Protein AF-0000000072570189 (afdb_homodimer)

Radius of gyration: 26.84 Å; Cα contacts (8 Å, |Δi|>4): 1260; chains: 2; bounding box: 53×76×60 Å

Nearest PDB structures (foldseek):
  3sc6-assembly5_E  TM=9.126E-01  e=1.983E-25  Bacillus anthracis str. Ames
  3sc6-assembly6_F  TM=9.065E-01  e=5.595E-25  Bacillus anthracis str. Ames
  3sc6-assembly2_B  TM=9.067E-01  e=5.595E-25  Bacillus anthracis str. Ames
  1vl0-assembly1_B  TM=9.050E-01  e=8.326E-23  Clostridium acetobutylicum ATCC 824
  5u9c-assembly1_F  TM=8.644E-01  e=7.155E-21  Yersinia enterocolitica

Foldseek 3Di:
DAEEEEEQCFADLNLVLCVLCVPPYNYHYDYCVRAVLLDLVRLLVVCVVRLGQEYEYDWADQDLVVCQVPVPVRLSGLASSLLSNLQSCVVSVHQYEAEAALQQQQPPQDADQAEPPDDGDHDTSRSVSRVNNVVSSVVRDVRYAYEHDYFEDADDDPRHDHDDGLLVVLVVLVVVQHADEFEQQEAEFYAHSVLCSVQVVLVNVDHHDYFYDGAQAPGGSLVLSCLLCVLLVNNVCSVSHYDYDCPVCVVHRRHSGHDRVVVVVSVRDGDHSSVSSNVRCVVVVSND/DAEEEEEQCFADLNLVLCVLCVPPYNYHYAYCVRAVLLDLVRLLVVCVVRLGQEYEYDWADQDLVCCQVPVPVRLSGLASSLLSNLQSCVVSVHQYEAEAALQQQQPPQDADQAEPPDDGDHDTSRSVSRVNNVVSSVVRDVRYEYEHEYFEDADDDPRHDHDDGLLVVLVVLVVVQHADEFEQQEAEFYAHSVLCSVQVVLVNVDHHDYFYDGAQAPGGSLVLSCLLCVLLVNNVCSVSHYDYDCPVCVVHRRHSGHDRVVVVVSVRDGDHSSVSSNCRCVVVVSND

Organism: NCBI:txid632245

InterPro domains:
  IPR005913 dTDP-4-dehydrorhamnose reductase [PTHR10491] (2-284)
  IPR029903 RmlD-like, substrate binding domain [PF04321] (3-284)
  IPR036291 NAD(P)-binding domain superfamily [SSF51735] (3-283)

Structure (mmCIF, N/CA/C/O backbone):
data_AF-0000000072570189-model_v1
#
loop_
_entity.id
_entity.type
_entity.pdbx_description
1 polymer 'dTDP-4-dehydrorhamnose reductase'
#
loop_
_atom_site.group_PDB
_atom_site.id
_atom_site.type_symbol
_atom_site.label_atom_id
_atom_site.label_alt_id
_atom_site.label_comp_id
_atom_site.label_asym_id
_atom_site.label_entity_id
_atom_site.label_seq_id
_atom_site.pdbx_PDB_ins_code
_atom_site.Cartn_x
_atom_site.Cartn_y
_atom_site.Cartn_z
_atom_site.occupancy
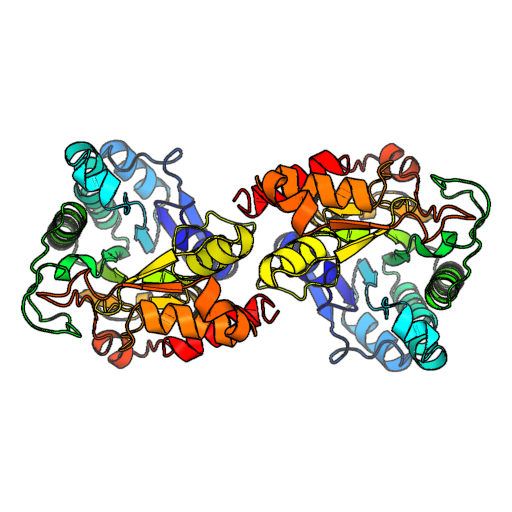_atom_site.B_iso_or_equiv
_atom_site.auth_seq_id
_atom_site.auth_comp_id
_atom_site.auth_asym_id
_atom_site.auth_atom_id
_atom_site.pdbx_PDB_model_num
ATOM 1 N N . MET A 1 1 ? 25.531 -4.148 -7.602 1 89.75 1 MET A N 1
ATOM 2 C CA . MET A 1 1 ? 24.328 -4.957 -7.371 1 89.75 1 MET A CA 1
ATOM 3 C C . MET A 1 1 ? 24.109 -5.938 -8.516 1 89.75 1 MET A C 1
ATOM 5 O O . MET A 1 1 ? 24.312 -5.598 -9.68 1 89.75 1 MET A O 1
ATOM 9 N N . ASP A 1 2 ? 23.734 -7.254 -8.172 1 95.88 2 ASP A N 1
ATOM 10 C CA . ASP A 1 2 ? 23.422 -8.211 -9.227 1 95.88 2 ASP A CA 1
ATOM 11 C C . ASP A 1 2 ? 22.281 -7.707 -10.117 1 95.88 2 ASP A C 1
ATOM 13 O O . ASP A 1 2 ? 21.312 -7.133 -9.617 1 95.88 2 ASP A O 1
ATOM 17 N N . LYS A 1 3 ? 22.5 -7.895 -11.367 1 98.06 3 LYS A N 1
ATOM 18 C CA . LYS A 1 3 ? 21.484 -7.457 -12.328 1 98.06 3 LYS A CA 1
ATOM 19 C C . LYS A 1 3 ? 20.422 -8.531 -12.539 1 98.06 3 LYS A C 1
ATOM 21 O O . LYS A 1 3 ? 20.75 -9.688 -12.805 1 98.06 3 LYS A O 1
ATOM 26 N N . ILE A 1 4 ? 19.078 -8.203 -12.453 1 98.69 4 ILE A N 1
ATOM 27 C CA . ILE A 1 4 ? 17.953 -9.102 -12.656 1 98.69 4 ILE A CA 1
ATOM 28 C C . ILE A 1 4 ? 17.047 -8.562 -13.766 1 98.69 4 ILE A C 1
ATOM 30 O O . ILE A 1 4 ? 16.672 -7.395 -13.75 1 98.69 4 ILE A O 1
ATOM 34 N N . LEU A 1 5 ? 16.844 -9.359 -14.773 1 98.81 5 LEU A N 1
ATOM 35 C CA . LEU A 1 5 ? 15.844 -9.031 -15.781 1 98.81 5 LEU A CA 1
ATOM 36 C C . LEU A 1 5 ? 14.523 -9.75 -15.5 1 98.81 5 LEU A C 1
ATOM 38 O O . LEU A 1 5 ? 14.516 -10.961 -15.281 1 98.81 5 LEU A O 1
ATOM 42 N N . ILE A 1 6 ? 13.445 -9.023 -15.445 1 98.62 6 ILE A N 1
ATOM 43 C CA . ILE A 1 6 ? 12.133 -9.609 -15.18 1 98.62 6 ILE A CA 1
ATOM 44 C C . ILE A 1 6 ? 11.203 -9.344 -16.359 1 98.62 6 ILE A C 1
ATOM 46 O O . ILE A 1 6 ? 11.117 -8.219 -16.859 1 98.62 6 ILE A O 1
ATOM 50 N N . THR A 1 7 ? 10.609 -10.383 -16.891 1 98.44 7 THR A N 1
ATOM 51 C CA . THR A 1 7 ? 9.578 -10.219 -17.906 1 98.44 7 THR A CA 1
ATOM 52 C C . THR A 1 7 ? 8.188 -10.203 -17.266 1 98.44 7 THR A C 1
ATOM 54 O O . THR A 1 7 ? 8.008 -10.688 -16.156 1 98.44 7 THR A O 1
ATOM 57 N N . GLY A 1 8 ? 7.242 -9.602 -18.031 1 96.56 8 GLY A N 1
ATOM 58 C CA . GLY A 1 8 ? 5.953 -9.406 -17.391 1 96.56 8 GLY A CA 1
ATOM 59 C C . GLY A 1 8 ? 6 -8.414 -16.234 1 96.56 8 GLY A C 1
ATOM 60 O O . GLY A 1 8 ? 5.328 -8.594 -15.227 1 96.56 8 GLY A O 1
ATOM 61 N N . GLY A 1 9 ? 6.727 -7.402 -16.391 1 95.88 9 GLY A N 1
ATOM 62 C CA . GLY A 1 9 ? 7.148 -6.5 -15.336 1 95.88 9 GLY A CA 1
ATOM 63 C C . GLY A 1 9 ? 5.996 -5.75 -14.695 1 95.88 9 GLY A C 1
ATOM 64 O O . GLY A 1 9 ? 6.117 -5.262 -13.57 1 95.88 9 GLY A O 1
ATOM 65 N N . LYS A 1 10 ? 4.836 -5.727 -15.289 1 93 10 LYS A N 1
ATOM 66 C CA . LYS A 1 10 ? 3.709 -4.957 -14.781 1 93 10 LYS A CA 1
ATOM 67 C C . LYS A 1 10 ? 2.686 -5.863 -14.102 1 93 10 LYS A C 1
ATOM 69 O O . LYS A 1 10 ? 1.658 -5.391 -13.609 1 93 10 LYS A O 1
ATOM 74 N N . GLY A 1 11 ? 2.973 -7.117 -14.031 1 94.69 11 GLY A N 1
ATOM 75 C CA . GLY A 1 11 ? 2.055 -8.062 -13.422 1 94.69 11 GLY A CA 1
ATOM 76 C C . GLY A 1 11 ? 2.035 -7.98 -11.906 1 94.69 11 GLY A C 1
ATOM 77 O O . GLY A 1 11 ? 2.84 -7.262 -11.305 1 94.69 11 GLY A O 1
ATOM 78 N N . PHE A 1 12 ? 1.174 -8.68 -11.273 1 95 12 PHE A N 1
ATOM 79 C CA . PHE A 1 12 ? 0.926 -8.656 -9.836 1 95 12 PHE A CA 1
ATOM 80 C C . PHE A 1 12 ? 2.203 -8.961 -9.062 1 95 12 PHE A C 1
ATOM 82 O O . PHE A 1 12 ? 2.623 -8.172 -8.219 1 95 12 PHE A O 1
ATOM 89 N N . PHE A 1 13 ? 2.787 -10.117 -9.328 1 96.44 13 PHE A N 1
ATOM 90 C CA . PHE A 1 13 ? 3.994 -10.523 -8.617 1 96.44 13 PHE A CA 1
ATOM 91 C C . PHE A 1 13 ? 5.168 -9.633 -8.992 1 96.44 13 PHE A C 1
ATOM 93 O O . PHE A 1 13 ? 5.871 -9.125 -8.117 1 96.44 13 PHE A O 1
ATOM 100 N N . ALA A 1 14 ? 5.348 -9.375 -10.273 1 96.94 14 ALA A N 1
ATOM 101 C CA . ALA A 1 14 ? 6.523 -8.68 -10.781 1 96.94 14 ALA A CA 1
ATOM 102 C C . ALA A 1 14 ? 6.578 -7.242 -10.273 1 96.94 14 ALA A C 1
ATOM 104 O O . ALA A 1 14 ? 7.648 -6.742 -9.922 1 96.94 14 ALA A O 1
ATOM 105 N N . SER A 1 15 ? 5.43 -6.582 -10.281 1 95 15 SER A N 1
ATOM 106 C CA . SER A 1 15 ? 5.414 -5.195 -9.82 1 95 15 SER A CA 1
ATOM 107 C C . SER A 1 15 ? 5.809 -5.098 -8.352 1 95 15 SER A C 1
ATOM 109 O O . SER A 1 15 ? 6.547 -4.191 -7.961 1 95 15 SER A O 1
ATOM 111 N N . ARG A 1 16 ? 5.375 -5.984 -7.516 1 95.38 16 ARG A N 1
ATOM 112 C CA . ARG A 1 16 ? 5.707 -6.004 -6.094 1 95.38 16 ARG A CA 1
ATOM 113 C C . ARG A 1 16 ? 7.148 -6.453 -5.875 1 95.38 16 ARG A C 1
ATOM 115 O O . ARG A 1 16 ? 7.836 -5.941 -4.992 1 95.38 16 ARG A O 1
ATOM 122 N N . PHE A 1 17 ? 7.574 -7.414 -6.742 1 96.81 17 PHE A N 1
ATOM 123 C CA . PHE A 1 17 ? 8.969 -7.84 -6.723 1 96.81 17 PHE A CA 1
ATOM 124 C C . PHE A 1 17 ? 9.898 -6.656 -6.977 1 96.81 17 PHE A C 1
ATOM 126 O O . PHE A 1 17 ? 10.875 -6.461 -6.25 1 96.81 17 PHE A O 1
ATOM 133 N N . ASN A 1 18 ? 9.586 -5.883 -8.031 1 95.75 18 ASN A N 1
ATOM 134 C CA . ASN A 1 18 ? 10.383 -4.719 -8.398 1 95.75 18 ASN A CA 1
ATOM 135 C C . ASN A 1 18 ? 10.508 -3.732 -7.242 1 95.75 18 ASN A C 1
ATOM 137 O O . ASN A 1 18 ? 11.617 -3.289 -6.922 1 95.75 18 ASN A O 1
ATOM 141 N N . GLU A 1 19 ? 9.43 -3.477 -6.629 1 92.06 19 GLU A N 1
ATOM 142 C CA . GLU A 1 19 ? 9.422 -2.508 -5.539 1 92.06 19 GLU A CA 1
ATOM 143 C C . GLU A 1 19 ? 10.141 -3.059 -4.309 1 92.06 19 GLU A C 1
ATOM 145 O O . GLU A 1 19 ? 10.914 -2.344 -3.66 1 92.06 19 GLU A O 1
ATOM 150 N N . TYR A 1 20 ? 9.914 -4.281 -3.975 1 94 20 TYR A N 1
ATOM 151 C CA . TYR A 1 20 ? 10.445 -4.902 -2.766 1 94 20 TYR A CA 1
ATOM 152 C C . TYR A 1 20 ? 11.961 -5.023 -2.838 1 94 20 TYR A C 1
ATOM 154 O O . TYR A 1 20 ? 12.648 -4.871 -1.828 1 94 20 TYR A O 1
ATOM 162 N N . TYR A 1 21 ? 12.508 -5.242 -4.043 1 96 21 TYR A N 1
ATOM 163 C CA . TYR A 1 21 ? 13.922 -5.582 -4.168 1 96 21 TYR A CA 1
ATOM 164 C C . TYR A 1 21 ? 14.688 -4.473 -4.879 1 96 21 TYR A C 1
ATOM 166 O O . TYR A 1 21 ? 15.844 -4.656 -5.266 1 96 21 TYR A O 1
ATOM 174 N N . LYS A 1 22 ? 14.109 -3.371 -5.094 1 92.25 22 LYS A N 1
ATOM 175 C CA . LYS A 1 22 ? 14.695 -2.287 -5.879 1 92.25 22 LYS A CA 1
ATOM 176 C C . LYS A 1 22 ? 16.031 -1.833 -5.277 1 92.25 22 LYS A C 1
ATOM 178 O O . LYS A 1 22 ? 16.906 -1.361 -5.996 1 92.25 22 LYS A O 1
ATOM 183 N N . ASP A 1 23 ? 16.219 -1.955 -3.928 1 90.19 23 ASP A N 1
ATOM 184 C CA . ASP A 1 23 ? 17.438 -1.485 -3.27 1 90.19 23 ASP A CA 1
ATOM 185 C C . ASP A 1 23 ? 18.453 -2.613 -3.131 1 90.19 23 ASP A C 1
ATOM 187 O O . ASP A 1 23 ? 19.594 -2.379 -2.719 1 90.19 23 ASP A O 1
ATOM 191 N N . LYS A 1 24 ? 18.094 -3.717 -3.475 1 93.94 24 LYS A N 1
ATOM 192 C CA . LYS A 1 24 ? 18.969 -4.871 -3.289 1 93.94 24 LYS A CA 1
ATOM 193 C C . LYS A 1 24 ? 19.562 -5.324 -4.617 1 93.94 24 LYS A C 1
ATOM 195 O O . LYS A 1 24 ? 20.703 -5.812 -4.66 1 93.94 24 LYS A O 1
ATOM 200 N N . TYR A 1 25 ? 18.766 -5.191 -5.688 1 97.12 25 TYR A N 1
ATOM 201 C CA . TYR A 1 25 ? 19.188 -5.652 -7.008 1 97.12 25 TYR A CA 1
ATOM 202 C C . TYR A 1 25 ? 19.047 -4.539 -8.039 1 97.12 25 TYR A C 1
ATOM 204 O O . TYR A 1 25 ? 18.328 -3.566 -7.82 1 97.12 25 TYR A O 1
ATOM 212 N N . ASP A 1 26 ? 19.844 -4.656 -9.078 1 97.56 26 ASP A N 1
ATOM 213 C CA . ASP A 1 26 ? 19.641 -3.838 -10.273 1 97.56 26 ASP A CA 1
ATOM 214 C C . ASP A 1 26 ? 18.609 -4.473 -11.203 1 97.56 26 ASP A C 1
ATOM 216 O O . ASP A 1 26 ? 18.953 -5.309 -12.039 1 97.56 26 ASP A O 1
ATOM 220 N N . ILE A 1 27 ? 17.406 -3.98 -11.172 1 98.12 27 ILE A N 1
ATOM 221 C CA . ILE A 1 27 ? 16.297 -4.691 -11.797 1 98.12 27 ILE A CA 1
ATOM 222 C C . ILE A 1 27 ? 15.922 -4.008 -13.109 1 98.12 27 ILE A C 1
ATOM 224 O O . ILE A 1 27 ? 15.641 -2.809 -13.133 1 98.12 27 ILE A O 1
ATOM 228 N N . ILE A 1 28 ? 15.938 -4.727 -14.195 1 98.25 28 ILE A N 1
ATOM 229 C CA . ILE A 1 28 ? 15.383 -4.324 -15.477 1 98.25 28 ILE A CA 1
ATOM 230 C C . ILE A 1 28 ? 14.055 -5.035 -15.711 1 98.25 28 ILE A C 1
ATOM 232 O O . ILE A 1 28 ? 14.023 -6.215 -16.062 1 98.25 28 ILE A O 1
ATOM 236 N N . SER A 1 29 ? 12.984 -4.332 -15.508 1 97.88 29 SER A N 1
ATOM 237 C CA . SER A 1 29 ? 11.633 -4.883 -15.594 1 97.88 29 SER A CA 1
ATOM 238 C C . SER A 1 29 ? 10.992 -4.543 -16.938 1 97.88 29 SER A C 1
ATOM 240 O O . SER A 1 29 ? 10.766 -3.371 -17.25 1 97.88 29 SER A O 1
ATOM 242 N N . LEU A 1 30 ? 10.695 -5.527 -17.688 1 98.06 30 LEU A N 1
ATOM 243 C CA . LEU A 1 30 ? 10.195 -5.305 -19.031 1 98.06 30 LEU A CA 1
ATOM 244 C C . LEU A 1 30 ? 8.719 -5.691 -19.141 1 98.06 30 LEU A C 1
ATOM 246 O O . LEU A 1 30 ? 8.344 -6.812 -18.797 1 98.06 30 LEU A O 1
ATOM 250 N N . SER A 1 31 ? 7.953 -4.758 -19.625 1 95.5 31 SER A N 1
ATOM 251 C CA . SER A 1 31 ? 6.555 -5.031 -19.922 1 95.5 31 SER A CA 1
ATOM 252 C C . SER A 1 31 ? 6.41 -5.699 -21.297 1 95.5 31 SER A C 1
ATOM 254 O O . SER A 1 31 ? 7.387 -5.816 -22.031 1 95.5 31 SER A O 1
ATOM 256 N N . LYS A 1 32 ? 5.16 -6.086 -21.531 1 94.31 32 LYS A N 1
ATOM 257 C CA . LYS A 1 32 ? 4.863 -6.699 -22.828 1 94.31 32 LYS A CA 1
ATOM 258 C C . LYS A 1 32 ? 5.164 -5.734 -23.969 1 94.31 32 LYS A C 1
ATOM 260 O O . LYS A 1 32 ? 5.578 -6.16 -25.047 1 94.31 32 LYS A O 1
ATOM 265 N N . GLU A 1 33 ? 4.992 -4.441 -23.703 1 94.19 33 GLU A N 1
ATOM 266 C CA . GLU A 1 33 ? 5.242 -3.414 -24.719 1 94.19 33 GLU A CA 1
ATOM 267 C C . GLU A 1 33 ? 6.738 -3.227 -24.953 1 94.19 33 GLU A C 1
ATOM 269 O O . GLU A 1 33 ? 7.156 -2.873 -26.062 1 94.19 33 GLU A O 1
ATOM 274 N N . GLU A 1 34 ? 7.496 -3.504 -23.984 1 96.5 34 GLU A N 1
ATOM 275 C CA . GLU A 1 34 ? 8.938 -3.273 -24.062 1 96.5 34 GLU A CA 1
ATOM 276 C C . GLU A 1 34 ? 9.656 -4.496 -24.625 1 96.5 34 GLU A C 1
ATOM 278 O O . GLU A 1 34 ? 10.75 -4.371 -25.188 1 96.5 34 GLU A O 1
ATOM 283 N N . LEU A 1 35 ? 9.07 -5.625 -24.469 1 97.62 35 LEU A N 1
ATOM 284 C CA . LEU A 1 35 ? 9.641 -6.863 -25 1 97.62 35 LEU A CA 1
ATOM 285 C C . LEU A 1 35 ? 8.539 -7.852 -25.375 1 97.62 35 LEU A C 1
ATOM 287 O O . LEU A 1 35 ? 7.82 -8.344 -24.5 1 97.62 35 LEU A O 1
ATOM 291 N N . ASN A 1 36 ? 8.414 -8.086 -26.625 1 97.81 36 ASN A N 1
ATOM 292 C CA . ASN A 1 36 ? 7.551 -9.172 -27.078 1 97.81 36 ASN A CA 1
ATOM 293 C C . ASN A 1 36 ? 8.266 -10.523 -27.016 1 97.81 36 ASN A C 1
ATOM 295 O O . ASN A 1 36 ? 9.07 -10.844 -27.891 1 97.81 36 ASN A O 1
ATOM 299 N N . ILE A 1 37 ? 7.91 -11.305 -26.062 1 98.38 37 ILE A N 1
ATOM 300 C CA . ILE A 1 37 ? 8.672 -12.508 -25.75 1 98.38 37 ILE A CA 1
ATOM 301 C C . ILE A 1 37 ? 8.422 -13.562 -26.828 1 98.38 37 ILE A C 1
ATOM 303 O O . ILE A 1 37 ? 9.117 -14.586 -26.875 1 98.38 37 ILE A O 1
ATOM 307 N N . THR A 1 38 ? 7.43 -13.398 -27.688 1 98.12 38 THR A N 1
ATOM 308 C CA . THR A 1 38 ? 7.137 -14.359 -28.75 1 98.12 38 THR A CA 1
ATOM 309 C C . THR A 1 38 ? 8.086 -14.172 -29.922 1 98.12 38 THR A C 1
ATOM 311 O O . THR A 1 38 ? 8.148 -15.023 -30.812 1 98.12 38 THR A O 1
ATOM 314 N N . HIS A 1 39 ? 8.812 -13.125 -29.922 1 98.31 39 HIS A N 1
ATOM 315 C CA . HIS A 1 39 ? 9.789 -12.852 -30.969 1 98.31 39 HIS A CA 1
ATOM 316 C C . HIS A 1 39 ? 11.188 -13.258 -30.531 1 98.31 39 HIS A C 1
ATOM 318 O O . HIS A 1 39 ? 11.891 -12.469 -29.891 1 98.31 39 HIS A O 1
ATOM 324 N N . GLU A 1 40 ? 11.602 -14.367 -31.031 1 98.44 40 GLU A N 1
ATOM 325 C CA . GLU A 1 40 ? 12.836 -15 -30.578 1 98.44 40 GLU A CA 1
ATOM 326 C C . GLU A 1 40 ? 14.031 -14.055 -30.75 1 98.44 40 GLU A C 1
ATOM 328 O O . GLU A 1 40 ? 14.812 -13.867 -29.812 1 98.44 40 GLU A O 1
ATOM 333 N N . LYS A 1 41 ? 14.156 -13.445 -31.859 1 98.31 41 LYS A N 1
ATOM 334 C CA . LYS A 1 41 ? 15.297 -12.586 -32.156 1 98.31 41 LYS A CA 1
ATOM 335 C C . LYS A 1 41 ? 15.328 -11.375 -31.219 1 98.31 41 LYS A C 1
ATOM 337 O O . LYS A 1 41 ? 16.391 -10.969 -30.75 1 98.31 41 LYS A O 1
ATOM 342 N N . GLU A 1 42 ? 14.18 -10.836 -31.047 1 98.19 42 GLU A N 1
ATOM 343 C CA . GLU A 1 42 ? 14.07 -9.688 -30.141 1 98.19 42 GLU A CA 1
ATOM 344 C C . GLU A 1 42 ? 14.469 -10.07 -28.719 1 98.19 42 GLU A C 1
ATOM 346 O O . GLU A 1 42 ? 15.164 -9.312 -28.031 1 98.19 42 GLU A O 1
ATOM 351 N N . VAL A 1 43 ? 14.016 -11.18 -28.297 1 98.75 43 VAL A N 1
ATOM 352 C CA . VAL A 1 43 ? 14.297 -11.672 -26.953 1 98.75 43 VAL A CA 1
ATOM 353 C C . VAL A 1 43 ? 15.797 -11.883 -26.766 1 98.75 43 VAL A C 1
ATOM 355 O O . VAL A 1 43 ? 16.391 -11.398 -25.812 1 98.75 43 VAL A O 1
ATOM 358 N N . ILE A 1 44 ? 16.391 -12.547 -27.703 1 98.56 44 ILE A N 1
ATOM 359 C CA . ILE A 1 44 ? 17.812 -12.859 -27.641 1 98.56 44 ILE A CA 1
ATOM 360 C C . ILE A 1 44 ? 18.625 -11.57 -27.625 1 98.56 44 ILE A C 1
ATOM 362 O O . ILE A 1 44 ? 19.516 -11.398 -26.812 1 98.56 44 ILE A O 1
ATOM 366 N N . SER A 1 45 ? 18.266 -10.641 -28.484 1 98.5 45 SER A N 1
ATOM 367 C CA . SER A 1 45 ? 18.984 -9.375 -28.578 1 98.5 45 SER A CA 1
ATOM 368 C C . SER A 1 45 ? 18.891 -8.586 -27.281 1 98.5 45 SER A C 1
ATOM 370 O O . SER A 1 45 ? 19.906 -8.094 -26.781 1 98.5 45 SER A O 1
ATOM 372 N N . LYS A 1 46 ? 17.703 -8.469 -26.75 1 98.5 46 LYS A N 1
ATOM 373 C CA . LYS A 1 46 ? 17.484 -7.691 -25.531 1 98.5 46 LYS A CA 1
ATOM 374 C C . LYS A 1 46 ? 18.25 -8.289 -24.359 1 98.5 46 LYS A C 1
ATOM 376 O O . LYS A 1 46 ? 18.875 -7.566 -23.578 1 98.5 46 LYS A O 1
ATOM 381 N N . ILE A 1 47 ? 18.203 -9.594 -24.172 1 98.62 47 ILE A N 1
ATOM 382 C CA . ILE A 1 47 ? 18.828 -10.258 -23.031 1 98.62 47 ILE A CA 1
ATOM 383 C C . ILE A 1 47 ? 20.344 -10.195 -23.172 1 98.62 47 ILE A C 1
ATOM 385 O O . ILE A 1 47 ? 21.062 -10.023 -22.172 1 98.62 47 ILE A O 1
ATOM 389 N N . LYS A 1 48 ? 20.812 -10.297 -24.359 1 98.38 48 LYS A N 1
ATOM 390 C CA . LYS A 1 48 ? 22.25 -10.133 -24.594 1 98.38 48 LYS A CA 1
ATOM 391 C C . LYS A 1 48 ? 22.703 -8.727 -24.219 1 98.38 48 LYS A C 1
ATOM 393 O O . LYS A 1 48 ? 23.766 -8.555 -23.625 1 98.38 48 LYS A O 1
ATOM 398 N N . GLU A 1 49 ? 21.938 -7.809 -24.625 1 98.19 49 GLU A N 1
ATOM 399 C CA . GLU A 1 49 ? 22.25 -6.414 -24.328 1 98.19 49 GLU A CA 1
ATOM 400 C C . GLU A 1 49 ? 22.297 -6.168 -22.828 1 98.19 49 GLU A C 1
ATOM 402 O O . GLU A 1 49 ? 23.234 -5.527 -22.328 1 98.19 49 GLU A O 1
ATOM 407 N N . VAL A 1 50 ? 21.344 -6.691 -22.094 1 98 50 VAL A N 1
ATOM 408 C CA . VAL A 1 50 ? 21.234 -6.469 -20.656 1 98 50 VAL A CA 1
ATOM 409 C C . VAL A 1 50 ? 22.297 -7.293 -19.922 1 98 50 VAL A C 1
ATOM 411 O O . VAL A 1 50 ? 22.859 -6.844 -18.906 1 98 50 VAL A O 1
ATOM 414 N N . ASN A 1 51 ? 22.547 -8.492 -20.406 1 98.31 51 ASN A N 1
ATOM 415 C CA . ASN A 1 51 ? 23.484 -9.445 -19.812 1 98.31 51 ASN A CA 1
ATOM 416 C C . ASN A 1 51 ? 23.25 -9.633 -18.328 1 98.31 51 ASN A C 1
ATOM 418 O O . ASN A 1 51 ? 24.156 -9.438 -17.516 1 98.31 51 ASN A O 1
ATOM 422 N N . PRO A 1 52 ? 22.031 -10.086 -17.953 1 98.69 52 PRO A N 1
ATOM 423 C CA . PRO A 1 52 ? 21.672 -10.227 -16.547 1 98.69 52 PRO A CA 1
ATOM 424 C C . PRO A 1 52 ? 22.297 -11.469 -15.898 1 98.69 52 PRO A C 1
ATOM 426 O O . PRO A 1 52 ? 22.609 -12.438 -16.594 1 98.69 52 PRO A O 1
ATOM 429 N N . LYS A 1 53 ? 22.484 -11.367 -14.586 1 98.62 53 LYS A N 1
ATOM 430 C CA . LYS A 1 53 ? 22.859 -12.555 -13.82 1 98.62 53 LYS A CA 1
ATOM 431 C C . LYS A 1 53 ? 21.688 -13.5 -13.641 1 98.62 53 LYS A C 1
ATOM 433 O O . LYS A 1 53 ? 21.844 -14.719 -13.695 1 98.62 53 LYS A O 1
ATOM 438 N N . PHE A 1 54 ? 20.531 -12.914 -13.352 1 98.69 54 PHE A N 1
ATOM 439 C CA . PHE A 1 54 ? 19.297 -13.656 -13.148 1 98.69 54 PHE A CA 1
ATOM 440 C C . PHE A 1 54 ? 18.219 -13.18 -14.102 1 98.69 54 PHE A C 1
ATOM 442 O O . PHE A 1 54 ? 18.141 -11.992 -14.422 1 98.69 54 PHE A O 1
ATOM 449 N N . ILE A 1 55 ? 17.391 -14.078 -14.562 1 98.81 55 ILE A N 1
ATOM 450 C CA . ILE A 1 55 ? 16.156 -13.766 -15.266 1 98.81 55 ILE A CA 1
ATOM 451 C C . ILE A 1 55 ? 14.969 -14.344 -14.508 1 98.81 55 ILE A C 1
ATOM 453 O O . ILE A 1 55 ? 14.961 -15.531 -14.164 1 98.81 55 ILE A O 1
ATOM 457 N N . VAL A 1 56 ? 14.023 -13.516 -14.164 1 98.81 56 VAL A N 1
ATOM 458 C CA . VAL A 1 56 ? 12.758 -13.953 -13.586 1 98.81 56 VAL A CA 1
ATOM 459 C C . VAL A 1 56 ? 11.648 -13.828 -14.625 1 98.81 56 VAL A C 1
ATOM 461 O O . VAL A 1 56 ? 11.156 -12.727 -14.891 1 98.81 56 VAL A O 1
ATOM 464 N N . HIS A 1 57 ? 11.25 -14.93 -15.148 1 98.81 57 HIS A N 1
ATOM 465 C CA . HIS A 1 57 ? 10.266 -14.938 -16.219 1 98.81 57 HIS A CA 1
ATOM 466 C C . HIS A 1 57 ? 8.852 -15.094 -15.664 1 98.81 57 HIS A C 1
ATOM 468 O O . HIS A 1 57 ? 8.414 -16.219 -15.375 1 98.81 57 HIS A O 1
ATOM 474 N N . THR A 1 58 ? 8.117 -13.977 -15.648 1 98.06 58 THR A N 1
ATOM 475 C CA . THR A 1 58 ? 6.789 -14 -15.055 1 98.06 58 THR A CA 1
ATOM 476 C C . THR A 1 58 ? 5.719 -13.773 -16.125 1 98.06 58 THR A C 1
ATOM 478 O O . THR A 1 58 ? 4.531 -13.977 -15.867 1 98.06 58 THR A O 1
ATOM 481 N N . ALA A 1 59 ? 6.117 -13.438 -17.312 1 97 59 ALA A N 1
ATOM 482 C CA . ALA A 1 59 ? 5.152 -13.133 -18.375 1 97 59 ALA A CA 1
ATOM 483 C C . ALA A 1 59 ? 4.324 -14.367 -18.734 1 97 59 ALA A C 1
ATOM 485 O O . ALA A 1 59 ? 4.875 -15.43 -19.031 1 97 59 ALA A O 1
ATOM 486 N N . ALA A 1 60 ? 3.064 -14.234 -18.672 1 96.31 60 ALA A N 1
ATOM 487 C CA . ALA A 1 60 ? 2.158 -15.336 -19.016 1 96.31 60 ALA A CA 1
ATOM 488 C C . ALA A 1 60 ? 0.719 -14.844 -19.125 1 96.31 60 ALA A C 1
ATOM 490 O O . ALA A 1 60 ? 0.375 -13.781 -18.609 1 96.31 60 ALA A O 1
ATOM 491 N N . ILE A 1 61 ? -0.03 -15.516 -19.875 1 94.31 61 ILE A N 1
ATOM 492 C CA . ILE A 1 61 ? -1.483 -15.438 -19.781 1 94.31 61 ILE A CA 1
ATOM 493 C C . ILE A 1 61 ? -1.99 -16.469 -18.781 1 94.31 61 ILE A C 1
ATOM 495 O O . ILE A 1 61 ? -2.027 -17.672 -19.062 1 94.31 61 ILE A O 1
ATOM 499 N N . ALA A 1 62 ? -2.467 -15.961 -17.672 1 89.81 62 ALA A N 1
ATOM 500 C CA . ALA A 1 62 ? -2.764 -16.875 -16.562 1 89.81 62 ALA A CA 1
ATOM 501 C C . ALA A 1 62 ? -4.262 -17.141 -16.453 1 89.81 62 ALA A C 1
ATOM 503 O O . ALA A 1 62 ? -4.688 -18.078 -15.789 1 89.81 62 ALA A O 1
ATOM 504 N N . TYR A 1 63 ? -5.035 -16.297 -17.094 1 90.19 63 TYR A N 1
ATOM 505 C CA . TYR A 1 63 ? -6.48 -16.453 -16.969 1 90.19 63 TYR A CA 1
ATOM 506 C C . TYR A 1 63 ? -6.957 -17.672 -17.766 1 90.19 63 TYR A C 1
ATOM 508 O O . TYR A 1 63 ? -6.906 -17.672 -19 1 90.19 63 TYR A O 1
ATOM 516 N N . THR A 1 64 ? -7.461 -18.609 -17.016 1 90.94 64 THR A N 1
ATOM 517 C CA . THR A 1 64 ? -7.809 -19.906 -17.594 1 90.94 64 THR A CA 1
ATOM 518 C C . THR A 1 64 ? -8.852 -19.75 -18.703 1 90.94 64 THR A C 1
ATOM 520 O O . THR A 1 64 ? -8.773 -20.391 -19.734 1 90.94 64 THR A O 1
ATOM 523 N N . GLN A 1 65 ? -9.758 -18.859 -18.484 1 91.25 65 GLN A N 1
ATOM 524 C CA . GLN A 1 65 ? -10.812 -18.641 -19.469 1 91.25 65 GLN A CA 1
ATOM 525 C C . GLN A 1 65 ? -10.242 -18.125 -20.781 1 91.25 65 GLN A C 1
ATOM 527 O O . GLN A 1 65 ? -10.695 -18.516 -21.859 1 91.25 65 GLN A O 1
ATOM 532 N N . VAL A 1 66 ? -9.273 -17.281 -20.672 1 92.69 66 VAL A N 1
ATOM 533 C CA . VAL A 1 66 ? -8.641 -16.719 -21.859 1 92.69 66 VAL A CA 1
ATOM 534 C C . VAL A 1 66 ? -7.887 -17.828 -22.609 1 92.69 66 VAL A C 1
ATOM 536 O O . VAL A 1 66 ? -7.922 -17.891 -23.828 1 92.69 66 VAL A O 1
ATOM 539 N N . CYS A 1 67 ? -7.254 -18.672 -21.891 1 95.19 67 CYS A N 1
ATOM 540 C CA . CYS A 1 67 ? -6.496 -19.766 -22.484 1 95.19 67 CYS A CA 1
ATOM 541 C C . CYS A 1 67 ? -7.422 -20.75 -23.203 1 95.19 67 CYS A C 1
ATOM 543 O O . CYS A 1 67 ? -7.105 -21.219 -24.297 1 95.19 67 CYS A O 1
ATOM 545 N N . GLU A 1 68 ? -8.531 -21.031 -22.578 1 95.56 68 GLU A N 1
ATOM 546 C CA . GLU A 1 68 ? -9.492 -21.953 -23.188 1 95.56 68 GLU A CA 1
ATOM 547 C C . GLU A 1 68 ? -10.102 -21.359 -24.453 1 95.56 68 GLU A C 1
ATOM 549 O O . GLU A 1 68 ? -10.281 -22.062 -25.453 1 95.56 68 GLU A O 1
ATOM 554 N N . LYS A 1 69 ? -10.414 -20.109 -24.438 1 96.81 69 LYS A N 1
ATOM 555 C CA . LYS A 1 69 ? -11.078 -19.438 -25.562 1 96.81 69 LYS A CA 1
ATOM 556 C C . LYS A 1 69 ? -10.109 -19.203 -26.719 1 96.81 69 LYS A C 1
ATOM 558 O O . LYS A 1 69 ? -10.508 -19.234 -27.875 1 96.81 69 LYS A O 1
ATOM 563 N N . ASN A 1 70 ? -8.883 -18.953 -26.391 1 97.19 70 ASN A N 1
ATOM 564 C CA . ASN A 1 70 ? -7.871 -18.672 -27.391 1 97.19 70 ASN A CA 1
ATOM 565 C C . ASN A 1 70 ? -6.574 -19.422 -27.125 1 97.19 70 ASN A C 1
ATOM 567 O O . ASN A 1 70 ? -5.539 -18.812 -26.859 1 97.19 70 ASN A O 1
ATOM 571 N N . PRO A 1 71 ? -6.605 -20.719 -27.344 1 97.38 71 PRO A N 1
ATOM 572 C CA . PRO A 1 71 ? -5.457 -21.547 -26.953 1 97.38 71 PRO A CA 1
ATOM 573 C C . PRO A 1 71 ? -4.207 -21.234 -27.766 1 97.38 71 PRO A C 1
ATOM 575 O O . PRO A 1 71 ? -3.088 -21.344 -27.266 1 97.38 71 PRO A O 1
ATOM 578 N N . GLU A 1 72 ? -4.34 -20.875 -29.047 1 97.69 72 GLU A N 1
ATOM 579 C CA . GLU A 1 72 ? -3.176 -20.562 -29.859 1 97.69 72 GLU A CA 1
ATOM 580 C C . GLU A 1 72 ? -2.467 -19.312 -29.359 1 97.69 72 GLU A C 1
ATOM 582 O O . GLU A 1 72 ? -1.236 -19.266 -29.297 1 97.69 72 GLU A O 1
ATOM 587 N N . TYR A 1 73 ? -3.322 -18.359 -29.094 1 97.12 73 TYR A N 1
ATOM 588 C CA . TYR A 1 73 ? -2.779 -17.109 -28.578 1 97.12 73 TYR A CA 1
ATOM 589 C C . TYR A 1 73 ? -2.016 -17.344 -27.281 1 97.12 73 TYR A C 1
ATOM 591 O O . TYR A 1 73 ? -0.877 -16.891 -27.141 1 97.12 73 TYR A O 1
ATOM 599 N N . SER A 1 74 ? -2.641 -18.047 -26.344 1 98 74 SER A N 1
ATOM 600 C CA . SER A 1 74 ? -1.984 -18.297 -25.062 1 98 74 SER A CA 1
ATOM 601 C C . SER A 1 74 ? -0.756 -19.188 -25.25 1 98 74 SER A C 1
ATOM 603 O O . SER A 1 74 ? 0.231 -19.031 -24.516 1 98 74 SER A O 1
ATOM 605 N N . PHE A 1 75 ? -0.753 -20.078 -26.219 1 98.44 75 PHE A N 1
ATOM 606 C CA . PHE A 1 75 ? 0.377 -20.969 -26.484 1 98.44 75 PHE A CA 1
ATOM 607 C C . PHE A 1 75 ? 1.605 -20.156 -26.891 1 98.44 75 PHE A C 1
ATOM 609 O O . PHE A 1 75 ? 2.715 -20.438 -26.438 1 98.44 75 PHE A O 1
ATOM 616 N N . GLU A 1 76 ? 1.404 -19.203 -27.734 1 98.31 76 GLU A N 1
ATOM 617 C CA . GLU A 1 76 ? 2.5 -18.359 -28.203 1 98.31 76 GLU A CA 1
ATOM 618 C C . GLU A 1 76 ? 3.189 -17.656 -27.031 1 98.31 76 GLU A C 1
ATOM 620 O O . GLU A 1 76 ? 4.414 -17.516 -27.031 1 98.31 76 GLU A O 1
ATOM 625 N N . ILE A 1 77 ? 2.459 -17.25 -26.109 1 98.25 77 ILE A N 1
ATOM 626 C CA . ILE A 1 77 ? 3.002 -16.5 -24.984 1 98.25 77 ILE A CA 1
ATOM 627 C C . ILE A 1 77 ? 3.529 -17.453 -23.922 1 98.25 77 ILE A C 1
ATOM 629 O O . ILE A 1 77 ? 4.688 -17.359 -23.516 1 98.25 77 ILE A O 1
ATOM 633 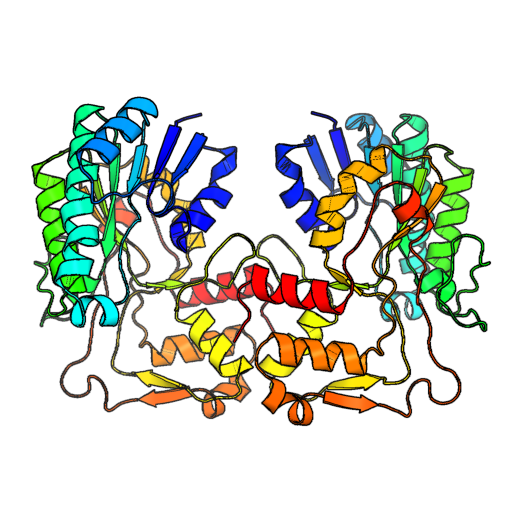N N . ASN A 1 78 ? 2.736 -18.422 -23.5 1 98.69 78 ASN A N 1
ATOM 634 C CA . ASN A 1 78 ? 3.045 -19.281 -22.359 1 98.69 78 ASN A CA 1
ATOM 635 C C . ASN A 1 78 ? 4.133 -20.297 -22.703 1 98.69 78 ASN A C 1
ATOM 637 O O . ASN A 1 78 ? 4.957 -20.625 -21.844 1 98.69 78 ASN A O 1
ATOM 641 N N . VAL A 1 79 ? 4.168 -20.797 -23.906 1 98.75 79 VAL A N 1
ATOM 642 C CA . VAL A 1 79 ? 5.102 -21.859 -24.266 1 98.75 79 VAL A CA 1
ATOM 643 C C . VAL A 1 79 ? 6.219 -21.297 -25.141 1 98.75 79 VAL A C 1
ATOM 645 O O . VAL A 1 79 ? 7.383 -21.281 -24.734 1 98.75 79 VAL A O 1
ATOM 648 N N . THR A 1 80 ? 5.812 -20.766 -26.312 1 98.75 80 THR A N 1
ATOM 649 C CA . THR A 1 80 ? 6.82 -20.266 -27.25 1 98.75 80 THR A CA 1
ATOM 650 C C . THR A 1 80 ? 7.648 -19.156 -26.594 1 98.75 80 THR A C 1
ATOM 652 O O . THR A 1 80 ? 8.875 -19.141 -26.719 1 98.75 80 THR A O 1
ATOM 655 N N . GLY A 1 81 ? 6.961 -18.234 -25.984 1 98.81 81 GLY A N 1
ATOM 656 C CA . GLY A 1 81 ? 7.668 -17.172 -25.281 1 98.81 81 GLY A CA 1
ATOM 657 C C . GLY A 1 81 ? 8.633 -17.688 -24.234 1 98.81 81 GLY A C 1
ATOM 658 O O . GLY A 1 81 ? 9.758 -17.203 -24.125 1 98.81 81 GLY A O 1
ATOM 659 N N . SER A 1 82 ? 8.211 -18.672 -23.469 1 98.88 82 SER A N 1
ATOM 660 C CA . SER A 1 82 ? 9.055 -19.266 -22.438 1 98.88 82 SER A CA 1
ATOM 661 C C . SER A 1 82 ? 10.289 -19.922 -23.062 1 98.88 82 SER A C 1
ATOM 663 O O . SER A 1 82 ? 11.383 -19.828 -22.5 1 98.88 82 SER A O 1
ATOM 665 N N . LYS A 1 83 ? 10.094 -20.609 -24.156 1 98.81 83 LY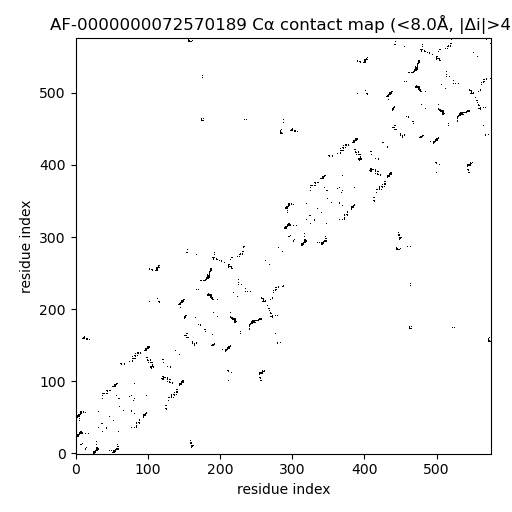S A N 1
ATOM 666 C CA . LYS A 1 83 ? 11.211 -21.219 -24.859 1 98.81 83 LYS A CA 1
ATOM 667 C C . LYS A 1 83 ? 12.234 -20.172 -25.297 1 98.81 83 LYS A C 1
ATOM 669 O O . LYS A 1 83 ? 13.438 -20.375 -25.141 1 98.81 83 LYS A O 1
ATOM 674 N N . ASN A 1 84 ? 11.719 -19.109 -25.844 1 98.88 84 ASN A N 1
ATOM 675 C CA . ASN A 1 84 ? 12.594 -18.031 -26.297 1 98.88 84 ASN A CA 1
ATOM 676 C C . ASN A 1 84 ? 13.406 -17.453 -25.141 1 98.88 84 ASN A C 1
ATOM 678 O O . ASN A 1 84 ? 14.602 -17.172 -25.297 1 98.88 84 ASN A O 1
ATOM 682 N N . ILE A 1 85 ? 12.773 -17.281 -24.031 1 98.88 85 ILE A N 1
ATOM 683 C CA . ILE A 1 85 ? 13.461 -16.766 -22.859 1 98.88 85 ILE A CA 1
ATOM 684 C C . ILE A 1 85 ? 14.531 -17.75 -22.406 1 98.88 85 ILE A C 1
ATOM 686 O O . ILE A 1 85 ? 15.648 -17.344 -22.062 1 98.88 85 ILE A O 1
ATOM 690 N N . ALA A 1 86 ? 14.195 -19.031 -22.375 1 98.88 86 ALA A N 1
ATOM 691 C CA . ALA A 1 86 ? 15.148 -20.062 -21.984 1 98.88 86 ALA A CA 1
ATOM 692 C C . ALA A 1 86 ? 16.359 -20.078 -22.906 1 98.88 86 ALA A C 1
ATOM 694 O O . ALA A 1 86 ? 17.5 -20.188 -22.438 1 98.88 86 ALA A O 1
ATOM 695 N N . LYS A 1 87 ? 16.109 -20.016 -24.172 1 98.81 87 LYS A N 1
ATOM 696 C CA . LYS A 1 87 ? 17.203 -20 -25.141 1 98.81 87 LYS A CA 1
ATOM 697 C C . LYS A 1 87 ? 18.141 -18.812 -24.891 1 98.81 87 LYS A C 1
ATOM 699 O O . LYS A 1 87 ? 19.359 -18.984 -24.875 1 98.81 87 LYS A O 1
ATOM 704 N N . ALA A 1 88 ? 17.516 -17.672 -24.75 1 98.81 88 ALA A N 1
ATOM 705 C CA . ALA A 1 88 ? 18.297 -16.453 -24.531 1 98.81 88 ALA A CA 1
ATOM 706 C C . ALA A 1 88 ? 19.094 -16.562 -23.219 1 98.81 88 ALA A C 1
ATOM 708 O O . ALA A 1 88 ? 20.25 -16.141 -23.156 1 98.81 88 ALA A O 1
ATOM 709 N N . SER A 1 89 ? 18.422 -17.047 -22.188 1 98.75 89 SER A N 1
ATOM 710 C CA . SER A 1 89 ? 19.094 -17.219 -20.891 1 98.75 89 SER A CA 1
ATOM 711 C C . SER A 1 89 ? 20.312 -18.125 -21.016 1 98.75 89 SER A C 1
ATOM 713 O O . SER A 1 89 ? 21.359 -17.844 -20.438 1 98.75 89 SER A O 1
ATOM 715 N N . ASP A 1 90 ? 20.125 -19.203 -21.703 1 98.56 90 ASP A N 1
ATOM 716 C CA . ASP A 1 90 ? 21.203 -20.188 -21.875 1 98.56 90 ASP A CA 1
ATOM 717 C C . ASP A 1 90 ? 22.375 -19.562 -22.625 1 98.56 90 ASP A C 1
ATOM 719 O O . ASP A 1 90 ? 23.531 -19.797 -22.266 1 98.56 90 ASP A O 1
ATOM 723 N N . LEU A 1 91 ? 22.078 -18.812 -23.609 1 98.12 91 LEU A N 1
ATOM 724 C CA . LEU A 1 91 ? 23.094 -18.188 -24.453 1 98.12 91 LEU A CA 1
ATOM 725 C C . LEU A 1 91 ? 24 -17.281 -23.641 1 98.12 91 LEU A C 1
ATOM 727 O O . LEU A 1 91 ? 25.203 -17.203 -23.891 1 98.12 91 LEU A O 1
ATOM 731 N N . VAL A 1 92 ? 23.453 -16.562 -22.703 1 98.25 92 VAL A N 1
ATOM 732 C CA . VAL A 1 92 ? 24.25 -15.594 -21.953 1 98.25 92 VAL A CA 1
ATOM 733 C C . VAL A 1 92 ? 24.641 -16.188 -20.609 1 98.25 92 VAL A C 1
ATOM 735 O O . VAL A 1 92 ? 25.234 -15.516 -19.766 1 98.25 92 VAL A O 1
ATOM 738 N N . LYS A 1 93 ? 24.234 -17.438 -20.312 1 98.25 93 LYS A N 1
ATOM 739 C CA . LYS A 1 93 ? 24.547 -18.203 -19.109 1 98.25 93 LYS A CA 1
ATOM 740 C C . LYS A 1 93 ? 23.922 -17.562 -17.875 1 98.25 93 LYS A C 1
ATOM 742 O O . LYS A 1 93 ? 24.516 -17.562 -16.797 1 98.25 93 LYS A O 1
ATOM 747 N N . ALA A 1 94 ? 22.828 -16.891 -18.078 1 98.69 94 ALA A N 1
ATOM 748 C CA . ALA A 1 94 ? 22.047 -16.375 -16.953 1 98.69 94 ALA A CA 1
ATOM 749 C C . ALA A 1 94 ? 21.328 -17.516 -16.219 1 98.69 94 ALA A C 1
ATOM 751 O O . ALA A 1 94 ? 21 -18.547 -16.828 1 98.69 94 ALA A O 1
ATOM 752 N N . LYS A 1 95 ? 21.125 -17.375 -14.906 1 98.81 95 LYS A N 1
ATOM 753 C CA . LYS A 1 95 ? 20.266 -18.281 -14.148 1 98.81 95 LYS A CA 1
ATOM 754 C C . LYS A 1 95 ? 18.797 -17.875 -14.289 1 98.81 95 LYS A C 1
ATOM 756 O O . LYS A 1 95 ? 18.453 -16.703 -14.141 1 98.81 95 LYS A O 1
ATOM 761 N N . LEU A 1 96 ? 17.969 -18.859 -14.617 1 98.81 96 LEU A N 1
ATOM 762 C CA . LEU A 1 96 ? 16.578 -18.562 -14.977 1 98.81 96 LEU A CA 1
ATOM 763 C C . LEU A 1 96 ? 15.625 -19.047 -13.883 1 98.81 96 LEU A C 1
ATOM 765 O O . LEU A 1 96 ? 15.742 -20.172 -13.398 1 98.81 96 LEU A O 1
ATOM 769 N N . ILE A 1 97 ? 14.766 -18.172 -13.453 1 98.88 97 ILE A N 1
ATOM 770 C CA . ILE A 1 97 ? 13.57 -18.547 -12.711 1 98.88 97 ILE A CA 1
ATOM 771 C C . ILE A 1 97 ? 12.367 -18.578 -13.656 1 98.88 97 ILE A C 1
ATOM 773 O O . ILE A 1 97 ? 11.992 -17.547 -14.219 1 98.88 97 ILE A O 1
ATOM 777 N N . HIS A 1 98 ? 11.82 -19.672 -13.852 1 98.88 98 HIS A N 1
ATOM 778 C CA . HIS A 1 98 ? 10.594 -19.859 -14.625 1 98.88 98 HIS A CA 1
ATOM 779 C C . HIS A 1 98 ? 9.391 -20.031 -13.711 1 98.88 98 HIS A C 1
ATOM 781 O O . HIS A 1 98 ? 9.32 -21 -12.953 1 98.88 98 HIS A O 1
ATOM 787 N N . ILE A 1 99 ? 8.43 -19.125 -13.773 1 98.69 99 ILE A N 1
ATOM 788 C CA . ILE A 1 99 ? 7.242 -19.219 -12.93 1 98.69 99 ILE A CA 1
ATOM 789 C C . ILE A 1 99 ? 6.219 -20.141 -13.586 1 98.69 99 ILE A C 1
ATOM 791 O O . ILE A 1 99 ? 5.707 -19.844 -14.664 1 98.69 99 ILE A O 1
ATOM 795 N N . SER A 1 100 ? 6 -21.188 -12.992 1 98.62 100 SER A N 1
ATOM 796 C CA . SER A 1 100 ? 4.945 -22.125 -13.367 1 98.62 100 SER A CA 1
ATOM 797 C C . SER A 1 100 ? 3.771 -22.047 -12.398 1 98.62 100 SER A C 1
ATOM 799 O O . SER A 1 100 ? 3.51 -21 -11.812 1 98.62 100 SER A O 1
ATOM 801 N N . SER A 1 101 ? 2.922 -23.078 -12.359 1 98.06 101 SER A N 1
ATOM 802 C CA . SER A 1 101 ? 1.659 -23 -11.633 1 98.06 101 SER A CA 1
ATOM 803 C C . SER A 1 101 ? 1.271 -24.344 -11.031 1 98.06 101 SER A C 1
ATOM 805 O O . SER A 1 101 ? 1.581 -25.391 -11.602 1 98.06 101 SER A O 1
ATOM 807 N N . GLU A 1 102 ? 0.542 -24.281 -9.93 1 98 102 GLU A N 1
ATOM 808 C CA . GLU A 1 102 ? -0.039 -25.484 -9.352 1 98 102 GLU A CA 1
ATOM 809 C C . GLU A 1 102 ? -1.106 -26.078 -10.273 1 98 102 GLU A C 1
ATOM 811 O O . GLU A 1 102 ? -1.494 -27.234 -10.117 1 98 102 GLU A O 1
ATOM 816 N N . GLN A 1 103 ? -1.465 -25.375 -11.297 1 97.44 103 GLN A N 1
ATOM 817 C CA . GLN A 1 103 ? -2.496 -25.812 -12.227 1 97.44 103 GLN A CA 1
ATOM 818 C C . GLN A 1 103 ? -2.01 -26.984 -13.078 1 97.44 103 GLN A C 1
ATOM 820 O O . GLN A 1 103 ? -2.805 -27.641 -13.742 1 97.44 103 GLN A O 1
ATOM 825 N N . VAL A 1 104 ? -0.765 -27.266 -13.008 1 98.5 104 VAL A N 1
ATOM 826 C CA . VAL A 1 104 ? -0.24 -28.438 -13.703 1 98.5 104 VAL A CA 1
ATOM 827 C C . VAL A 1 104 ? -0.805 -29.703 -13.078 1 98.5 104 VAL A C 1
ATOM 829 O O . VAL A 1 104 ? -0.799 -30.766 -13.703 1 98.5 104 VAL A O 1
ATOM 832 N N . TYR A 1 105 ? -1.359 -29.625 -11.812 1 98.12 105 TYR A N 1
ATOM 833 C CA . TYR A 1 105 ? -1.879 -30.781 -11.102 1 98.12 105 TYR A CA 1
ATOM 834 C C . TYR A 1 105 ? -3.396 -30.859 -11.227 1 98.12 105 TYR A C 1
ATOM 836 O O . TYR A 1 105 ? -4.02 -31.797 -10.703 1 98.12 105 TYR A O 1
ATOM 844 N N . ASN A 1 106 ? -4.125 -29.891 -11.781 1 95.88 106 ASN A N 1
ATOM 845 C CA . ASN A 1 106 ? -5.566 -29.688 -11.727 1 95.88 106 ASN A CA 1
ATOM 846 C C . ASN A 1 106 ? -6.324 -30.906 -12.281 1 95.88 106 ASN A C 1
ATOM 848 O O . ASN A 1 106 ? -7.484 -31.125 -11.93 1 95.88 106 ASN A O 1
ATOM 852 N N . GLY A 1 107 ? -5.73 -31.875 -12.961 1 95.25 107 GLY A N 1
ATOM 853 C CA . GLY A 1 107 ? -6.383 -33.062 -13.516 1 95.25 107 GLY A CA 1
ATOM 854 C C . GLY A 1 107 ? -6.016 -34.344 -12.797 1 95.25 107 GLY A C 1
ATOM 855 O O . GLY A 1 107 ? -6.523 -35.406 -13.133 1 95.25 107 GLY A O 1
ATOM 856 N N . ASN A 1 108 ? -5.207 -34.188 -11.812 1 96.44 108 ASN A N 1
ATOM 857 C CA . ASN A 1 108 ? -4.812 -35.375 -11.055 1 96.44 108 ASN A CA 1
ATOM 858 C C . ASN A 1 108 ? -5.988 -35.969 -10.281 1 96.44 108 ASN A C 1
ATOM 860 O O . ASN A 1 108 ? -6.809 -35.25 -9.734 1 96.44 108 ASN A O 1
ATOM 864 N N . LEU A 1 109 ? -6.102 -37.25 -10.172 1 93.19 109 LEU A N 1
ATOM 865 C CA . LEU A 1 109 ? -7.238 -37.906 -9.547 1 93.19 109 LEU A CA 1
ATOM 866 C C . LEU A 1 109 ? -6.969 -38.188 -8.07 1 93.19 109 LEU A C 1
ATOM 868 O O . LEU A 1 109 ? -7.902 -38.25 -7.266 1 93.19 109 LEU A O 1
ATOM 872 N N . GLU A 1 110 ? -5.699 -38.438 -7.738 1 93.56 110 GLU A N 1
ATOM 873 C CA . GLU A 1 110 ? -5.359 -38.625 -6.332 1 93.56 110 GLU A CA 1
ATOM 874 C C . GLU A 1 110 ? -5.484 -37.312 -5.562 1 93.56 110 GLU A C 1
ATOM 876 O O . GLU A 1 110 ? -5.426 -36.219 -6.156 1 93.56 110 GLU A O 1
ATOM 881 N N . GLU A 1 111 ? -5.664 -37.406 -4.328 1 93.69 111 GLU A N 1
ATOM 882 C CA . GLU A 1 111 ? -5.789 -36.219 -3.496 1 93.69 111 GLU A CA 1
ATOM 883 C C . GLU A 1 111 ? -4.418 -35.625 -3.178 1 93.69 111 GLU A C 1
ATOM 885 O O . GLU A 1 111 ? -3.434 -36.344 -3.049 1 93.69 111 GLU A O 1
ATOM 890 N N . GLY A 1 112 ? -4.387 -34.344 -3.045 1 94.44 112 GLY A N 1
ATOM 891 C CA . GLY A 1 112 ? -3.182 -33.656 -2.598 1 94.44 112 GLY A CA 1
ATOM 892 C C . GLY A 1 112 ? -2.959 -33.75 -1.1 1 94.44 112 GLY A C 1
ATOM 893 O O . GLY A 1 112 ? -3.691 -34.469 -0.406 1 94.44 112 GLY A O 1
ATOM 894 N N . PRO A 1 113 ? -2.006 -33.031 -0.655 1 97.94 113 PRO A N 1
ATOM 895 C CA . PRO A 1 113 ? -1.097 -32.125 -1.363 1 97.94 113 PRO A CA 1
ATOM 896 C C . PRO A 1 113 ? -0.087 -32.875 -2.234 1 97.94 113 PRO A C 1
ATOM 898 O O . PRO A 1 113 ? 0.519 -33.844 -1.788 1 97.94 113 PRO A O 1
ATOM 901 N N . TYR A 1 114 ? 0.103 -32.406 -3.428 1 98.31 114 TYR A N 1
ATOM 902 C CA . TYR A 1 114 ? 1.028 -33 -4.379 1 98.31 114 TYR A CA 1
ATOM 903 C C . TYR A 1 114 ? 2.463 -32.562 -4.094 1 98.31 114 TYR A C 1
ATOM 905 O O . TYR A 1 114 ? 2.715 -31.406 -3.771 1 98.31 114 TYR A O 1
ATOM 913 N N . ASN A 1 115 ? 3.365 -33.469 -4.066 1 98.06 115 ASN A N 1
ATOM 914 C CA . ASN A 1 115 ? 4.777 -33.125 -4.047 1 98.06 115 ASN A CA 1
ATOM 915 C C . ASN A 1 115 ? 5.371 -33.094 -5.453 1 98.06 115 ASN A C 1
ATOM 917 O O . ASN A 1 115 ? 4.672 -33.375 -6.43 1 98.06 115 ASN A O 1
ATOM 921 N N . GLU A 1 116 ? 6.656 -32.781 -5.605 1 98.19 116 GLU A N 1
ATOM 922 C CA . GLU A 1 116 ? 7.27 -32.562 -6.914 1 98.19 116 GLU A CA 1
ATOM 923 C C . GLU A 1 116 ? 7.477 -33.875 -7.652 1 98.19 116 GLU A C 1
ATOM 925 O O . GLU A 1 116 ? 7.742 -33.906 -8.859 1 98.19 116 GLU A O 1
ATOM 930 N N . ASP A 1 117 ? 7.312 -34.969 -6.953 1 97.44 117 ASP A N 1
ATOM 931 C CA . ASP A 1 117 ? 7.457 -36.281 -7.582 1 97.44 117 ASP A CA 1
ATOM 932 C C . ASP A 1 117 ? 6.141 -36.75 -8.203 1 97.44 117 ASP A C 1
ATOM 934 O O . ASP A 1 117 ? 6.117 -37.688 -8.992 1 97.44 117 ASP A O 1
ATOM 938 N N . THR A 1 118 ? 5.051 -36.125 -7.762 1 98.06 118 THR A N 1
ATOM 939 C CA . THR A 1 118 ? 3.762 -36.469 -8.367 1 98.06 118 THR A CA 1
ATOM 940 C C . THR A 1 118 ? 3.76 -36.094 -9.852 1 98.06 118 THR A C 1
ATOM 942 O O . THR A 1 118 ? 4.145 -35 -10.234 1 98.06 118 THR A O 1
ATOM 945 N N . ILE A 1 119 ? 3.338 -37.062 -10.664 1 97.94 119 ILE A N 1
ATOM 946 C CA . ILE A 1 119 ? 3.244 -36.812 -12.094 1 97.94 119 ILE A CA 1
ATOM 947 C C . ILE A 1 119 ? 2.049 -35.906 -12.383 1 97.94 119 ILE A C 1
ATOM 949 O O . ILE A 1 119 ? 0.903 -36.25 -12.109 1 97.94 119 ILE A O 1
ATOM 953 N N . PRO A 1 120 ? 2.305 -34.75 -12.883 1 98.38 120 PRO A N 1
ATOM 954 C CA . PRO A 1 120 ? 1.207 -33.812 -13.156 1 98.38 120 PRO A CA 1
ATOM 955 C C . PRO A 1 120 ? 0.294 -34.281 -14.289 1 98.38 120 PRO A C 1
ATOM 957 O O . PRO A 1 120 ? 0.777 -34.781 -15.312 1 98.38 120 PRO A O 1
ATOM 960 N N . ILE A 1 121 ? -0.928 -34.125 -14.117 1 97.81 121 ILE A N 1
ATOM 961 C CA . ILE A 1 121 ? -1.932 -34.438 -15.133 1 97.81 121 ILE A CA 1
ATOM 962 C C . ILE A 1 121 ? -2.918 -33.281 -15.258 1 97.81 121 ILE A C 1
ATOM 964 O O . ILE A 1 121 ? -4.055 -33.375 -14.797 1 97.81 121 ILE A O 1
ATOM 968 N N . PRO A 1 122 ? -2.547 -32.281 -16.031 1 97.5 122 PRO A N 1
ATOM 969 C CA . PRO A 1 122 ? -3.432 -31.109 -16.156 1 97.5 122 PRO A CA 1
ATOM 970 C C . PRO A 1 122 ? -4.648 -31.391 -17.031 1 97.5 122 PRO A C 1
ATOM 972 O O . PRO A 1 122 ? -4.547 -32.125 -18.031 1 97.5 122 PRO A O 1
ATOM 975 N N . ASP A 1 123 ? -5.797 -30.734 -16.75 1 95.75 123 ASP A N 1
ATOM 976 C CA . ASP A 1 123 ? -7.004 -30.938 -17.562 1 95.75 123 ASP A CA 1
ATOM 977 C C . ASP A 1 123 ? -7.504 -29.625 -18.141 1 95.75 123 ASP A C 1
ATOM 979 O O . ASP A 1 123 ? -8.594 -29.562 -18.703 1 95.75 123 ASP A O 1
ATOM 983 N N . THR A 1 124 ? -6.777 -28.516 -17.922 1 96.69 124 THR A N 1
ATOM 984 C CA . THR A 1 124 ? -7.066 -27.234 -18.547 1 96.69 124 THR A CA 1
ATOM 985 C C . THR A 1 124 ? -5.992 -26.859 -19.562 1 96.69 124 THR A C 1
ATOM 987 O O . THR A 1 124 ? -4.875 -27.391 -19.516 1 96.69 124 THR A O 1
ATOM 990 N N . VAL A 1 125 ? -6.355 -25.938 -20.484 1 98.06 125 VAL A N 1
ATOM 991 C CA . VAL A 1 125 ? -5.398 -25.484 -21.484 1 98.06 125 VAL A CA 1
ATOM 992 C C . VAL A 1 125 ? -4.23 -24.781 -20.797 1 98.06 125 VAL A C 1
ATOM 994 O O . VAL A 1 125 ? -3.068 -25.031 -21.125 1 98.06 125 VAL A O 1
ATOM 997 N N . TYR A 1 126 ? -4.512 -23.969 -19.859 1 97.75 126 TYR A N 1
ATOM 998 C CA . TYR A 1 126 ? -3.482 -23.25 -19.125 1 97.75 126 TYR A CA 1
ATOM 999 C C . TYR A 1 126 ? -2.518 -24.219 -18.453 1 97.75 126 TYR A C 1
ATOM 1001 O O . TYR A 1 126 ? -1.299 -24.094 -18.578 1 97.75 126 TYR A O 1
ATOM 1009 N N . GLY A 1 127 ? -3.068 -25.172 -17.672 1 98.19 127 GLY A N 1
ATOM 1010 C CA . GLY A 1 127 ? -2.234 -26.156 -17.016 1 98.19 127 GLY A CA 1
ATOM 1011 C C . GLY A 1 127 ? -1.347 -26.938 -17.969 1 98.19 127 GLY A C 1
ATOM 1012 O O . GLY A 1 127 ? -0.171 -27.172 -17.688 1 98.19 127 GLY A O 1
ATOM 1013 N N . LYS A 1 128 ? -1.906 -27.359 -19.062 1 98.5 128 LYS A N 1
ATOM 1014 C CA . LYS A 1 128 ? -1.161 -28.109 -20.062 1 98.5 128 LYS A CA 1
ATOM 1015 C C . LYS A 1 128 ? -0.02 -27.266 -20.641 1 98.5 128 LYS A C 1
ATOM 1017 O O . LYS A 1 128 ? 1.089 -27.766 -20.828 1 98.5 128 LYS A O 1
ATOM 1022 N N . GLN A 1 129 ? -0.359 -26.031 -20.922 1 98.69 129 GLN A N 1
ATOM 1023 C CA . GLN A 1 129 ? 0.65 -25.141 -21.484 1 98.69 129 GLN A CA 1
ATOM 1024 C C . GLN A 1 129 ? 1.776 -24.891 -20.484 1 98.69 129 GLN A C 1
ATOM 1026 O O . GLN A 1 129 ? 2.949 -24.844 -20.859 1 98.69 129 GLN A O 1
ATOM 1031 N N . LYS A 1 130 ? 1.43 -24.672 -19.219 1 98.75 130 LYS A N 1
ATOM 1032 C CA . LYS A 1 130 ? 2.457 -24.469 -18.203 1 98.75 130 LYS A CA 1
ATOM 1033 C C . LYS A 1 130 ? 3.344 -25.703 -18.062 1 98.75 130 LYS A C 1
ATOM 1035 O O . LYS A 1 130 ? 4.562 -25.578 -17.906 1 98.75 130 LYS A O 1
ATOM 1040 N N . LEU A 1 131 ? 2.719 -26.828 -18.047 1 98.81 131 LEU A N 1
ATOM 1041 C CA . LEU A 1 131 ? 3.496 -28.062 -17.953 1 98.81 131 LEU A CA 1
ATOM 1042 C C . LEU A 1 131 ? 4.422 -28.219 -19.156 1 98.81 131 LEU A C 1
ATOM 1044 O O . LEU A 1 131 ? 5.59 -28.594 -19 1 98.81 131 LEU A O 1
ATOM 1048 N N . LEU A 1 132 ? 3.889 -28 -20.328 1 98.75 132 LEU A N 1
ATOM 1049 C CA . LEU A 1 132 ? 4.707 -28.078 -21.531 1 98.75 132 LEU A CA 1
ATOM 1050 C C . LEU A 1 132 ? 5.859 -27.094 -21.469 1 98.75 132 LEU A C 1
ATOM 1052 O O . LEU A 1 132 ? 6.98 -27.406 -21.875 1 98.75 132 LEU A O 1
ATOM 1056 N N . ALA A 1 133 ? 5.605 -25.922 -21.016 1 98.88 133 ALA A N 1
ATOM 1057 C CA . ALA A 1 133 ? 6.645 -24.906 -20.891 1 98.88 133 ALA A CA 1
ATOM 1058 C C . ALA A 1 133 ? 7.746 -25.359 -19.938 1 98.88 133 ALA A C 1
ATOM 1060 O O . ALA A 1 133 ? 8.93 -25.141 -20.188 1 98.88 133 ALA A O 1
ATOM 1061 N N . GLU A 1 134 ? 7.379 -25.969 -18.812 1 98.81 134 GLU A N 1
ATOM 1062 C CA . GLU A 1 134 ? 8.375 -26.547 -17.906 1 98.81 134 GLU A CA 1
ATOM 1063 C C . GLU A 1 134 ? 9.328 -27.469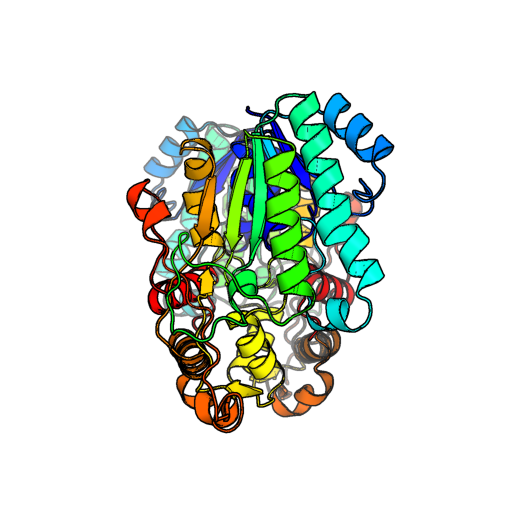 -18.656 1 98.81 134 GLU A C 1
ATOM 1065 O O . GLU A 1 134 ? 10.547 -27.375 -18.5 1 98.81 134 GLU A O 1
ATOM 1070 N N . GLN A 1 135 ? 8.727 -28.359 -19.391 1 98.69 135 GLN A N 1
ATOM 1071 C CA . GLN A 1 135 ? 9.492 -29.375 -20.109 1 98.69 135 GLN A CA 1
ATOM 1072 C C . GLN A 1 135 ? 10.43 -28.734 -21.141 1 98.69 135 GLN A C 1
ATOM 1074 O O . GLN A 1 135 ? 11.609 -29.094 -21.203 1 98.69 135 GLN A O 1
ATOM 1079 N N . GLU A 1 136 ? 9.875 -27.844 -21.875 1 98.75 136 GLU A N 1
ATOM 1080 C CA . GLU A 1 136 ? 10.656 -27.203 -22.938 1 98.75 136 GLU A CA 1
ATOM 1081 C C . GLU A 1 136 ? 11.805 -26.391 -22.344 1 98.75 136 GLU A C 1
ATOM 1083 O O . GLU A 1 136 ? 12.93 -26.438 -22.844 1 98.75 136 GLU A O 1
ATOM 1088 N N . VAL A 1 137 ? 11.539 -25.625 -21.344 1 98.81 137 VAL A N 1
ATOM 1089 C CA . VAL A 1 137 ? 12.547 -24.797 -20.688 1 98.81 137 VAL A CA 1
ATOM 1090 C C . VAL A 1 137 ? 13.656 -25.688 -20.125 1 98.81 137 VAL A C 1
ATOM 1092 O O . VAL A 1 137 ? 14.844 -25.375 -20.297 1 98.81 137 VAL A O 1
ATOM 1095 N N . SER A 1 138 ? 13.289 -26.781 -19.5 1 98.5 138 SER A N 1
ATOM 1096 C CA . SER A 1 138 ? 14.25 -27.688 -18.875 1 98.5 138 SER A CA 1
ATOM 1097 C C . SER A 1 138 ? 15.141 -28.344 -19.922 1 98.5 138 SER A C 1
ATOM 1099 O O . SER A 1 138 ? 16.297 -28.656 -19.656 1 98.5 138 SER A O 1
ATOM 1101 N N . LYS A 1 139 ? 14.633 -28.562 -21.078 1 98.44 139 LYS A N 1
ATOM 1102 C CA . LYS A 1 139 ? 15.406 -29.141 -22.172 1 98.44 139 LYS A CA 1
ATOM 1103 C C . LYS A 1 139 ? 16.469 -28.172 -22.672 1 98.44 139 LYS A C 1
ATOM 1105 O O . LYS A 1 139 ? 17.516 -28.578 -23.156 1 98.44 139 LYS A O 1
ATOM 1110 N N . ILE A 1 140 ? 16.172 -26.953 -22.562 1 98.69 140 ILE A N 1
ATOM 1111 C CA . ILE A 1 140 ? 17 -25.922 -23.203 1 98.69 140 ILE A CA 1
ATOM 1112 C C . ILE A 1 140 ? 18.109 -25.5 -22.25 1 98.69 140 ILE A C 1
ATOM 1114 O O . ILE A 1 140 ? 19.25 -25.281 -22.672 1 98.69 140 ILE A O 1
ATOM 1118 N N . THR A 1 141 ? 17.781 -25.375 -21 1 98.38 141 THR A N 1
ATOM 1119 C CA . THR A 1 141 ? 18.797 -24.922 -20.047 1 98.38 141 THR A CA 1
ATOM 1120 C C . THR A 1 141 ? 18.719 -25.719 -18.75 1 98.38 141 THR A C 1
ATOM 1122 O O . THR A 1 141 ? 17.625 -26.047 -18.281 1 98.38 141 THR A O 1
ATOM 1125 N N . GLU A 1 142 ? 19.891 -25.969 -18.141 1 97.31 142 GLU A N 1
ATOM 1126 C CA . GLU A 1 142 ? 19.969 -26.672 -16.859 1 97.31 142 GLU A CA 1
ATOM 1127 C C . GLU A 1 142 ? 20.047 -25.688 -15.695 1 97.31 142 GLU A C 1
ATOM 1129 O O . GLU A 1 142 ? 19.891 -26.094 -14.539 1 97.31 142 GLU A O 1
ATOM 1134 N N . ASN A 1 143 ? 20.281 -24.469 -15.977 1 98.31 143 ASN A N 1
ATOM 1135 C CA . ASN A 1 143 ? 20.391 -23.422 -14.961 1 98.31 143 ASN A CA 1
ATOM 1136 C C . ASN A 1 143 ? 19.047 -22.75 -14.688 1 98.31 143 ASN A C 1
ATOM 1138 O O . ASN A 1 143 ? 18.906 -21.547 -14.867 1 98.31 143 ASN A O 1
ATOM 1142 N N . VAL A 1 144 ? 18.141 -23.594 -14.211 1 98.75 144 VAL A N 1
ATOM 1143 C CA . VAL A 1 144 ? 16.781 -23.047 -14.117 1 98.75 144 VAL A CA 1
ATOM 1144 C C . VAL A 1 144 ? 16.109 -23.562 -12.844 1 98.75 144 VAL A C 1
ATOM 1146 O O . VAL A 1 144 ? 16.297 -24.719 -12.469 1 98.75 144 VAL A O 1
ATOM 1149 N N . TRP A 1 145 ? 15.531 -22.641 -12.086 1 98.88 145 TRP A N 1
ATOM 1150 C CA . TRP A 1 145 ? 14.516 -22.969 -11.086 1 98.88 145 TRP A CA 1
ATOM 1151 C C . TRP A 1 145 ? 13.117 -22.844 -11.672 1 98.88 145 TRP A C 1
ATOM 1153 O O . TRP A 1 145 ? 12.75 -21.797 -12.211 1 98.88 145 TRP A O 1
ATOM 1163 N N . ILE A 1 146 ? 12.383 -23.891 -11.656 1 98.88 146 ILE A N 1
ATOM 1164 C CA . ILE A 1 146 ? 10.969 -23.859 -12.016 1 98.88 146 ILE A CA 1
ATOM 1165 C C . ILE A 1 146 ? 10.117 -23.797 -10.758 1 98.88 146 ILE A C 1
ATOM 1167 O O . ILE A 1 146 ? 10.117 -24.734 -9.953 1 98.88 146 ILE A O 1
ATOM 1171 N N . LEU A 1 147 ? 9.43 -22.703 -10.594 1 98.88 147 LEU A N 1
ATOM 1172 C CA . LEU A 1 147 ? 8.617 -22.5 -9.398 1 98.88 147 LEU A CA 1
ATOM 1173 C C . LEU A 1 147 ? 7.137 -22.672 -9.711 1 98.88 147 LEU A C 1
ATOM 1175 O O . LEU A 1 147 ? 6.562 -21.859 -10.445 1 98.88 147 LEU A O 1
ATOM 1179 N N . ARG A 1 148 ? 6.531 -23.672 -9.227 1 98.75 148 ARG A N 1
ATOM 1180 C CA . ARG A 1 148 ? 5.094 -23.875 -9.367 1 98.75 148 ARG A CA 1
ATOM 1181 C C . ARG A 1 148 ? 4.328 -23.094 -8.297 1 98.75 148 ARG A C 1
ATOM 1183 O O . ARG A 1 148 ? 4.09 -23.609 -7.203 1 98.75 148 ARG A O 1
ATOM 1190 N N . PHE A 1 149 ? 3.951 -21.891 -8.688 1 98.31 149 PHE A N 1
ATOM 1191 C CA . PHE A 1 149 ? 3.236 -21 -7.789 1 98.31 149 PHE A CA 1
ATOM 1192 C C . PHE A 1 149 ? 1.823 -21.5 -7.527 1 98.31 149 PHE A C 1
ATOM 1194 O O . PHE A 1 149 ? 1.153 -21.984 -8.445 1 98.31 149 PHE A O 1
ATOM 1201 N N . ASN A 1 150 ? 1.414 -21.453 -6.27 1 97.44 150 ASN A N 1
ATOM 1202 C CA . ASN A 1 150 ? -0.024 -21.547 -6.039 1 97.44 150 ASN A CA 1
ATOM 1203 C C . ASN A 1 150 ? -0.69 -20.172 -6.09 1 97.44 150 ASN A C 1
ATOM 1205 O O . ASN A 1 150 ? -0.131 -19.234 -6.648 1 97.44 150 ASN A O 1
ATOM 1209 N N . TRP A 1 151 ? -1.93 -20.031 -5.637 1 97.25 151 TRP A N 1
ATOM 1210 C CA . TRP A 1 151 ? -2.721 -18.812 -5.77 1 97.25 151 TRP A CA 1
ATOM 1211 C C . TRP A 1 151 ? -2.193 -17.719 -4.844 1 97.25 151 TRP A C 1
ATOM 1213 O O . TRP A 1 151 ? -2.346 -17.812 -3.623 1 97.25 151 TRP A O 1
ATOM 1223 N N . LEU A 1 152 ? -1.548 -16.688 -5.422 1 97.75 152 LEU A N 1
ATOM 1224 C CA . LEU A 1 152 ? -1.037 -15.57 -4.629 1 97.75 152 LEU A CA 1
ATOM 1225 C C . LEU A 1 152 ? -2.15 -14.578 -4.305 1 97.75 152 LEU A C 1
ATOM 1227 O O . LEU A 1 152 ? -3.059 -14.375 -5.113 1 97.75 152 LEU A O 1
ATOM 1231 N N . PHE A 1 153 ? -2.031 -13.992 -3.115 1 97.88 153 PHE A N 1
ATOM 1232 C CA . PHE A 1 153 ? -3.037 -12.984 -2.793 1 97.88 153 PHE A CA 1
ATOM 1233 C C . PHE A 1 153 ? -2.398 -11.766 -2.141 1 97.88 153 PHE A C 1
ATOM 1235 O O . PHE A 1 153 ? -1.274 -11.844 -1.639 1 97.88 153 PHE A O 1
ATOM 1242 N N . GLY A 1 154 ? -3.031 -10.688 -2.205 1 96.25 154 GLY A N 1
ATOM 1243 C CA . GLY A 1 154 ? -2.725 -9.391 -1.618 1 96.25 154 GLY A CA 1
ATOM 1244 C C . GLY A 1 154 ? -3.742 -8.32 -1.967 1 96.25 154 GLY A C 1
ATOM 1245 O O . GLY A 1 154 ? -4.602 -8.531 -2.824 1 96.25 154 GLY A O 1
ATOM 1246 N N . PHE A 1 155 ? -3.629 -7.203 -1.281 1 95.38 155 PHE A N 1
ATOM 1247 C CA . PHE A 1 155 ? -4.492 -6.066 -1.566 1 95.38 155 PHE A CA 1
ATOM 1248 C C . PHE A 1 155 ? -3.92 -5.223 -2.697 1 95.38 155 PHE A C 1
ATOM 1250 O O . PHE A 1 155 ? -2.752 -5.371 -3.061 1 95.38 155 PHE A O 1
ATOM 1257 N N . PRO A 1 156 ? -4.789 -4.391 -3.291 1 92.94 156 PRO A N 1
ATOM 1258 C CA . PRO A 1 156 ? -4.273 -3.465 -4.301 1 92.94 156 PRO A CA 1
ATOM 1259 C C . PRO A 1 156 ? -3.252 -2.48 -3.738 1 92.94 156 PRO A C 1
ATOM 1261 O O . PRO A 1 156 ? -3.365 -2.062 -2.582 1 92.94 156 PRO A O 1
ATOM 1264 N N . GLU A 1 157 ? -2.32 -2.141 -4.539 1 92.56 157 GLU A N 1
ATOM 1265 C CA . GLU A 1 157 ? -1.281 -1.169 -4.211 1 92.56 157 GLU A CA 1
ATOM 1266 C C . GLU A 1 157 ? -1.037 -0.209 -5.371 1 92.56 157 GLU A C 1
ATOM 1268 O O . GLU A 1 157 ? -1.343 -0.529 -6.523 1 92.56 157 GLU A O 1
ATOM 1273 N N . LYS A 1 158 ? -0.485 0.988 -5.07 1 88.81 158 LYS A N 1
ATOM 1274 C CA . LYS A 1 158 ? -0.254 1.997 -6.102 1 88.81 158 LYS A CA 1
ATOM 1275 C C . LYS A 1 158 ? 0.65 1.458 -7.207 1 88.81 158 LYS A C 1
ATOM 1277 O O . LYS A 1 158 ? 0.502 1.828 -8.375 1 88.81 158 LYS A O 1
ATOM 1282 N N . CYS A 1 159 ? 1.578 0.664 -6.898 1 73.5 159 CYS A N 1
ATOM 1283 C CA . CYS A 1 159 ? 2.648 0.206 -7.777 1 73.5 159 CYS A CA 1
ATOM 1284 C C . CYS A 1 159 ? 2.133 -0.829 -8.773 1 73.5 159 CYS A C 1
ATOM 1286 O O . CYS A 1 159 ? 2.844 -1.209 -9.703 1 73.5 159 CYS A O 1
ATOM 1288 N N . GLY A 1 160 ? 0.899 -1.105 -8.641 1 75.19 160 GLY A N 1
ATOM 1289 C CA . GLY A 1 160 ? 0.753 -2.283 -9.484 1 75.19 160 GLY A CA 1
ATOM 1290 C C . GLY A 1 160 ? -0.693 -2.688 -9.703 1 75.19 160 GLY A C 1
ATOM 1291 O O . GLY A 1 160 ? -1.585 -2.227 -8.984 1 75.19 160 GLY A O 1
ATOM 1292 N N . LYS A 1 161 ? -0.764 -3.572 -10.648 1 82.25 161 LYS A N 1
ATOM 1293 C CA . LYS A 1 161 ? -2.033 -4.223 -10.961 1 82.25 161 LYS A CA 1
ATOM 1294 C C . LYS A 1 161 ? -2.398 -5.254 -9.898 1 82.25 161 LYS A C 1
ATOM 1296 O O . LYS A 1 161 ? -1.518 -5.848 -9.273 1 82.25 161 LYS A O 1
ATOM 1301 N N . VAL A 1 162 ? -3.635 -5.32 -9.625 1 84.94 162 VAL A N 1
ATOM 1302 C CA . VAL A 1 162 ? -4.098 -6.391 -8.75 1 84.94 162 VAL A CA 1
ATOM 1303 C C . VAL A 1 162 ? -4.965 -7.363 -9.539 1 84.94 162 VAL A C 1
ATOM 1305 O O . VAL A 1 162 ? -5.945 -6.961 -10.172 1 84.94 162 VAL A O 1
ATOM 1308 N N . ASN A 1 163 ? -4.5 -8.555 -9.609 1 87.12 163 ASN A N 1
ATOM 1309 C CA . ASN A 1 163 ? -5.293 -9.617 -10.227 1 87.12 163 ASN A CA 1
ATOM 1310 C C . ASN A 1 163 ? -6.332 -10.18 -9.266 1 87.12 163 ASN A C 1
ATOM 1312 O O . ASN A 1 163 ? -6.246 -9.953 -8.055 1 87.12 163 ASN A O 1
ATOM 1316 N N . ALA A 1 164 ? -7.273 -10.867 -9.875 1 89.88 164 ALA A N 1
ATOM 1317 C CA . ALA A 1 164 ? -8.234 -11.578 -9.039 1 89.88 164 ALA A CA 1
ATOM 1318 C C . ALA A 1 164 ? -7.527 -12.523 -8.07 1 89.88 164 ALA A C 1
ATOM 1320 O O . ALA A 1 164 ? -6.656 -13.297 -8.477 1 89.88 164 ALA A O 1
ATOM 1321 N N . ASN A 1 165 ? -7.777 -12.352 -6.828 1 96.12 165 ASN A N 1
ATOM 1322 C CA . ASN A 1 165 ? -7.312 -13.25 -5.77 1 96.12 165 ASN A CA 1
ATOM 1323 C C . ASN A 1 165 ? -8.32 -13.328 -4.625 1 96.12 165 ASN A C 1
ATOM 1325 O O . ASN A 1 165 ? -9.289 -12.57 -4.594 1 96.12 165 ASN A O 1
ATOM 1329 N N . ILE A 1 166 ? -8.094 -14.211 -3.727 1 97.19 166 ILE A N 1
ATOM 1330 C CA . ILE A 1 166 ? -9.133 -14.586 -2.775 1 97.19 166 ILE A CA 1
ATOM 1331 C C . ILE A 1 166 ? -9.461 -13.398 -1.874 1 97.19 166 ILE A C 1
ATOM 1333 O O . ILE A 1 166 ? -10.633 -13.109 -1.627 1 97.19 166 ILE A O 1
ATOM 1337 N N . ILE A 1 167 ? -8.5 -12.633 -1.376 1 97.75 167 ILE A N 1
ATOM 1338 C CA . ILE A 1 167 ? -8.758 -11.562 -0.423 1 97.75 167 ILE A CA 1
ATOM 1339 C C . ILE A 1 167 ? -9.383 -10.375 -1.144 1 97.75 167 ILE A C 1
ATOM 1341 O O . ILE A 1 167 ? -10.305 -9.734 -0.621 1 97.75 167 ILE A O 1
ATOM 1345 N N . TRP A 1 168 ? -8.883 -10.078 -2.295 1 97 168 TRP A N 1
ATOM 1346 C CA . TRP A 1 168 ? -9.422 -8.961 -3.055 1 97 168 TRP A CA 1
ATOM 1347 C C . TRP A 1 168 ? -10.82 -9.273 -3.57 1 97 168 TRP A C 1
ATOM 1349 O O . TRP A 1 168 ? -11.688 -8.398 -3.625 1 97 168 TRP A O 1
ATOM 1359 N N . ASN A 1 169 ? -11.055 -10.555 -4.031 1 97.19 169 ASN A N 1
ATOM 1360 C CA . ASN A 1 169 ? -12.383 -10.961 -4.477 1 97.19 169 ASN A CA 1
ATOM 1361 C C . ASN A 1 169 ? -13.422 -10.781 -3.373 1 97.19 169 ASN A C 1
ATOM 1363 O O . ASN A 1 169 ? -14.523 -10.281 -3.625 1 97.19 169 ASN A O 1
ATOM 1367 N N . VAL A 1 170 ? -13.07 -11.203 -2.15 1 97.81 170 VAL A N 1
ATOM 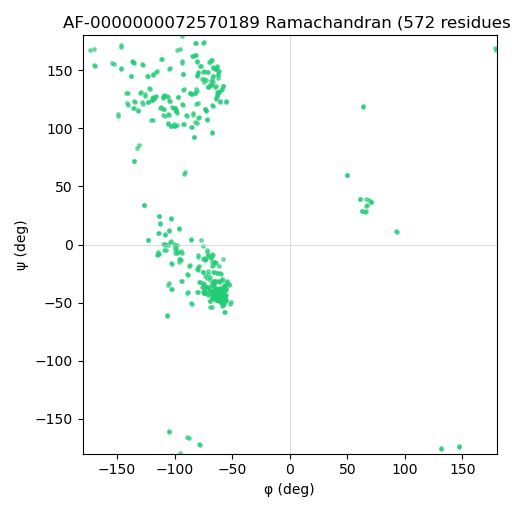1368 C CA . VAL A 1 170 ? -13.961 -11.047 -1.011 1 97.81 170 VAL A CA 1
ATOM 1369 C C . VAL A 1 170 ? -14.203 -9.562 -0.736 1 97.81 170 VAL A C 1
ATOM 1371 O O . VAL A 1 170 ? -15.336 -9.141 -0.539 1 97.81 170 VAL A O 1
ATOM 1374 N N . THR A 1 171 ? -13.172 -8.758 -0.742 1 97.19 171 THR A N 1
ATOM 1375 C CA . THR A 1 171 ? -13.25 -7.328 -0.486 1 97.19 171 THR A CA 1
ATOM 1376 C C . THR A 1 171 ? -14.117 -6.637 -1.531 1 97.19 171 THR A C 1
ATOM 1378 O O . THR A 1 171 ? -14.938 -5.781 -1.195 1 97.19 171 THR A O 1
ATOM 1381 N N . ARG A 1 172 ? -13.914 -7.008 -2.783 1 96.38 172 ARG A N 1
ATOM 1382 C CA . ARG A 1 172 ? -14.703 -6.438 -3.869 1 96.38 172 ARG A CA 1
ATOM 1383 C C . ARG A 1 172 ? -16.188 -6.746 -3.68 1 96.38 172 ARG A C 1
ATOM 1385 O O . ARG A 1 172 ? -17.031 -5.891 -3.928 1 96.38 172 ARG A O 1
ATOM 1392 N N . ALA A 1 173 ? -16.484 -7.98 -3.303 1 96.69 173 ALA A N 1
ATOM 1393 C CA . ALA A 1 173 ? -17.875 -8.352 -3.035 1 96.69 173 ALA A CA 1
ATOM 1394 C C . ALA A 1 173 ? -18.469 -7.48 -1.932 1 96.69 173 ALA A C 1
ATOM 1396 O O . ALA A 1 173 ? -19.609 -7.035 -2.035 1 96.69 173 ALA A O 1
ATOM 1397 N N . LEU A 1 174 ? -17.734 -7.254 -0.883 1 96.38 174 LEU A N 1
ATOM 1398 C CA . LEU A 1 174 ? -18.141 -6.383 0.208 1 96.38 174 LEU A CA 1
ATOM 1399 C C . LEU A 1 174 ? -18.438 -4.977 -0.304 1 96.38 174 LEU A C 1
ATOM 1401 O O . LEU A 1 174 ? -19.484 -4.398 0.02 1 96.38 174 LEU A O 1
ATOM 1405 N N . LEU A 1 175 ? -17.531 -4.441 -1.088 1 96.31 175 LEU A N 1
ATOM 1406 C CA . LEU A 1 175 ? -17.656 -3.082 -1.606 1 96.31 175 LEU A CA 1
ATOM 1407 C C . LEU A 1 175 ? -18.906 -2.941 -2.473 1 96.31 175 LEU A C 1
ATOM 1409 O O . LEU A 1 175 ? -19.609 -1.933 -2.391 1 96.31 175 LEU A O 1
ATOM 1413 N N . LYS A 1 176 ? -19.141 -3.961 -3.232 1 95.06 176 LYS A N 1
ATOM 1414 C CA . LYS A 1 176 ? -20.281 -3.943 -4.148 1 95.06 176 LYS A CA 1
ATOM 1415 C C . LYS A 1 176 ? -21.594 -4.246 -3.41 1 95.06 176 LYS A C 1
ATOM 1417 O O . LYS A 1 176 ? -22.672 -3.926 -3.9 1 95.06 176 LYS A O 1
ATOM 1422 N N . GLY A 1 177 ? -21.484 -4.805 -2.266 1 92.38 177 GLY A N 1
ATOM 1423 C CA . GLY A 1 177 ? -22.672 -5.281 -1.576 1 92.38 177 GLY A CA 1
ATOM 1424 C C . GLY A 1 177 ? -23.344 -6.438 -2.287 1 92.38 177 GLY A C 1
ATOM 1425 O O . GLY A 1 177 ? -24.578 -6.504 -2.34 1 92.38 177 GLY A O 1
ATOM 1426 N N . GLU A 1 178 ? -22.547 -7.238 -2.904 1 93.88 178 GLU A N 1
ATOM 1427 C CA . GLU A 1 178 ? -23.047 -8.406 -3.625 1 93.88 178 GLU A CA 1
ATOM 1428 C C . GLU A 1 178 ? -22.547 -9.703 -2.992 1 93.88 178 GLU A C 1
ATOM 1430 O O . GLU A 1 178 ? -21.484 -9.727 -2.371 1 93.88 178 GLU A O 1
ATOM 1435 N N . ASN A 1 179 ? -23.344 -10.695 -3.115 1 95.69 179 ASN A N 1
ATOM 1436 C CA . ASN A 1 179 ? -22.906 -11.992 -2.623 1 95.69 179 ASN A CA 1
ATOM 1437 C C . ASN A 1 179 ? -21.984 -12.688 -3.619 1 95.69 179 ASN A C 1
ATOM 1439 O O . ASN A 1 179 ? -21.938 -12.32 -4.793 1 95.69 179 ASN A O 1
ATOM 1443 N N . MET A 1 180 ? -21.219 -13.562 -3.121 1 96.25 180 MET A N 1
ATOM 1444 C CA . MET A 1 180 ? -20.375 -14.391 -3.986 1 96.25 180 MET A CA 1
ATOM 1445 C C . MET A 1 180 ? -20.547 -15.867 -3.646 1 96.25 180 MET A C 1
ATOM 1447 O O . MET A 1 180 ? -20.547 -16.234 -2.473 1 96.25 180 MET A O 1
ATOM 1451 N N . ARG A 1 181 ? -20.75 -16.656 -4.637 1 97.44 181 ARG A N 1
ATOM 1452 C CA . ARG A 1 181 ? -20.812 -18.109 -4.496 1 97.44 181 ARG A CA 1
ATOM 1453 C C . ARG A 1 181 ? -19.406 -18.703 -4.461 1 97.44 181 ARG A C 1
ATOM 1455 O O . ARG A 1 181 ? -18.656 -18.562 -5.418 1 97.44 181 ARG A O 1
ATOM 1462 N N . VAL A 1 182 ? -19.094 -19.406 -3.357 1 98.19 182 VAL A N 1
ATOM 1463 C CA . VAL A 1 182 ? -17.734 -19.906 -3.145 1 98.19 182 VAL A CA 1
ATOM 1464 C C . VAL A 1 182 ? -17.766 -21.406 -2.891 1 98.19 182 VAL A C 1
ATOM 1466 O O . VAL A 1 182 ? -18.516 -21.891 -2.035 1 98.19 182 VAL A O 1
ATOM 1469 N N . PRO A 1 183 ? -17 -22.141 -3.611 1 98 183 PRO A N 1
ATOM 1470 C CA . PRO A 1 183 ? -17.047 -23.594 -3.488 1 98 183 PRO A CA 1
ATOM 1471 C C . PRO A 1 183 ? -16.547 -24.094 -2.135 1 98 183 PRO A C 1
ATOM 1473 O O . PRO A 1 183 ? -15.562 -23.578 -1.608 1 98 183 PRO A O 1
ATOM 1476 N N . SER A 1 184 ? -17.219 -25.094 -1.586 1 97.88 184 SER A N 1
ATOM 1477 C CA . SER A 1 184 ? -16.812 -25.734 -0.341 1 97.88 184 SER A CA 1
ATOM 1478 C C . SER A 1 184 ? -16.016 -27.016 -0.612 1 97.88 184 SER A C 1
ATOM 1480 O O . SER A 1 184 ? -15.414 -27.578 0.303 1 97.88 184 SER A O 1
ATOM 1482 N N . ASN A 1 185 ? -15.953 -27.391 -1.889 1 97.69 185 ASN A N 1
ATOM 1483 C CA . ASN A 1 185 ? -15.242 -28.609 -2.26 1 97.69 185 ASN A CA 1
ATOM 1484 C C . ASN A 1 185 ? -14.008 -28.312 -3.096 1 97.69 185 ASN A C 1
ATOM 1486 O O . ASN A 1 185 ? -13.609 -29.125 -3.938 1 97.69 185 ASN A O 1
ATOM 1490 N N . GLU A 1 186 ? -13.469 -27.188 -2.992 1 97.25 186 GLU A N 1
ATOM 1491 C CA . GLU A 1 186 ? -12.234 -26.781 -3.65 1 97.25 186 GLU A CA 1
ATOM 1492 C C . GLU A 1 186 ? -11.141 -26.484 -2.629 1 97.25 186 GLU A C 1
ATOM 1494 O O . GLU A 1 186 ? -11.352 -25.719 -1.68 1 97.25 186 GLU A O 1
ATOM 1499 N N . TYR A 1 187 ? -10 -27.125 -2.842 1 97.5 187 TYR A N 1
ATOM 1500 C CA . TYR A 1 187 ? -8.852 -26.969 -1.958 1 97.5 187 TYR A CA 1
ATOM 1501 C C . TYR A 1 187 ? -7.598 -26.609 -2.748 1 97.5 187 TYR A C 1
ATOM 1503 O O . TYR A 1 187 ? -7.23 -27.312 -3.691 1 97.5 187 TYR A O 1
ATOM 1511 N N . ARG A 1 188 ? -6.996 -25.516 -2.43 1 96.88 188 ARG A N 1
ATOM 1512 C CA . ARG A 1 188 ? -5.754 -25.125 -3.082 1 96.88 188 ARG A CA 1
ATOM 1513 C C . ARG A 1 188 ? -4.926 -24.219 -2.178 1 96.88 188 ARG A C 1
ATOM 1515 O O . ARG A 1 188 ? -5.453 -23.625 -1.234 1 96.88 188 ARG A O 1
ATOM 1522 N N . GLY A 1 189 ? -3.68 -24.203 -2.414 1 97.19 189 GLY A N 1
ATOM 1523 C CA . GLY A 1 189 ? -2.814 -23.297 -1.679 1 97.19 189 GLY A CA 1
ATOM 1524 C C . GLY A 1 189 ? -3.08 -21.844 -1.993 1 97.19 189 GLY A C 1
ATOM 1525 O O . GLY A 1 189 ? -3.441 -21.5 -3.121 1 97.19 189 GLY A O 1
ATOM 1526 N N . MET A 1 190 ? -2.945 -21 -1.054 1 97.56 190 MET A N 1
ATOM 1527 C CA . MET A 1 190 ? -3.078 -19.547 -1.162 1 97.56 190 MET A CA 1
ATOM 1528 C C . MET A 1 190 ? -1.962 -18.844 -0.403 1 97.56 190 MET A C 1
ATOM 1530 O O . MET A 1 190 ? -1.872 -18.953 0.821 1 97.56 190 MET A O 1
ATOM 1534 N N . THR A 1 191 ? -1.166 -18.125 -1.09 1 98.31 191 THR A N 1
ATOM 1535 C CA . THR A 1 191 ? 0.054 -17.578 -0.505 1 98.31 191 THR A CA 1
ATOM 1536 C C . THR A 1 191 ? 0.035 -16.047 -0.539 1 98.31 191 THR A C 1
ATOM 1538 O O . THR A 1 191 ? -0.224 -15.445 -1.583 1 98.31 191 THR A O 1
ATOM 1541 N N . TYR A 1 192 ? 0.227 -15.469 0.645 1 98.25 192 TYR A N 1
ATOM 1542 C CA . TYR A 1 192 ? 0.431 -14.031 0.705 1 98.25 192 TYR A CA 1
ATOM 1543 C C . TYR A 1 192 ? 1.674 -13.625 -0.078 1 98.25 192 TYR A C 1
ATOM 1545 O O . TYR A 1 192 ? 2.771 -14.117 0.184 1 98.25 192 TYR A O 1
ATOM 1553 N N . VAL A 1 193 ? 1.538 -12.734 -1.048 1 97.44 193 VAL A N 1
ATOM 1554 C CA . VAL A 1 193 ? 2.592 -12.391 -1.998 1 97.44 193 VAL A CA 1
ATOM 1555 C C . VAL A 1 193 ? 3.836 -11.922 -1.246 1 97.44 193 VAL A C 1
ATOM 1557 O O . VAL A 1 193 ? 4.961 -12.211 -1.655 1 97.44 193 VAL A O 1
ATOM 1560 N N . TYR A 1 194 ? 3.701 -11.242 -0.124 1 96.94 194 TYR A N 1
ATOM 1561 C CA . TYR A 1 194 ? 4.859 -10.703 0.582 1 96.94 194 TYR A CA 1
ATOM 1562 C C . TYR A 1 194 ? 5.539 -11.789 1.413 1 96.94 194 TYR A C 1
ATOM 1564 O O . TYR A 1 194 ? 6.703 -11.648 1.797 1 96.94 194 TYR A O 1
ATOM 1572 N N . ASP A 1 195 ? 4.809 -12.852 1.734 1 97.44 195 ASP A N 1
ATOM 1573 C CA . ASP A 1 195 ? 5.484 -14.008 2.299 1 97.44 195 ASP A CA 1
ATOM 1574 C C . ASP A 1 195 ? 6.461 -14.617 1.295 1 97.44 195 ASP A C 1
ATOM 1576 O O . ASP A 1 195 ? 7.551 -15.062 1.668 1 97.44 195 ASP A O 1
ATOM 1580 N N . LEU A 1 196 ? 6.016 -14.68 0.111 1 97.75 196 LEU A N 1
ATOM 1581 C CA . LEU A 1 196 ? 6.859 -15.18 -0.97 1 97.75 196 LEU A CA 1
ATOM 1582 C C . LEU A 1 196 ? 8.039 -14.242 -1.213 1 97.75 196 LEU A C 1
ATOM 1584 O O . LEU A 1 196 ? 9.18 -14.695 -1.325 1 97.75 196 LEU A O 1
ATOM 1588 N N . LEU A 1 197 ? 7.797 -12.945 -1.3 1 97.5 197 LEU A N 1
ATOM 1589 C CA . LEU A 1 197 ? 8.836 -11.961 -1.579 1 97.5 197 LEU A CA 1
ATOM 1590 C C . LEU A 1 197 ? 9.891 -11.953 -0.481 1 97.5 197 LEU A C 1
ATOM 1592 O O . LEU A 1 197 ? 11.086 -11.844 -0.765 1 97.5 197 LEU A O 1
ATOM 1596 N N . GLU A 1 198 ? 9.453 -12.086 0.754 1 96.44 198 GLU A N 1
ATOM 1597 C CA . GLU A 1 198 ? 10.367 -12.094 1.889 1 96.44 198 GLU A CA 1
ATOM 1598 C C . GLU A 1 198 ? 11.367 -13.242 1.785 1 96.44 198 GLU A C 1
ATOM 1600 O O . GLU A 1 198 ? 12.477 -13.156 2.303 1 96.44 198 GLU A O 1
ATOM 1605 N N . ASN A 1 199 ? 10.984 -14.258 1.081 1 95.56 199 ASN A N 1
ATOM 1606 C CA . ASN A 1 199 ? 11.805 -15.461 1.005 1 95.56 199 ASN A CA 1
ATOM 1607 C C . ASN A 1 199 ? 12.43 -15.617 -0.377 1 95.56 199 ASN A C 1
ATOM 1609 O O . ASN A 1 199 ? 13.281 -16.484 -0.58 1 95.56 199 ASN A O 1
ATOM 1613 N N . PHE A 1 200 ? 12.148 -14.805 -1.322 1 96.94 200 PHE A N 1
ATOM 1614 C CA . PHE A 1 200 ? 12.438 -15.047 -2.73 1 96.94 200 PHE A CA 1
ATOM 1615 C C . PHE A 1 200 ? 13.945 -15.047 -2.979 1 96.94 200 PHE A C 1
ATOM 1617 O O . PHE A 1 200 ? 14.445 -15.82 -3.797 1 96.94 200 PHE A O 1
ATOM 1624 N N . TYR A 1 201 ? 14.75 -14.227 -2.291 1 95.5 201 TYR A N 1
ATOM 1625 C CA . TYR A 1 201 ? 16.188 -14.125 -2.494 1 95.5 201 TYR A CA 1
ATOM 1626 C C . TYR A 1 201 ? 16.875 -15.445 -2.17 1 95.5 201 TYR A C 1
ATOM 1628 O O . TYR A 1 201 ? 17.938 -15.742 -2.717 1 95.5 201 TYR A O 1
ATOM 1636 N N . LYS A 1 202 ? 16.266 -16.266 -1.325 1 97.38 202 LYS A N 1
ATOM 1637 C CA . LYS A 1 202 ? 16.844 -17.547 -0.947 1 97.38 202 LYS A CA 1
ATOM 1638 C C . LYS A 1 202 ? 16.797 -18.531 -2.109 1 97.38 202 LYS A C 1
ATOM 1640 O O . LYS A 1 202 ? 17.594 -19.484 -2.16 1 97.38 202 LYS A O 1
ATOM 1645 N N . ILE A 1 203 ? 15.867 -18.328 -3.016 1 97.5 203 ILE A N 1
ATOM 1646 C CA . ILE A 1 203 ? 15.711 -19.219 -4.156 1 97.5 203 ILE A CA 1
ATOM 1647 C C . ILE A 1 203 ? 16.984 -19.219 -4.996 1 97.5 203 ILE A C 1
ATOM 1649 O O . ILE A 1 203 ? 17.375 -20.25 -5.539 1 97.5 203 ILE A O 1
ATOM 1653 N N . PHE A 1 204 ? 17.719 -18.109 -5.043 1 96.75 204 PHE A N 1
ATOM 1654 C CA . PHE A 1 204 ? 18.906 -17.969 -5.867 1 96.75 204 PHE A CA 1
ATOM 1655 C C . PHE A 1 204 ? 20.062 -18.797 -5.297 1 96.75 204 PHE A C 1
ATOM 1657 O O . PHE A 1 204 ? 21.094 -18.953 -5.949 1 96.75 204 PHE A O 1
ATOM 1664 N N . GLU A 1 205 ? 19.812 -19.375 -4.152 1 96.69 205 GLU A N 1
ATOM 1665 C CA . GLU A 1 205 ? 20.922 -20.016 -3.461 1 96.69 205 GLU A CA 1
ATOM 1666 C C . GLU A 1 205 ? 20.703 -21.531 -3.365 1 96.69 205 GLU A C 1
ATOM 1668 O O . GLU A 1 205 ? 21.594 -22.266 -2.943 1 96.69 205 GLU A O 1
ATOM 1673 N N . ILE A 1 206 ? 19.594 -22.016 -3.707 1 98.25 206 ILE A N 1
ATOM 1674 C CA . ILE A 1 206 ? 19.297 -23.453 -3.588 1 98.25 206 ILE A CA 1
ATOM 1675 C C . ILE A 1 206 ? 19.562 -24.141 -4.918 1 98.25 206 ILE A C 1
ATOM 1677 O O . ILE A 1 206 ? 19.766 -23.484 -5.945 1 98.25 206 ILE A O 1
ATOM 1681 N N . PRO A 1 207 ? 19.594 -25.531 -4.996 1 98.31 207 PRO A N 1
ATOM 1682 C CA . PRO A 1 207 ? 19.844 -26.234 -6.25 1 98.31 207 PRO A CA 1
ATOM 1683 C C . PRO A 1 207 ? 18.781 -25.969 -7.312 1 98.31 207 PRO A C 1
ATOM 1685 O O . PRO A 1 207 ? 17.625 -25.719 -6.98 1 98.31 207 PRO A O 1
ATOM 1688 N N . PHE A 1 208 ? 19.25 -26.016 -8.516 1 98.56 208 PHE A N 1
ATOM 1689 C CA . PHE A 1 208 ? 18.297 -25.891 -9.617 1 98.56 208 PHE A CA 1
ATOM 1690 C C . PHE A 1 208 ? 17.312 -27.062 -9.602 1 98.56 208 PHE A C 1
ATOM 1692 O O . PHE A 1 208 ? 17.609 -28.125 -9.062 1 98.56 208 PHE A O 1
ATOM 1699 N N . GLY A 1 209 ? 16.125 -26.844 -10.133 1 98.12 209 GLY A N 1
ATOM 1700 C CA . GLY A 1 209 ? 15.102 -27.875 -10.18 1 98.12 209 GLY A CA 1
ATOM 1701 C C . GLY A 1 209 ? 13.695 -27.328 -10.055 1 98.12 209 GLY A C 1
ATOM 1702 O O . GLY A 1 209 ? 13.477 -26.109 -10.172 1 98.12 209 GLY A O 1
ATOM 1703 N N . ILE A 1 210 ? 12.766 -28.234 -9.969 1 98.62 210 ILE A N 1
ATOM 1704 C CA . ILE A 1 210 ? 11.359 -27.891 -9.852 1 98.62 210 ILE A CA 1
ATOM 1705 C C . ILE A 1 210 ? 10.961 -27.812 -8.375 1 98.62 210 ILE A C 1
ATOM 1707 O O . ILE A 1 210 ? 11.312 -28.688 -7.59 1 98.62 210 ILE A O 1
ATOM 1711 N N . TYR A 1 211 ? 10.25 -26.766 -8.023 1 98.75 211 TYR A N 1
ATOM 1712 C CA . TYR A 1 211 ? 9.812 -26.594 -6.641 1 98.75 211 TYR A CA 1
ATOM 1713 C C . TYR A 1 211 ? 8.352 -26.172 -6.582 1 98.75 211 TYR A C 1
ATOM 1715 O O . TYR A 1 211 ? 7.965 -25.172 -7.188 1 98.75 211 TYR A O 1
ATOM 1723 N N . ASN A 1 212 ? 7.508 -26.969 -5.859 1 98.62 212 ASN A N 1
ATOM 1724 C CA . ASN A 1 212 ? 6.223 -26.438 -5.422 1 98.62 212 ASN A CA 1
ATOM 1725 C C . ASN A 1 212 ? 6.395 -25.25 -4.48 1 98.62 212 ASN A C 1
ATOM 1727 O O . ASN A 1 212 ? 7.16 -25.312 -3.521 1 98.62 212 ASN A O 1
ATOM 1731 N N . THR A 1 213 ? 5.648 -24.141 -4.793 1 98.31 213 THR A N 1
ATOM 1732 C CA . THR A 1 213 ? 5.984 -22.891 -4.133 1 98.31 213 THR A CA 1
ATOM 1733 C C . THR A 1 213 ? 4.734 -22.219 -3.562 1 98.31 213 THR A C 1
ATOM 1735 O O . THR A 1 213 ? 3.881 -21.75 -4.316 1 98.31 213 THR A O 1
ATOM 1738 N N . GLY A 1 214 ? 4.672 -22.109 -2.271 1 97.44 214 GLY A N 1
ATOM 1739 C CA . GLY A 1 214 ? 3.562 -21.453 -1.591 1 97.44 214 GLY A CA 1
ATOM 1740 C C . GLY A 1 214 ? 3.002 -22.281 -0.447 1 97.44 214 GLY A C 1
ATOM 1741 O O . GLY A 1 214 ? 3.52 -23.359 -0.138 1 97.44 214 GLY A O 1
ATOM 1742 N N . SER A 1 215 ? 1.966 -21.812 0.13 1 96.19 215 SER A N 1
ATOM 1743 C CA . SER A 1 215 ? 1.345 -22.469 1.272 1 96.19 215 SER A CA 1
ATOM 1744 C C . SER A 1 215 ? 0.539 -23.688 0.834 1 96.19 215 SER A C 1
ATOM 1746 O O . SER A 1 215 ? -0.044 -23.703 -0.252 1 96.19 215 SER A O 1
ATOM 1748 N N . GLU A 1 216 ? 0.558 -24.703 1.575 1 95.12 216 GLU A N 1
ATOM 1749 C CA . GLU A 1 216 ? -0.2 -25.922 1.266 1 95.12 216 GLU A CA 1
ATOM 1750 C C . GLU A 1 216 ? -1.701 -25.672 1.411 1 95.12 216 GLU A C 1
ATOM 1752 O O . GLU A 1 216 ? -2.461 -25.875 0.459 1 95.12 216 GLU A O 1
ATOM 1757 N N . ASN A 1 217 ? -2.223 -25.156 2.574 1 95.19 217 ASN A N 1
ATOM 1758 C CA . ASN A 1 217 ? -3.594 -24.797 2.912 1 95.19 217 ASN A CA 1
ATOM 1759 C C . ASN A 1 217 ? -4.52 -26 2.895 1 95.19 217 ASN A C 1
ATOM 1761 O O . ASN A 1 217 ? -4.766 -26.594 1.838 1 95.19 217 ASN A O 1
ATOM 1765 N N . ASN A 1 218 ? -5.141 -26.344 3.979 1 95.75 218 ASN A N 1
ATOM 1766 C CA . ASN A 1 218 ? -6.062 -27.469 4.047 1 95.75 218 ASN A CA 1
ATOM 1767 C C . ASN A 1 218 ? -7.512 -27 4.188 1 95.75 218 ASN A C 1
ATOM 1769 O O . ASN A 1 218 ? -8.414 -27.812 4.402 1 95.75 218 ASN A O 1
ATOM 1773 N N . LEU A 1 219 ? -7.734 -25.766 4.066 1 97.75 219 LEU A N 1
ATOM 1774 C CA . LEU A 1 219 ? -9.07 -25.188 4.145 1 97.75 219 LEU A CA 1
ATOM 1775 C C . LEU A 1 219 ? -9.703 -25.078 2.762 1 97.75 219 LEU A C 1
ATOM 1777 O O . LEU A 1 219 ? -9.008 -24.828 1.774 1 97.75 219 LEU A O 1
ATOM 1781 N N . SER A 1 220 ? -11.047 -25.25 2.717 1 98.12 220 SER A N 1
ATOM 1782 C CA . SER A 1 220 ? -11.75 -25 1.461 1 98.12 220 SER A CA 1
ATOM 1783 C C . SER A 1 220 ? -11.727 -23.531 1.088 1 98.12 220 SER A C 1
ATOM 1785 O O . SER A 1 220 ? -11.484 -22.672 1.941 1 98.12 220 SER A O 1
ATOM 1787 N N . THR A 1 221 ? -11.945 -23.281 -0.202 1 98.38 221 THR A N 1
ATOM 1788 C CA . THR A 1 221 ? -12.016 -21.891 -0.634 1 98.38 221 THR A CA 1
ATOM 1789 C C . THR A 1 221 ? -13.078 -21.125 0.166 1 98.38 221 THR A C 1
ATOM 1791 O O . THR A 1 221 ? -12.867 -19.984 0.547 1 98.38 221 THR A O 1
ATOM 1794 N N . TYR A 1 222 ? -14.203 -21.781 0.457 1 98.62 222 TYR A N 1
ATOM 1795 C CA . TYR A 1 222 ? -15.266 -21.188 1.254 1 98.62 222 TYR A CA 1
ATOM 1796 C C . TYR A 1 222 ? -14.773 -20.828 2.65 1 98.62 222 TYR A C 1
ATOM 1798 O O . TYR A 1 222 ? -15.016 -19.719 3.141 1 98.62 222 TYR A O 1
ATOM 1806 N N . ASN A 1 223 ? -14.094 -21.734 3.27 1 98.62 223 ASN A N 1
ATOM 1807 C CA . ASN A 1 223 ? -13.625 -21.5 4.629 1 98.62 223 ASN A CA 1
ATOM 1808 C C . ASN A 1 223 ? -12.586 -20.375 4.68 1 98.62 223 ASN A C 1
ATOM 1810 O O . ASN A 1 223 ? -12.547 -19.609 5.637 1 98.62 223 ASN A O 1
ATOM 1814 N N . VAL A 1 224 ? -11.758 -20.328 3.645 1 98.69 224 VAL A N 1
ATOM 1815 C CA . VAL A 1 224 ? -10.766 -19.25 3.58 1 98.69 224 VAL A CA 1
ATOM 1816 C C . VAL A 1 224 ? -11.477 -17.906 3.449 1 98.69 224 VAL A C 1
ATOM 1818 O O . VAL A 1 224 ? -11.109 -16.938 4.117 1 98.69 224 VAL A O 1
ATOM 1821 N N . ALA A 1 225 ? -12.469 -17.828 2.605 1 98.62 225 ALA A N 1
ATOM 1822 C CA . ALA A 1 225 ? -13.234 -16.594 2.441 1 98.62 225 ALA A CA 1
ATOM 1823 C C . ALA A 1 225 ? -13.852 -16.156 3.764 1 98.62 225 ALA A C 1
ATOM 1825 O O . ALA A 1 225 ? -13.867 -14.969 4.086 1 98.62 225 ALA A O 1
ATOM 1826 N N . LYS A 1 226 ? -14.367 -17.125 4.5 1 98.56 226 LYS A N 1
ATOM 1827 C CA . LYS A 1 226 ? -14.938 -16.844 5.812 1 98.56 226 LYS A CA 1
ATOM 1828 C C . LYS A 1 226 ? -13.898 -16.234 6.75 1 98.56 226 LYS A C 1
ATOM 1830 O O . LYS A 1 226 ? -14.172 -15.25 7.441 1 98.56 226 LYS A O 1
ATOM 1835 N N . ILE A 1 227 ? -12.711 -16.797 6.797 1 98.56 227 ILE A N 1
ATOM 1836 C CA . ILE A 1 227 ? -11.633 -16.344 7.664 1 98.56 227 ILE A CA 1
ATOM 1837 C C . ILE A 1 227 ? -11.242 -14.914 7.289 1 98.56 227 ILE A C 1
ATOM 1839 O O . ILE A 1 227 ? -10.922 -14.102 8.164 1 98.56 227 ILE A O 1
ATOM 1843 N N . ILE A 1 228 ? -11.242 -14.609 5.984 1 98.62 228 ILE A N 1
ATOM 1844 C CA . ILE A 1 228 ? -10.922 -13.266 5.531 1 98.62 228 ILE A CA 1
ATOM 1845 C C . ILE A 1 228 ? -11.883 -12.266 6.164 1 98.62 228 ILE A C 1
ATOM 1847 O O . ILE A 1 228 ? -11.453 -11.25 6.719 1 98.62 228 ILE A O 1
ATOM 1851 N N . LEU A 1 229 ? -13.164 -12.555 6.129 1 98.56 229 LEU A N 1
ATOM 1852 C CA . LEU A 1 229 ? -14.164 -11.672 6.727 1 98.56 229 LEU A CA 1
ATOM 1853 C C . LEU A 1 229 ? -13.953 -11.547 8.234 1 98.56 229 LEU A C 1
ATOM 1855 O O . LEU A 1 229 ? -14.062 -10.453 8.789 1 98.56 229 LEU A O 1
ATOM 1859 N N . GLU A 1 230 ? -13.641 -12.664 8.852 1 98.5 230 GLU A N 1
ATOM 1860 C CA . GLU A 1 230 ? -13.391 -12.664 10.289 1 98.5 230 GLU A CA 1
ATOM 1861 C C . GLU A 1 230 ? -12.188 -11.789 10.633 1 98.5 230 GLU A C 1
ATOM 1863 O O . GLU A 1 230 ? -12.258 -10.969 11.555 1 98.5 230 GLU A O 1
ATOM 1868 N N . GLU A 1 231 ? -11.07 -11.977 9.891 1 98.06 231 GLU A N 1
ATOM 1869 C CA . GLU A 1 231 ? -9.852 -11.234 10.172 1 98.06 231 GLU A CA 1
ATOM 1870 C C . GLU A 1 231 ? -10.031 -9.742 9.898 1 98.06 231 GLU A C 1
ATOM 1872 O O . GLU A 1 231 ? -9.352 -8.906 10.492 1 98.06 231 GLU A O 1
ATOM 1877 N N . MET A 1 232 ? -10.992 -9.375 9.031 1 97.75 232 MET A N 1
ATOM 1878 C CA . MET A 1 232 ? -11.297 -7.98 8.742 1 97.75 232 MET A CA 1
ATOM 1879 C C . MET A 1 232 ? -12.281 -7.414 9.758 1 97.75 232 MET A C 1
ATOM 1881 O O . MET A 1 232 ? -12.727 -6.273 9.633 1 97.75 232 MET A O 1
ATOM 1885 N N . ASN A 1 233 ? -12.648 -8.188 10.773 1 97.56 233 ASN A N 1
ATOM 1886 C CA . ASN A 1 233 ? -13.641 -7.848 11.789 1 97.56 233 ASN A CA 1
ATOM 1887 C C . ASN A 1 233 ? -15.016 -7.617 11.172 1 97.56 233 ASN A C 1
ATOM 1889 O O . ASN A 1 233 ? -15.719 -6.68 11.547 1 97.56 233 ASN A O 1
ATOM 1893 N N . LEU A 1 234 ? -15.359 -8.414 10.203 1 98 234 LEU A N 1
ATOM 1894 C CA . LEU A 1 234 ? -16.641 -8.305 9.508 1 98 234 LEU A CA 1
ATOM 1895 C C . LEU A 1 234 ? -17.375 -9.641 9.516 1 98 234 LEU A C 1
ATOM 1897 O O . LEU A 1 234 ? -18.016 -10.008 8.531 1 98 234 LEU A O 1
ATOM 1901 N N . SER A 1 235 ? -17.203 -10.383 10.594 1 97.25 235 SER A N 1
ATOM 1902 C CA . SER A 1 235 ? -17.859 -11.68 10.75 1 97.25 235 SER A CA 1
ATOM 1903 C C . SER A 1 235 ? -19.375 -11.57 10.57 1 97.25 235 SER A C 1
ATOM 1905 O O . SER A 1 235 ? -20.016 -12.5 10.086 1 97.25 235 SER A O 1
ATOM 1907 N N . HIS A 1 236 ? -19.922 -10.461 10.938 1 95.38 236 HIS A N 1
ATOM 1908 C CA . HIS A 1 236 ? -21.359 -10.25 10.867 1 95.38 236 HIS A CA 1
ATOM 1909 C C . HIS A 1 236 ? -21.844 -10.188 9.414 1 95.38 236 HIS A C 1
ATOM 1911 O O . HIS A 1 236 ? -23.031 -10.266 9.141 1 95.38 236 HIS A O 1
ATOM 1917 N N . LYS A 1 237 ? -20.938 -10.094 8.414 1 96.19 237 LYS A N 1
ATOM 1918 C CA . LYS A 1 237 ? -21.281 -9.969 7 1 96.19 237 LYS A CA 1
ATOM 1919 C C . LYS A 1 237 ? -21.188 -11.32 6.289 1 96.19 237 LYS A C 1
ATOM 1921 O O . LYS A 1 237 ? -21.547 -11.43 5.113 1 96.19 237 LYS A O 1
ATOM 1926 N N . ILE A 1 238 ? -20.766 -12.367 6.93 1 97.44 238 ILE A N 1
ATOM 1927 C CA . ILE A 1 238 ? -20.453 -13.656 6.312 1 97.44 238 ILE A CA 1
ATOM 1928 C C . ILE A 1 238 ? -21.672 -14.18 5.562 1 97.44 238 ILE A C 1
ATOM 1930 O O . ILE A 1 238 ? -21.594 -14.5 4.375 1 97.44 238 ILE A O 1
ATOM 1934 N N . ASN A 1 239 ? -22.828 -14.148 6.176 1 96.38 239 ASN A N 1
ATOM 1935 C CA . ASN A 1 239 ? -24.016 -14.727 5.574 1 96.38 239 ASN A CA 1
ATOM 1936 C C . ASN A 1 239 ? -24.562 -13.844 4.461 1 96.38 239 ASN A C 1
ATOM 1938 O O . ASN A 1 239 ? -25.297 -14.312 3.59 1 96.38 239 ASN A O 1
ATOM 1942 N N . GLU A 1 240 ? -24.25 -12.594 4.52 1 95.12 240 GLU A N 1
ATOM 1943 C CA . GLU A 1 240 ? -24.703 -11.648 3.5 1 95.12 240 GLU A CA 1
ATOM 1944 C C . GLU A 1 240 ? -23.844 -11.758 2.24 1 95.12 240 GLU A C 1
ATOM 1946 O O . GLU A 1 240 ? -24.344 -11.633 1.124 1 95.12 240 GLU A O 1
ATOM 1951 N N . ILE A 1 241 ? -22.625 -12.062 2.41 1 96.56 241 ILE A N 1
ATOM 1952 C CA . ILE A 1 241 ? -21.656 -11.938 1.326 1 96.56 241 ILE A CA 1
ATOM 1953 C C . ILE A 1 241 ? -21.359 -13.312 0.741 1 96.56 241 ILE A C 1
ATOM 1955 O O . ILE A 1 241 ? -21.188 -13.461 -0.471 1 96.56 241 ILE A O 1
ATOM 1959 N N . LEU A 1 242 ? -21.281 -14.344 1.56 1 98.25 242 LEU A N 1
ATOM 1960 C CA . LEU A 1 242 ? -20.812 -15.648 1.104 1 98.25 242 LEU A CA 1
ATOM 1961 C C . LEU A 1 242 ? -21.984 -16.625 0.977 1 98.25 242 LEU A C 1
ATOM 1963 O O . LEU A 1 242 ? -22.766 -16.781 1.91 1 98.25 242 LEU A O 1
ATOM 1967 N N . ILE A 1 243 ? -22.078 -17.219 -0.181 1 98.31 243 ILE A N 1
ATOM 1968 C CA . ILE A 1 243 ? -22.969 -18.344 -0.411 1 98.31 243 ILE A CA 1
ATOM 1969 C C . ILE A 1 243 ? -22.156 -19.625 -0.592 1 98.31 243 ILE A C 1
ATOM 1971 O O . ILE A 1 243 ? -21.328 -19.719 -1.505 1 98.31 243 ILE A O 1
ATOM 1975 N N . ARG A 1 244 ? -22.375 -20.5 0.302 1 97.81 244 ARG A N 1
ATOM 1976 C CA . ARG A 1 244 ? -21.656 -21.781 0.243 1 97.81 244 ARG A CA 1
ATOM 1977 C C . ARG A 1 244 ? -22.109 -22.594 -0.967 1 97.81 244 ARG A C 1
ATOM 1979 O O . ARG A 1 244 ? -23.281 -22.922 -1.098 1 97.81 244 ARG A O 1
ATOM 1986 N N . ASP A 1 245 ? -21.219 -22.906 -1.842 1 97.94 245 ASP A N 1
ATOM 1987 C CA . ASP A 1 245 ? -21.5 -23.719 -3.029 1 97.94 245 ASP A CA 1
ATOM 1988 C C . ASP A 1 245 ? -21.062 -25.156 -2.824 1 97.94 245 ASP A C 1
ATOM 1990 O O . ASP A 1 245 ? -19.891 -25.5 -3.025 1 97.94 245 ASP A O 1
ATOM 1994 N N . GLU A 1 246 ? -21.938 -25.984 -2.6 1 96.94 246 GLU A N 1
ATOM 1995 C CA . GLU A 1 246 ? -21.656 -27.391 -2.354 1 96.94 246 GLU A CA 1
ATOM 1996 C C . GLU A 1 246 ? -21.812 -28.219 -3.629 1 96.94 246 GLU A C 1
ATOM 1998 O O . GLU A 1 246 ? -21.391 -29.375 -3.682 1 96.94 246 GLU A O 1
ATOM 2003 N N . GLU A 1 247 ? -22.438 -27.609 -4.582 1 96.94 247 GLU A N 1
ATOM 2004 C CA . GLU A 1 247 ? -22.703 -28.312 -5.832 1 96.94 247 GLU A CA 1
ATOM 2005 C C . GLU A 1 247 ? -21.469 -28.344 -6.723 1 96.94 247 GLU A C 1
ATOM 2007 O O . GLU A 1 247 ? -21.188 -29.375 -7.359 1 96.94 247 GLU A O 1
ATOM 2012 N N . ARG A 1 248 ? -20.797 -27.219 -6.734 1 95.31 248 ARG A N 1
ATOM 2013 C CA . ARG A 1 248 ? -19.578 -27.188 -7.527 1 95.31 248 ARG A CA 1
ATOM 2014 C C . ARG A 1 248 ? -18.547 -28.172 -6.977 1 95.31 248 ARG A C 1
ATOM 2016 O O . ARG A 1 248 ? -18.281 -28.188 -5.773 1 95.31 248 ARG A O 1
ATOM 2023 N N . PHE A 1 249 ? -18.016 -29.016 -7.828 1 95.5 249 PHE A N 1
ATOM 2024 C CA . PHE A 1 249 ? -17 -30.031 -7.492 1 95.5 249 PHE A CA 1
ATOM 2025 C C . PHE A 1 249 ? -17.562 -31.031 -6.488 1 95.5 249 PHE A C 1
ATOM 2027 O O . PHE A 1 249 ? -16.828 -31.516 -5.617 1 95.5 249 PHE A O 1
ATOM 2034 N N . LYS A 1 250 ? -18.859 -31.234 -6.523 1 94.75 250 LYS A N 1
ATOM 2035 C CA . LYS A 1 250 ? -19.547 -32.156 -5.594 1 94.75 250 LYS A CA 1
ATOM 2036 C C . LYS A 1 250 ? -19.141 -33.594 -5.836 1 94.75 250 LYS A C 1
ATOM 2038 O O . LYS A 1 250 ? -18.922 -34.344 -4.887 1 94.75 250 LYS A O 1
ATOM 2043 N N . GLU A 1 251 ? -19.016 -34 -7.094 1 93.88 251 GLU A N 1
ATOM 2044 C CA . GLU A 1 251 ? -18.719 -35.406 -7.43 1 93.88 251 GLU A CA 1
ATOM 2045 C C . GLU A 1 251 ? -17.25 -35.719 -7.141 1 93.88 251 GLU A C 1
ATOM 2047 O O . GLU A 1 251 ? -16.953 -36.812 -6.664 1 93.88 251 GLU A O 1
ATOM 2052 N N . ARG A 1 252 ? -16.469 -34.719 -7.488 1 93.12 252 ARG A N 1
ATOM 2053 C CA . ARG A 1 252 ? -15.047 -34.844 -7.215 1 93.12 252 ARG A CA 1
ATOM 2054 C C . ARG A 1 252 ? -14.469 -33.5 -6.75 1 93.12 252 ARG A C 1
ATOM 2056 O O . ARG A 1 252 ? -14.438 -32.531 -7.512 1 93.12 252 ARG A O 1
ATOM 2063 N N . LYS A 1 253 ? -13.93 -33.625 -5.559 1 94.44 253 LYS A N 1
ATOM 2064 C CA . LYS A 1 253 ? -13.32 -32.438 -5.016 1 94.44 253 LYS A CA 1
ATOM 2065 C C . LYS A 1 253 ? -12.195 -31.922 -5.914 1 94.44 253 LYS A C 1
ATOM 2067 O O . LYS A 1 253 ? -11.43 -32.719 -6.457 1 94.44 253 LYS A O 1
ATOM 2072 N N . ARG A 1 254 ? -12.227 -30.625 -6.152 1 95.56 254 ARG A N 1
ATOM 2073 C CA . ARG A 1 254 ? -11.07 -30.016 -6.812 1 95.56 254 ARG A CA 1
ATOM 2074 C C . ARG A 1 254 ? -9.938 -29.781 -5.824 1 95.56 254 ARG A C 1
ATOM 2076 O O . ARG A 1 254 ? -10.055 -28.969 -4.91 1 95.56 254 ARG A O 1
ATOM 2083 N N . ASP A 1 255 ? -8.898 -30.562 -5.961 1 96.75 255 ASP A N 1
ATOM 2084 C CA . ASP A 1 255 ? -7.77 -30.5 -5.039 1 96.75 255 ASP A CA 1
ATOM 2085 C C . ASP A 1 255 ? -6.48 -30.125 -5.77 1 96.75 255 ASP A C 1
ATOM 2087 O O . ASP A 1 255 ? -5.953 -30.938 -6.547 1 96.75 255 ASP A O 1
ATOM 2091 N N . LEU A 1 256 ? -6.031 -28.875 -5.539 1 96.81 256 LEU A N 1
ATOM 2092 C CA . LEU A 1 256 ? -4.809 -28.375 -6.156 1 96.81 256 LEU A CA 1
ATOM 2093 C C . LEU A 1 256 ? -3.725 -28.141 -5.109 1 96.81 256 LEU A C 1
ATOM 2095 O O . LEU A 1 256 ? -2.725 -27.469 -5.383 1 96.81 256 LEU A O 1
ATOM 2099 N N . ARG A 1 257 ? -3.889 -28.734 -3.928 1 97.62 257 ARG A N 1
ATOM 2100 C CA . ARG A 1 257 ? -2.938 -28.516 -2.842 1 97.62 257 ARG A CA 1
ATOM 2101 C C . ARG A 1 257 ? -1.562 -29.062 -3.203 1 97.62 257 ARG A C 1
ATOM 2103 O O . ARG A 1 257 ? -1.452 -30.172 -3.732 1 97.62 257 ARG A O 1
ATOM 2110 N N . ILE A 1 258 ? -0.631 -28.203 -2.855 1 98.19 258 ILE A N 1
ATOM 2111 C CA . ILE A 1 258 ? 0.742 -28.625 -3.105 1 98.19 258 ILE A CA 1
ATOM 2112 C C . ILE A 1 258 ? 1.511 -28.688 -1.787 1 98.19 258 ILE A C 1
ATOM 2114 O O . ILE A 1 258 ? 1.248 -27.906 -0.872 1 98.19 258 ILE A O 1
ATOM 2118 N N . SER A 1 259 ? 2.492 -29.703 -1.735 1 97.81 259 SER A N 1
ATOM 2119 C CA . SER A 1 259 ? 3.445 -29.766 -0.631 1 97.81 259 SER A CA 1
ATOM 2120 C C . SER A 1 259 ? 4.648 -28.875 -0.893 1 97.81 259 SER A C 1
ATOM 2122 O O . SER A 1 259 ? 5.223 -28.891 -1.983 1 97.81 259 SER A O 1
ATOM 2124 N N . ASN A 1 260 ? 4.949 -28.078 0.075 1 96 260 ASN A N 1
ATOM 2125 C CA . ASN A 1 260 ? 6.117 -27.219 -0.088 1 96 260 ASN A CA 1
ATOM 2126 C C . ASN A 1 260 ? 7.316 -27.75 0.693 1 96 260 ASN A C 1
ATOM 2128 O O . ASN A 1 260 ? 8.234 -26.984 1.021 1 96 260 ASN A O 1
ATOM 2132 N N . LEU A 1 261 ? 7.312 -28.984 0.991 1 97.38 261 LEU A N 1
ATOM 2133 C CA . LEU A 1 261 ? 8.336 -29.609 1.816 1 97.38 261 LEU A CA 1
ATOM 2134 C C . LEU A 1 261 ? 9.711 -29.469 1.177 1 97.38 261 LEU A C 1
ATOM 2136 O O . LEU A 1 261 ? 10.711 -29.281 1.876 1 97.38 261 LEU A O 1
ATOM 2140 N N . LYS A 1 262 ? 9.789 -29.609 -0.103 1 98.06 262 LYS A N 1
ATOM 2141 C CA . LYS A 1 262 ? 11.07 -29.484 -0.788 1 98.06 262 LYS A CA 1
ATOM 2142 C C . LYS A 1 262 ? 11.695 -28.125 -0.552 1 98.06 262 LYS A C 1
ATOM 2144 O O . LYS A 1 262 ? 12.898 -28.016 -0.302 1 98.06 262 LYS A O 1
ATOM 2149 N N . LEU A 1 263 ? 10.969 -27.047 -0.625 1 97.56 263 LEU A N 1
ATOM 2150 C CA . LEU A 1 263 ? 11.461 -25.703 -0.335 1 97.56 263 LEU A CA 1
ATOM 2151 C C . LEU A 1 263 ? 11.805 -25.562 1.145 1 97.56 263 LEU A C 1
ATOM 2153 O O . LEU A 1 263 ? 12.812 -24.938 1.494 1 97.56 263 LEU A O 1
ATOM 2157 N N . GLU A 1 264 ? 10.898 -26.094 1.957 1 97.25 264 GLU A N 1
ATOM 2158 C CA . GLU A 1 264 ? 11.125 -26.031 3.398 1 97.25 264 GLU A CA 1
ATOM 2159 C C . GLU A 1 264 ? 12.461 -26.672 3.771 1 97.25 264 GLU A C 1
ATOM 2161 O O . GLU A 1 264 ? 13.18 -26.156 4.633 1 97.25 264 GLU A O 1
ATOM 2166 N N . ASN A 1 265 ? 12.742 -27.766 3.115 1 97.38 265 ASN A N 1
ATOM 2167 C CA . ASN A 1 265 ? 13.992 -28.469 3.361 1 97.38 265 ASN A CA 1
ATOM 2168 C C . ASN A 1 265 ? 15.195 -27.641 2.92 1 97.38 265 ASN A C 1
ATOM 2170 O O . ASN A 1 265 ? 16.328 -27.922 3.309 1 97.38 265 ASN A O 1
ATOM 2174 N N . ASN A 1 266 ? 14.961 -26.625 2.148 1 96.88 266 ASN A N 1
ATOM 2175 C CA . ASN A 1 266 ? 16.016 -25.719 1.717 1 96.88 266 ASN A CA 1
ATOM 2176 C C . ASN A 1 266 ? 15.953 -24.391 2.457 1 96.88 266 ASN A C 1
ATOM 2178 O O . ASN A 1 266 ? 16.531 -23.391 2.004 1 96.88 266 ASN A O 1
ATOM 2182 N N . GLY A 1 267 ? 15.188 -24.297 3.477 1 96.38 267 GLY A N 1
ATOM 2183 C CA . GLY A 1 267 ? 15.188 -23.141 4.355 1 96.38 267 GLY A CA 1
ATOM 2184 C C . GLY A 1 267 ? 14.156 -22.094 3.975 1 96.38 267 GLY A C 1
ATOM 2185 O O . GLY A 1 267 ? 14.188 -20.969 4.473 1 96.38 267 GLY A O 1
ATOM 2186 N N . ILE A 1 268 ? 13.258 -22.391 3.092 1 97.5 268 ILE A N 1
ATOM 2187 C CA . ILE A 1 268 ? 12.203 -21.469 2.684 1 97.5 268 ILE A CA 1
ATOM 2188 C C . ILE A 1 268 ? 10.859 -21.938 3.232 1 97.5 268 ILE A C 1
ATOM 2190 O O . ILE A 1 268 ? 10.336 -22.969 2.799 1 97.5 268 ILE A O 1
ATOM 2194 N N . VAL A 1 269 ? 10.336 -21.219 4.156 1 96.19 269 VAL A N 1
ATOM 2195 C CA . VAL A 1 269 ? 9.125 -21.625 4.855 1 96.19 269 VAL A CA 1
ATOM 2196 C C . VAL A 1 269 ? 8.047 -20.562 4.68 1 96.19 269 VAL A C 1
ATOM 2198 O O . VAL A 1 269 ? 8.328 -19.359 4.801 1 96.19 269 VAL A O 1
ATOM 2201 N N . PHE A 1 270 ? 6.852 -20.984 4.363 1 97 270 PHE A N 1
ATOM 2202 C CA . PHE A 1 270 ? 5.719 -20.078 4.184 1 97 270 PHE A CA 1
ATOM 2203 C C . PHE A 1 270 ? 4.785 -20.141 5.387 1 97 270 PHE A C 1
ATOM 2205 O O . PHE A 1 270 ? 4.703 -21.172 6.066 1 97 270 PHE A O 1
ATOM 2212 N N . LEU A 1 271 ? 4.117 -19.078 5.637 1 97.25 271 LEU A N 1
ATOM 2213 C CA . LEU A 1 271 ? 3.096 -19.031 6.676 1 97.25 271 LEU A CA 1
ATOM 2214 C C . LEU A 1 271 ? 1.908 -19.922 6.312 1 97.25 271 LEU A C 1
ATOM 2216 O O . LEU A 1 271 ? 1.608 -20.109 5.129 1 97.25 271 LEU A O 1
ATOM 2220 N N . GLU A 1 272 ? 1.288 -20.359 7.391 1 97.06 272 GLU A N 1
ATOM 2221 C CA . GLU A 1 272 ? -0.023 -20.969 7.168 1 97.06 272 GLU A CA 1
ATOM 2222 C C . GLU A 1 272 ? -1.017 -19.938 6.629 1 97.06 272 GLU A C 1
ATOM 2224 O O . GLU A 1 272 ? -0.91 -18.75 6.926 1 97.06 272 GLU A O 1
ATOM 2229 N N . THR A 1 273 ? -1.96 -20.453 5.871 1 97.38 273 THR A N 1
ATOM 2230 C CA . THR A 1 273 ? -2.873 -19.594 5.137 1 97.38 273 THR A CA 1
ATOM 2231 C C . THR A 1 273 ? -3.586 -18.625 6.082 1 97.38 273 THR A C 1
ATOM 2233 O O . THR A 1 273 ? -3.656 -17.422 5.812 1 97.38 273 THR A O 1
ATOM 2236 N N . GLU A 1 274 ? -4.117 -19.125 7.195 1 97.62 274 GLU A N 1
ATOM 2237 C CA . GLU A 1 274 ? -4.836 -18.266 8.141 1 97.62 274 GLU A CA 1
ATOM 2238 C C . GLU A 1 274 ? -3.928 -17.172 8.703 1 97.62 274 GLU A C 1
ATOM 2240 O O . GLU A 1 274 ? -4.332 -16.016 8.797 1 97.62 274 GLU A O 1
ATOM 2245 N N . GLU A 1 275 ? -2.73 -17.562 9.086 1 98.12 275 GLU A N 1
ATOM 2246 C CA . GLU A 1 275 ? -1.762 -16.594 9.586 1 98.12 275 GLU A CA 1
ATOM 2247 C C . GLU A 1 275 ? -1.392 -15.57 8.523 1 98.12 275 GLU A C 1
ATOM 2249 O O . GLU A 1 275 ? -1.201 -14.391 8.82 1 98.12 275 GLU A O 1
ATOM 2254 N N . ALA A 1 276 ? -1.245 -16.062 7.289 1 98.38 276 ALA A N 1
ATOM 2255 C CA . ALA A 1 276 ? -0.904 -15.18 6.176 1 98.38 276 ALA A CA 1
ATOM 2256 C C . ALA A 1 276 ? -2.008 -14.156 5.93 1 98.38 276 ALA A C 1
ATOM 2258 O O . ALA A 1 276 ? -1.729 -12.992 5.648 1 98.38 276 ALA A O 1
ATOM 2259 N N . ILE A 1 277 ? -3.238 -14.594 6.035 1 98.38 277 ILE A N 1
ATOM 2260 C CA . ILE A 1 277 ? -4.379 -13.695 5.871 1 98.38 277 ILE A CA 1
ATOM 2261 C C . ILE A 1 277 ? -4.375 -12.648 6.984 1 98.38 277 ILE A C 1
ATOM 2263 O O . ILE A 1 277 ? -4.547 -11.461 6.723 1 98.38 277 ILE A O 1
ATOM 2267 N N . ARG A 1 278 ? -4.207 -13.07 8.219 1 97.81 278 ARG A N 1
ATOM 2268 C CA . ARG A 1 278 ? -4.133 -12.156 9.352 1 97.81 278 ARG A CA 1
ATOM 2269 C C . ARG A 1 278 ? -3.039 -11.117 9.148 1 97.81 278 ARG A C 1
ATOM 2271 O O . ARG A 1 278 ? -3.26 -9.93 9.375 1 97.81 278 ARG A O 1
ATOM 2278 N N . LYS A 1 279 ? -1.877 -11.602 8.766 1 97.38 279 LYS A N 1
ATOM 2279 C CA . LYS A 1 279 ? -0.75 -10.711 8.516 1 97.38 279 LYS A CA 1
ATOM 2280 C C . LYS A 1 279 ? -1.081 -9.703 7.418 1 97.38 279 LYS A C 1
ATOM 2282 O O . LYS A 1 279 ? -0.757 -8.516 7.535 1 97.38 279 LYS A O 1
ATOM 2287 N N . CYS A 1 280 ? -1.686 -10.164 6.305 1 97.38 280 CYS A N 1
ATOM 2288 C CA . CYS A 1 280 ? -2.045 -9.297 5.191 1 97.38 280 CYS A CA 1
ATOM 2289 C C . CYS A 1 280 ? -3.016 -8.211 5.637 1 97.38 280 CYS A C 1
ATOM 2291 O O . CYS A 1 280 ? -2.814 -7.031 5.34 1 97.38 280 CYS A O 1
ATOM 2293 N N . VAL A 1 281 ? -4.027 -8.586 6.375 1 97.12 281 VAL A N 1
ATOM 2294 C CA . VAL A 1 281 ? -5.039 -7.656 6.867 1 97.12 281 VAL A CA 1
ATOM 2295 C C . VAL A 1 281 ? -4.391 -6.617 7.781 1 97.12 281 VAL A C 1
ATOM 2297 O O . VAL A 1 281 ? -4.695 -5.426 7.688 1 97.12 281 VAL A O 1
ATOM 2300 N N . LYS A 1 282 ? -3.51 -7.043 8.578 1 94.88 282 LYS A N 1
ATOM 2301 C CA . LYS A 1 282 ? -2.799 -6.148 9.484 1 94.88 282 LYS A CA 1
ATOM 2302 C C . LYS A 1 282 ? -1.86 -5.219 8.719 1 94.88 282 LYS A C 1
ATOM 2304 O O . LYS A 1 282 ? -1.826 -4.012 8.977 1 94.88 282 LYS A O 1
ATOM 2309 N N . ASP A 1 283 ? -1.057 -5.809 7.805 1 94.75 283 ASP A N 1
ATOM 2310 C CA . ASP A 1 283 ? -0.081 -5.047 7.031 1 94.75 283 ASP A CA 1
ATOM 2311 C C . ASP A 1 283 ? -0.738 -3.852 6.348 1 94.75 283 ASP A C 1
ATOM 2313 O O . ASP A 1 283 ? -0.12 -2.793 6.203 1 94.75 283 ASP A O 1
ATOM 2317 N N . PHE A 1 284 ? -1.979 -3.982 5.922 1 93.69 284 PHE A N 1
ATOM 2318 C CA . PHE A 1 284 ? -2.6 -2.963 5.086 1 93.69 284 PHE A CA 1
ATOM 2319 C C . PHE A 1 284 ? -3.65 -2.184 5.867 1 93.69 284 PHE A C 1
ATOM 2321 O O . PHE A 1 284 ? -4.277 -1.269 5.332 1 93.69 284 PHE A O 1
ATOM 2328 N N . GLY A 1 285 ? -3.814 -2.561 7.141 1 91.62 285 GLY A N 1
ATOM 2329 C CA . GLY A 1 285 ? -4.746 -1.831 7.984 1 91.62 285 GLY A CA 1
ATOM 2330 C C . GLY A 1 285 ? -6.199 -2.061 7.605 1 91.62 285 GLY A C 1
ATOM 2331 O O . GLY A 1 285 ? -7.012 -1.132 7.648 1 91.62 285 GLY A O 1
ATOM 2332 N N . PHE A 1 286 ? -6.551 -3.242 7.203 1 93.5 286 PHE A N 1
ATOM 2333 C CA . PHE A 1 286 ? -7.914 -3.561 6.789 1 93.5 286 PHE A CA 1
ATOM 2334 C C . PHE A 1 286 ? -8.695 -4.184 7.934 1 93.5 286 PHE A C 1
ATOM 2336 O O . PHE A 1 286 ? -9.719 -4.844 7.711 1 93.5 286 PHE A O 1
ATOM 2343 N N . GLU A 1 287 ? -8.18 -4.094 9.156 1 90.62 287 GLU A N 1
ATOM 2344 C CA . GLU A 1 287 ? -9.016 -4.371 10.32 1 90.62 287 GLU A CA 1
ATOM 2345 C C . GLU A 1 287 ? -10.094 -3.311 10.492 1 90.62 287 GLU A C 1
ATOM 2347 O O . GLU A 1 287 ? -9.867 -2.279 11.125 1 90.62 287 GLU A O 1
ATOM 2352 N N . ILE A 1 288 ? -11.258 -3.631 9.992 1 89.44 288 ILE A N 1
ATOM 2353 C CA . ILE A 1 288 ? -12.32 -2.652 9.805 1 89.44 288 ILE A CA 1
ATOM 2354 C C . ILE A 1 288 ? -13.039 -2.414 11.133 1 89.44 288 ILE A C 1
ATOM 2356 O O . ILE A 1 288 ? -13.43 -3.363 11.812 1 89.44 288 ILE A O 1
ATOM 2360 N N . MET B 1 1 ? 23.703 12.281 -1.777 1 89.88 1 MET B N 1
ATOM 2361 C CA . MET B 1 1 ? 22.297 12.656 -1.656 1 89.88 1 MET B CA 1
ATOM 2362 C C . MET B 1 1 ? 22.078 13.562 -0.448 1 89.88 1 MET B C 1
ATOM 2364 O O . MET B 1 1 ? 22.672 13.352 0.605 1 89.88 1 MET B O 1
ATOM 2368 N N . ASP B 1 2 ? 21.234 14.656 -0.619 1 95.88 2 ASP B N 1
ATOM 2369 C CA . ASP B 1 2 ? 20.906 15.508 0.521 1 95.88 2 ASP B CA 1
ATOM 2370 C C . ASP B 1 2 ? 20.266 14.711 1.646 1 95.88 2 ASP B C 1
ATOM 2372 O O . ASP B 1 2 ? 19.438 13.828 1.391 1 95.88 2 ASP B O 1
ATOM 2376 N N . LYS B 1 3 ? 20.719 15.016 2.783 1 98.06 3 LYS B N 1
ATOM 2377 C CA . LYS B 1 3 ? 20.188 14.328 3.959 1 98.06 3 LYS B CA 1
ATOM 2378 C C . LYS B 1 3 ? 18.938 15.023 4.488 1 98.06 3 LYS B C 1
ATOM 2380 O O . LYS B 1 3 ? 18.953 16.234 4.727 1 98.06 3 LYS B O 1
ATOM 2385 N N . ILE B 1 4 ? 17.781 14.281 4.754 1 98.69 4 ILE B N 1
ATOM 2386 C CA . ILE B 1 4 ? 16.516 14.797 5.281 1 98.69 4 ILE B CA 1
ATOM 2387 C C . ILE B 1 4 ? 16.156 14.047 6.566 1 98.69 4 ILE B C 1
ATOM 2389 O O . ILE B 1 4 ? 16.156 12.82 6.598 1 98.69 4 ILE B O 1
ATOM 2393 N N . LEU B 1 5 ? 15.984 14.789 7.621 1 98.81 5 LEU B N 1
ATOM 2394 C CA . LEU B 1 5 ? 15.438 14.203 8.844 1 98.81 5 LEU B CA 1
ATOM 2395 C C . LEU B 1 5 ? 13.938 14.469 8.938 1 98.81 5 LEU B C 1
ATOM 2397 O O . LEU B 1 5 ? 13.492 15.602 8.781 1 98.81 5 LEU B O 1
ATOM 2401 N N . ILE B 1 6 ? 13.156 13.422 9.133 1 98.62 6 ILE B N 1
ATOM 2402 C CA . ILE B 1 6 ? 11.711 13.562 9.25 1 98.62 6 ILE B CA 1
ATOM 2403 C C . ILE B 1 6 ? 11.25 13.07 10.625 1 98.62 6 ILE B C 1
ATOM 2405 O O . ILE B 1 6 ? 11.656 12 11.07 1 98.62 6 ILE B O 1
ATOM 2409 N N . THR B 1 7 ? 10.516 13.938 11.32 1 98.5 7 THR B N 1
ATOM 2410 C CA . THR B 1 7 ? 9.883 13.5 12.562 1 98.5 7 THR B CA 1
ATOM 2411 C C . THR B 1 7 ? 8.453 13.031 12.312 1 98.5 7 THR B C 1
ATOM 2413 O O . THR B 1 7 ? 7.844 13.398 11.305 1 98.5 7 THR B O 1
ATOM 2416 N N . GLY B 1 8 ? 7.969 12.156 13.258 1 96.56 8 GLY B N 1
ATOM 2417 C CA . GLY B 1 8 ? 6.684 11.539 12.969 1 96.56 8 GLY B CA 1
ATOM 2418 C C . GLY B 1 8 ? 6.738 10.562 11.812 1 96.56 8 GLY B C 1
ATOM 2419 O O . GLY B 1 8 ? 5.801 10.477 11.023 1 96.56 8 GLY B O 1
ATOM 2420 N N . GLY B 1 9 ? 7.75 9.852 11.734 1 95.81 9 GLY B N 1
ATOM 2421 C CA . GLY B 1 9 ? 8.141 9.07 10.57 1 95.81 9 GLY B CA 1
ATOM 2422 C C . GLY B 1 9 ? 7.152 7.977 10.227 1 95.81 9 GLY B C 1
ATOM 2423 O O . GLY B 1 9 ? 7.117 7.504 9.086 1 95.81 9 GLY B O 1
ATOM 2424 N N . LYS B 1 10 ? 6.266 7.602 11.094 1 92.88 10 LYS B N 1
ATOM 2425 C CA . LYS B 1 10 ? 5.34 6.5 10.859 1 92.88 10 LYS B CA 1
ATOM 2426 C C . LYS B 1 10 ? 3.945 7.016 10.508 1 92.88 10 LYS B C 1
ATOM 2428 O O . LYS B 1 10 ? 3.025 6.227 10.281 1 92.88 10 LYS B O 1
ATOM 2433 N N . GLY B 1 11 ? 3.789 8.312 10.414 1 94.56 11 GLY B N 1
ATOM 2434 C CA . GLY B 1 11 ? 2.498 8.898 10.102 1 94.56 11 GLY B CA 1
ATOM 2435 C C . GLY B 1 11 ? 2.109 8.742 8.641 1 94.56 11 GLY B C 1
ATOM 2436 O O . GLY B 1 11 ? 2.916 8.297 7.824 1 94.56 11 GLY B O 1
ATOM 2437 N N . PHE B 1 12 ? 0.956 9.109 8.281 1 94.94 12 PHE B N 1
ATOM 2438 C CA . PHE B 1 12 ? 0.365 8.945 6.961 1 94.94 12 PHE B CA 1
ATOM 2439 C C . PHE B 1 12 ? 1.236 9.602 5.895 1 94.94 12 PHE B C 1
ATOM 2441 O O . PHE B 1 12 ? 1.646 8.953 4.934 1 94.94 12 PHE B O 1
ATOM 2448 N N . PHE B 1 13 ? 1.475 10.898 6.051 1 96.38 13 PHE B N 1
ATOM 2449 C CA . PHE B 1 13 ? 2.268 11.633 5.07 1 96.38 13 PHE B CA 1
ATOM 2450 C C . PHE B 1 13 ? 3.717 11.164 5.086 1 96.38 13 PHE B C 1
ATOM 2452 O O . PHE B 1 13 ? 4.289 10.859 4.039 1 96.38 13 PHE B O 1
ATOM 2459 N N . ALA B 1 14 ? 4.297 11.016 6.258 1 96.81 14 ALA B N 1
ATOM 2460 C CA . ALA B 1 14 ? 5.723 10.742 6.418 1 96.81 14 ALA B CA 1
ATOM 2461 C C . ALA B 1 14 ? 6.082 9.367 5.855 1 96.81 14 ALA B C 1
ATOM 2463 O O . ALA B 1 14 ? 7.129 9.203 5.223 1 96.81 14 ALA B O 1
ATOM 2464 N N . SER B 1 15 ? 5.246 8.398 6.125 1 94.88 15 SER B N 1
ATOM 2465 C CA . SER B 1 15 ? 5.539 7.055 5.625 1 94.88 15 SER B CA 1
ATOM 2466 C C . SER B 1 15 ? 5.547 7.023 4.102 1 94.88 15 SER B C 1
ATOM 2468 O O . SER B 1 15 ? 6.402 6.371 3.496 1 94.88 15 SER B O 1
ATOM 2470 N N . ARG B 1 16 ? 4.656 7.684 3.447 1 95.31 16 ARG B N 1
ATOM 2471 C CA . ARG B 1 16 ? 4.59 7.746 1.99 1 95.31 16 ARG B CA 1
ATOM 2472 C C . ARG B 1 16 ? 5.715 8.609 1.427 1 95.31 16 ARG B C 1
ATOM 2474 O O . ARG B 1 16 ? 6.27 8.297 0.37 1 95.31 16 ARG B O 1
ATOM 2481 N N . PHE B 1 17 ? 6.027 9.711 2.199 1 96.69 17 PHE B N 1
ATOM 2482 C CA . PHE B 1 17 ? 7.164 10.547 1.838 1 96.69 17 PHE B CA 1
ATOM 2483 C C . PHE B 1 17 ? 8.445 9.727 1.793 1 96.69 17 PHE B C 1
ATOM 2485 O O . PHE B 1 17 ? 9.219 9.82 0.834 1 96.69 17 PHE B O 1
ATOM 2492 N N . ASN B 1 18 ? 8.672 8.922 2.84 1 95.5 18 ASN B N 1
ATOM 2493 C CA . ASN B 1 18 ? 9.859 8.086 2.943 1 95.5 18 ASN B CA 1
ATOM 2494 C C . ASN B 1 18 ? 9.984 7.145 1.749 1 95.5 18 ASN B C 1
ATOM 2496 O O . ASN B 1 18 ? 11.055 7.055 1.133 1 95.5 18 ASN B O 1
ATOM 2500 N N . GLU B 1 19 ? 8.93 6.543 1.43 1 91.88 19 GLU B N 1
ATOM 2501 C CA . GLU B 1 19 ? 8.938 5.578 0.335 1 91.88 19 GLU B CA 1
ATOM 2502 C C . GLU B 1 19 ? 9.102 6.273 -1.013 1 91.88 19 GLU B C 1
ATOM 2504 O O . GLU B 1 19 ? 9.852 5.801 -1.874 1 91.88 19 GLU B O 1
ATOM 2509 N N . TYR B 1 20 ? 8.422 7.348 -1.229 1 93.94 20 TYR B N 1
ATOM 2510 C CA . TYR B 1 20 ? 8.398 8.055 -2.506 1 93.94 20 TYR B CA 1
ATOM 2511 C C . TYR B 1 20 ? 9.766 8.648 -2.822 1 93.94 20 TYR B C 1
ATOM 2513 O O . TYR B 1 20 ? 10.18 8.672 -3.982 1 93.94 20 TYR B O 1
ATOM 2521 N N . TYR B 1 21 ? 10.516 9.062 -1.792 1 95.94 21 TYR B N 1
ATOM 2522 C CA . TYR B 1 21 ? 11.734 9.828 -2.025 1 95.94 21 TYR B CA 1
ATOM 2523 C C . TYR B 1 21 ? 12.961 9.047 -1.583 1 95.94 21 TYR B C 1
ATOM 2525 O O . TYR B 1 21 ? 14.062 9.602 -1.51 1 95.94 21 TYR B O 1
ATOM 2533 N N . LYS B 1 22 ? 12.836 7.84 -1.273 1 92.19 22 LYS B N 1
ATOM 2534 C CA . LYS B 1 22 ? 13.906 7.027 -0.716 1 92.19 22 LYS B CA 1
ATOM 2535 C C . LYS B 1 22 ? 15.109 6.988 -1.657 1 92.19 22 LYS B C 1
ATOM 2537 O O . LYS B 1 22 ? 16.25 6.848 -1.211 1 92.19 22 LYS B O 1
ATOM 2542 N N . ASP B 1 23 ? 14.906 7.094 -3.002 1 90.12 23 ASP B N 1
ATOM 2543 C CA . ASP B 1 23 ? 15.992 6.996 -3.973 1 90.12 23 ASP B CA 1
ATOM 2544 C C . ASP B 1 23 ? 16.547 8.383 -4.324 1 90.12 23 ASP B C 1
ATOM 2546 O O . ASP B 1 23 ? 17.547 8.492 -5.023 1 90.12 23 ASP B O 1
ATOM 2550 N N . LYS B 1 24 ? 15.945 9.352 -3.869 1 94 24 LYS B N 1
ATOM 2551 C CA . LYS B 1 24 ? 16.344 10.711 -4.227 1 94 24 LYS B CA 1
ATOM 2552 C C . LYS B 1 24 ? 17.094 11.391 -3.082 1 94 24 LYS B C 1
ATOM 2554 O O . LYS B 1 24 ? 17.984 12.203 -3.314 1 94 24 LYS B O 1
ATOM 2559 N N . TYR B 1 25 ? 16.703 11.039 -1.819 1 97.06 25 TYR B N 1
ATOM 2560 C CA . TYR B 1 25 ? 17.281 11.656 -0.633 1 97.06 25 TYR B CA 1
ATOM 2561 C C . TYR B 1 25 ? 17.766 10.602 0.35 1 97.06 25 TYR B C 1
ATOM 2563 O O . TYR B 1 25 ? 17.344 9.438 0.282 1 97.06 25 TYR B O 1
ATOM 2571 N N . ASP B 1 26 ? 18.703 11.008 1.137 1 97.56 26 ASP B N 1
ATOM 2572 C CA . ASP B 1 26 ? 19.078 10.211 2.305 1 97.56 26 ASP B CA 1
ATOM 2573 C C . ASP B 1 26 ? 18.188 10.539 3.498 1 97.56 26 ASP B C 1
ATOM 2575 O O . ASP B 1 26 ? 18.453 11.477 4.25 1 97.56 26 ASP B O 1
ATOM 2579 N N . ILE B 1 27 ? 17.219 9.688 3.746 1 98.12 27 ILE B N 1
ATOM 2580 C CA . ILE B 1 27 ? 16.156 10.039 4.672 1 98.12 27 ILE B CA 1
ATOM 2581 C C . ILE B 1 27 ? 16.359 9.328 6.004 1 98.12 27 ILE B C 1
ATOM 2583 O O . ILE B 1 27 ? 16.484 8.102 6.051 1 98.12 27 ILE B O 1
ATOM 2587 N N . ILE B 1 28 ? 16.438 10.07 7.09 1 98.31 28 ILE B N 1
ATOM 2588 C CA . ILE B 1 28 ? 16.391 9.562 8.461 1 98.31 28 ILE B CA 1
ATOM 2589 C C . ILE B 1 28 ? 15.008 9.836 9.055 1 98.31 28 ILE B C 1
ATOM 2591 O O . ILE B 1 28 ? 14.711 10.961 9.461 1 98.31 28 ILE B O 1
ATOM 2595 N N . SER B 1 29 ? 14.195 8.844 9.109 1 97.81 29 SER B N 1
ATOM 2596 C CA . SER B 1 29 ? 12.82 8.961 9.57 1 97.81 29 SER B CA 1
ATOM 2597 C C . SER B 1 29 ? 12.68 8.492 11.016 1 97.81 29 SER B C 1
ATOM 2599 O O . SER B 1 29 ? 12.922 7.32 11.32 1 97.81 29 SER B O 1
ATOM 2601 N N . LEU B 1 30 ? 12.305 9.367 11.867 1 98.12 30 LEU B N 1
ATOM 2602 C CA . LEU B 1 30 ? 12.266 9.055 13.297 1 98.12 30 LEU B CA 1
ATOM 2603 C C . LEU B 1 30 ? 10.828 8.969 13.797 1 98.12 30 LEU B C 1
ATOM 2605 O O . LEU B 1 30 ? 10.047 9.906 13.617 1 98.12 30 LEU B O 1
ATOM 2609 N N . SER B 1 31 ? 10.523 7.855 14.414 1 95.38 31 SER B N 1
ATOM 2610 C CA . SER B 1 31 ? 9.234 7.699 15.086 1 95.38 31 SER B CA 1
ATOM 2611 C C . SER B 1 31 ? 9.258 8.336 16.469 1 95.38 31 SER B C 1
ATOM 2613 O O . SER B 1 31 ? 10.312 8.766 16.953 1 95.38 31 SER B O 1
ATOM 2615 N N . LYS B 1 32 ? 8.07 8.336 17.062 1 94.31 32 LYS B N 1
ATOM 2616 C CA . LYS B 1 32 ? 7.949 8.875 18.406 1 94.31 32 LYS B CA 1
ATOM 2617 C C . LYS B 1 32 ? 8.812 8.094 19.391 1 94.31 32 LYS B C 1
ATOM 2619 O O . LYS B 1 32 ? 9.352 8.656 20.344 1 94.31 32 LYS B O 1
ATOM 2624 N N . GLU B 1 33 ? 8.969 6.809 19.125 1 94.25 33 GLU B N 1
ATOM 2625 C CA . GLU B 1 33 ? 9.781 5.949 19.969 1 94.25 33 GLU B CA 1
ATOM 2626 C C . GLU B 1 33 ? 11.266 6.242 19.812 1 94.25 33 GLU B C 1
ATOM 2628 O O . GLU B 1 33 ? 12.047 6.07 20.75 1 94.25 33 GLU B O 1
ATOM 2633 N N . GLU B 1 34 ? 11.625 6.688 18.688 1 96.56 34 GLU B N 1
ATOM 2634 C CA . GLU B 1 34 ? 13.031 6.918 18.375 1 96.56 34 GLU B CA 1
ATOM 2635 C C . GLU B 1 34 ? 13.461 8.328 18.797 1 96.56 34 GLU B C 1
ATOM 2637 O O . GLU B 1 34 ? 14.648 8.57 19.031 1 96.56 34 GLU B O 1
ATOM 2642 N N . LEU B 1 35 ? 12.57 9.258 18.859 1 97.62 35 LEU B N 1
ATOM 2643 C CA . LEU B 1 35 ? 12.852 10.625 19.281 1 97.62 35 LEU B CA 1
ATOM 2644 C C . LEU B 1 35 ? 11.641 11.242 19.969 1 97.62 35 LEU B C 1
ATOM 2646 O O . LEU B 1 35 ? 10.602 11.461 19.344 1 97.62 35 LEU B O 1
ATOM 2650 N N . ASN B 1 36 ? 11.742 11.453 21.203 1 97.81 36 ASN B N 1
ATOM 2651 C CA . ASN B 1 36 ? 10.734 12.234 21.922 1 97.81 36 ASN B CA 1
ATOM 2652 C C . ASN B 1 36 ? 10.953 13.734 21.734 1 97.81 36 ASN B C 1
ATOM 2654 O O . ASN B 1 36 ? 11.797 14.328 22.391 1 97.81 36 ASN B O 1
ATOM 2658 N N . ILE B 1 37 ? 10.156 14.352 20.922 1 98.38 37 ILE B N 1
ATOM 2659 C CA . ILE B 1 37 ? 10.398 15.719 20.484 1 98.38 37 ILE B CA 1
ATOM 2660 C C . ILE B 1 37 ? 10.117 16.688 21.625 1 98.38 37 ILE B C 1
ATOM 2662 O O . ILE B 1 37 ? 10.445 17.875 21.531 1 98.38 37 ILE B O 1
ATOM 2666 N N . THR B 1 38 ? 9.469 16.219 22.734 1 98.19 38 THR B N 1
ATOM 2667 C CA . THR B 1 38 ? 9.172 17.094 23.875 1 98.19 38 THR B CA 1
ATOM 2668 C C . THR B 1 38 ? 10.406 17.266 24.75 1 98.19 38 THR B C 1
ATOM 2670 O O . THR B 1 38 ? 10.43 18.141 25.625 1 98.19 38 THR B O 1
ATOM 2673 N N . HIS B 1 39 ? 11.414 16.531 24.5 1 98.31 39 HIS B N 1
ATOM 2674 C CA . HIS B 1 39 ? 12.664 16.625 25.25 1 98.31 39 HIS B CA 1
ATOM 2675 C C . HIS B 1 39 ? 13.703 17.422 24.484 1 98.31 39 HIS B C 1
ATOM 2677 O O . HIS B 1 39 ? 14.445 16.875 23.672 1 98.31 39 HIS B O 1
ATOM 2683 N N . GLU B 1 40 ? 13.844 18.609 24.906 1 98.44 40 GLU B N 1
ATOM 2684 C CA . GLU B 1 40 ? 14.664 19.578 24.172 1 98.44 40 GLU B CA 1
ATOM 2685 C C . GLU B 1 40 ? 16.094 19.062 23.984 1 98.44 40 GLU B C 1
ATOM 2687 O O . GLU B 1 40 ? 16.625 19.094 22.875 1 98.44 40 GLU B O 1
ATOM 2692 N N . LYS B 1 41 ? 16.703 18.578 25.016 1 98.31 41 LYS B N 1
ATOM 2693 C CA . LYS B 1 41 ? 18.094 18.125 24.953 1 98.31 41 LYS B CA 1
ATOM 2694 C C . LYS B 1 41 ? 18.25 16.938 24 1 98.31 41 LYS B C 1
ATOM 2696 O O . LYS B 1 41 ? 19.234 16.859 23.266 1 98.31 41 LYS B O 1
ATOM 2701 N N . GLU B 1 42 ? 17.312 16.078 24.109 1 98.19 42 GLU B N 1
ATOM 2702 C CA . GLU B 1 42 ? 17.344 14.922 23.219 1 98.19 42 GLU B CA 1
ATOM 2703 C C . GLU B 1 42 ? 17.219 15.344 21.766 1 98.19 42 GLU B C 1
ATOM 2705 O O . GLU B 1 42 ? 17.906 14.812 20.891 1 98.19 42 GLU B O 1
ATOM 2710 N N . VAL B 1 43 ? 16.344 16.219 21.5 1 98.75 43 VAL B N 1
ATOM 2711 C CA . VAL B 1 43 ? 16.109 16.703 20.156 1 98.75 43 VAL B CA 1
ATOM 2712 C C . VAL B 1 43 ? 17.375 17.359 19.609 1 98.75 43 VAL B C 1
ATOM 2714 O O . VAL B 1 43 ? 17.812 17.062 18.4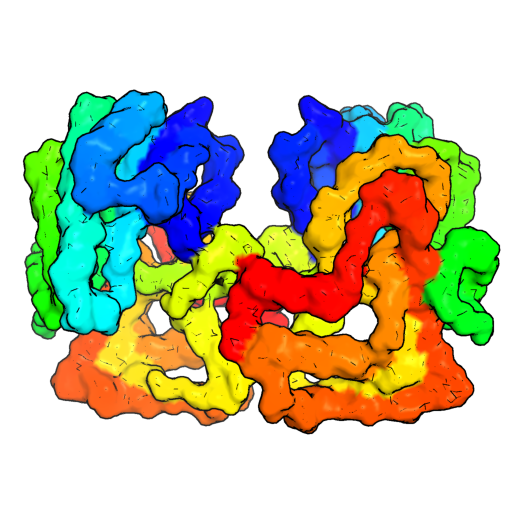84 1 98.75 43 VAL B O 1
ATOM 2717 N N . ILE B 1 44 ? 17.938 18.234 20.391 1 98.56 44 ILE B N 1
ATOM 2718 C CA . ILE B 1 44 ? 19.125 18.969 19.969 1 98.56 44 ILE B CA 1
ATOM 2719 C C . ILE B 1 44 ? 20.266 18 19.688 1 98.56 44 ILE B C 1
ATOM 2721 O O . ILE B 1 44 ? 20.938 18.078 18.656 1 98.56 44 ILE B O 1
ATOM 2725 N N . SER B 1 45 ? 20.469 17.031 20.547 1 98.44 45 SER B N 1
ATOM 2726 C CA . SER B 1 45 ? 21.547 16.047 20.406 1 98.44 45 SER B CA 1
ATOM 2727 C C . SER B 1 45 ? 21.359 15.219 19.141 1 98.44 45 SER B C 1
ATOM 2729 O O . SER B 1 45 ? 22.312 15.031 18.375 1 98.44 45 SER B O 1
ATOM 2731 N N . LYS B 1 46 ? 20.156 14.734 18.953 1 98.5 46 LYS B N 1
ATOM 2732 C CA . LYS B 1 46 ? 19.891 13.875 17.797 1 98.5 46 LYS B CA 1
ATOM 2733 C C . LYS B 1 46 ? 20.078 14.633 16.484 1 98.5 46 LYS B C 1
ATOM 2735 O O . LYS B 1 46 ? 20.672 14.109 15.547 1 98.5 46 LYS B O 1
ATOM 2740 N N . ILE B 1 47 ? 19.609 15.82 16.375 1 98.62 47 ILE B N 1
ATOM 2741 C CA . ILE B 1 47 ? 19.672 16.594 15.141 1 98.62 47 ILE B CA 1
ATOM 2742 C C . ILE B 1 47 ? 21.109 17.016 14.867 1 98.62 47 ILE B C 1
ATOM 2744 O O . ILE B 1 47 ? 21.547 17.031 13.719 1 98.62 47 ILE B O 1
ATOM 2748 N N . LYS B 1 48 ? 21.828 17.328 15.883 1 98.38 48 LYS B N 1
ATOM 2749 C CA . LYS B 1 48 ? 23.234 17.625 15.727 1 98.38 48 LYS B CA 1
ATOM 2750 C C . LYS B 1 48 ? 24 16.422 15.188 1 98.38 48 LYS B C 1
ATOM 2752 O O . LYS B 1 48 ? 24.875 16.547 14.328 1 98.38 48 LYS B O 1
ATOM 2757 N N . GLU B 1 49 ? 23.688 15.305 15.742 1 98.19 49 GLU B N 1
ATOM 2758 C CA . GLU B 1 49 ? 24.328 14.062 15.312 1 98.19 49 GLU B CA 1
ATOM 2759 C C . GLU B 1 49 ? 24.047 13.781 13.836 1 98.19 49 GLU B C 1
ATOM 2761 O O . GLU B 1 49 ? 24.969 13.438 13.086 1 98.19 49 GLU B O 1
ATOM 2766 N N . VAL B 1 50 ? 22.828 13.969 13.414 1 97.94 50 VAL B N 1
ATOM 2767 C CA . VAL B 1 50 ? 22.422 13.656 12.047 1 97.94 50 VAL B CA 1
ATOM 2768 C C . VAL B 1 50 ? 22.938 14.742 11.102 1 97.94 50 VAL B C 1
ATOM 2770 O O . VAL B 1 50 ? 23.312 14.445 9.961 1 97.94 50 VAL B O 1
ATOM 2773 N N . ASN B 1 51 ? 22.938 15.969 11.539 1 98.38 51 ASN B N 1
ATOM 2774 C CA . ASN B 1 51 ? 23.359 17.141 10.766 1 98.38 51 ASN B CA 1
ATOM 2775 C C . ASN B 1 51 ? 22.688 17.172 9.398 1 98.38 51 ASN B C 1
ATOM 2777 O O . ASN B 1 51 ? 23.359 17.234 8.367 1 98.38 51 ASN B O 1
ATOM 2781 N N . PRO B 1 52 ? 21.328 17.219 9.391 1 98.69 52 PRO B N 1
ATOM 2782 C CA . PRO B 1 52 ? 20.594 17.172 8.125 1 98.69 52 PRO B CA 1
ATOM 2783 C C . PRO B 1 52 ? 20.609 18.516 7.398 1 98.69 52 PRO B C 1
ATOM 2785 O O . PRO B 1 52 ? 20.75 19.562 8.031 1 98.69 52 PRO B O 1
ATOM 2788 N N . LYS B 1 53 ? 20.469 18.438 6.047 1 98.62 53 LYS B N 1
ATOM 2789 C CA . LYS B 1 53 ? 20.266 19.656 5.262 1 98.62 53 LYS B CA 1
ATOM 2790 C C . LYS B 1 53 ? 18.844 20.172 5.434 1 98.62 53 LYS B C 1
ATOM 2792 O O . LYS B 1 53 ? 18.625 21.391 5.5 1 98.62 53 LYS B O 1
ATOM 2797 N N . PHE B 1 54 ? 17.891 19.25 5.441 1 98.69 54 PHE B N 1
ATOM 2798 C CA . PHE B 1 54 ? 16.484 19.578 5.598 1 98.69 54 PHE B CA 1
ATOM 2799 C C . PHE B 1 54 ? 15.883 18.812 6.777 1 98.69 54 PHE B C 1
ATOM 2801 O O . PHE B 1 54 ? 16.281 17.688 7.055 1 98.69 54 PHE B O 1
ATOM 2808 N N . ILE B 1 55 ? 14.977 19.422 7.473 1 98.81 55 ILE B N 1
ATOM 2809 C CA . ILE B 1 55 ? 14.125 18.766 8.461 1 98.81 55 ILE B CA 1
ATOM 2810 C C . ILE B 1 55 ? 12.656 18.922 8.055 1 98.81 55 ILE B C 1
ATOM 2812 O O . ILE B 1 55 ? 12.195 20.031 7.781 1 98.81 55 ILE B O 1
ATOM 2816 N N . VAL B 1 56 ? 11.961 17.828 7.926 1 98.81 56 VAL B N 1
ATOM 2817 C CA . VAL B 1 56 ? 10.516 17.812 7.715 1 98.81 56 VAL B CA 1
ATOM 2818 C C . VAL B 1 56 ? 9.812 17.391 9 1 98.81 56 VAL B C 1
ATOM 2820 O O . VAL B 1 56 ? 9.766 16.203 9.328 1 98.81 56 VAL B O 1
ATOM 2823 N N . HIS B 1 57 ? 9.242 18.359 9.672 1 98.81 57 HIS B N 1
ATOM 2824 C CA . HIS B 1 57 ? 8.609 18.109 10.961 1 98.81 57 HIS B CA 1
ATOM 2825 C C . HIS B 1 57 ? 7.125 17.797 10.797 1 98.81 57 HIS B C 1
ATOM 2827 O O . HIS B 1 57 ? 6.309 18.719 10.68 1 98.81 57 HIS B O 1
ATOM 2833 N N . THR B 1 58 ? 6.797 16.5 10.93 1 98 58 THR B N 1
ATOM 2834 C CA . THR B 1 58 ? 5.414 16.094 10.711 1 98 58 THR B CA 1
ATOM 2835 C C . THR B 1 58 ? 4.789 15.586 12.008 1 98 58 THR B C 1
ATOM 2837 O O . THR B 1 58 ? 3.568 15.414 12.086 1 98 58 THR B O 1
ATOM 2840 N N . ALA B 1 59 ? 5.559 15.43 13.047 1 96.88 59 ALA B N 1
ATOM 2841 C CA . ALA B 1 59 ? 5.047 14.891 14.305 1 96.88 59 ALA B CA 1
ATOM 2842 C C . ALA B 1 59 ? 4 15.812 14.914 1 96.88 59 ALA B C 1
ATOM 2844 O O . ALA B 1 59 ? 4.246 17.016 15.078 1 96.88 59 ALA B O 1
ATOM 2845 N N . ALA B 1 60 ? 2.902 15.297 15.188 1 96.31 60 ALA B N 1
ATOM 2846 C CA . ALA B 1 60 ? 1.818 16.062 15.789 1 96.31 60 ALA B CA 1
ATOM 2847 C C . ALA B 1 60 ? 0.684 15.156 16.25 1 96.31 60 ALA B C 1
ATOM 2849 O O . ALA B 1 60 ? 0.566 14.023 15.781 1 96.31 60 ALA B O 1
ATOM 2850 N N . ILE B 1 61 ? -0.041 15.602 17.203 1 94 61 ILE B N 1
ATOM 2851 C CA . ILE B 1 61 ? -1.37 15.07 17.484 1 94 61 ILE B CA 1
ATOM 2852 C C . ILE B 1 61 ? -2.416 15.852 16.688 1 94 61 ILE B C 1
ATOM 2854 O O . ILE B 1 61 ? -2.754 16.984 17.031 1 94 61 ILE B O 1
ATOM 2858 N N . ALA B 1 62 ? -2.984 15.172 15.734 1 89.62 62 ALA B N 1
ATOM 2859 C CA . ALA B 1 62 ? -3.828 15.891 14.781 1 89.62 62 ALA B CA 1
ATOM 2860 C C . ALA B 1 62 ? -5.309 15.664 15.078 1 89.62 62 ALA B C 1
ATOM 2862 O O . ALA B 1 62 ? -6.164 16.406 14.602 1 89.62 62 ALA B O 1
ATOM 2863 N N . TYR B 1 63 ? -5.598 14.664 15.859 1 89.94 63 TYR B N 1
ATOM 2864 C CA . TYR B 1 63 ? -6.996 14.367 16.141 1 89.94 63 TYR B CA 1
ATOM 2865 C C . TYR B 1 63 ? -7.602 15.398 17.078 1 89.94 63 TYR B C 1
ATOM 2867 O O . TYR B 1 63 ? -7.246 15.445 18.266 1 89.94 63 TYR B O 1
ATOM 2875 N N . THR B 1 64 ? -8.547 16.109 16.516 1 90.88 64 THR B N 1
ATOM 2876 C CA . THR B 1 64 ? -9.117 17.25 17.234 1 90.88 64 THR B CA 1
ATOM 2877 C C . THR B 1 64 ? -9.727 16.812 18.562 1 90.88 64 THR B C 1
ATOM 2879 O O . THR B 1 64 ? -9.594 17.5 19.562 1 90.88 64 THR B O 1
ATOM 2882 N N . GLN B 1 65 ? -10.336 15.68 18.562 1 91.38 65 GLN B N 1
ATOM 2883 C CA . GLN B 1 65 ? -10.977 15.188 19.766 1 91.38 65 GLN B CA 1
ATOM 2884 C C . GLN B 1 65 ? -9.945 14.922 20.859 1 91.38 65 GLN B C 1
ATOM 2886 O O . GLN B 1 65 ? -10.203 15.188 22.047 1 91.38 65 GLN B O 1
ATOM 2891 N N . VAL B 1 66 ? -8.82 14.414 20.469 1 92.56 66 VAL B N 1
ATOM 2892 C CA . VAL B 1 66 ? -7.75 14.141 21.422 1 92.56 66 VAL B CA 1
ATOM 2893 C C . VAL B 1 66 ? -7.211 15.453 22 1 92.56 66 VAL B C 1
ATOM 2895 O O . VAL B 1 66 ? -6.938 15.547 23.188 1 92.56 66 VAL B O 1
ATOM 2898 N N . CYS B 1 67 ? -7.094 16.438 21.172 1 95 67 CYS B N 1
ATOM 2899 C CA . CYS B 1 67 ? -6.586 17.734 21.594 1 95 67 CYS B CA 1
ATOM 2900 C C . CYS B 1 67 ? -7.551 18.406 22.578 1 95 67 CYS B C 1
ATOM 2902 O O . CYS B 1 67 ? -7.125 19.016 23.562 1 95 67 CYS B O 1
ATOM 2904 N N . GLU B 1 68 ? -8.836 18.312 22.281 1 95.44 68 GLU B N 1
ATOM 2905 C CA . GLU B 1 68 ? -9.836 18.922 23.156 1 95.44 68 GLU B CA 1
ATOM 2906 C C . GLU B 1 68 ? -9.875 18.219 24.516 1 95.44 68 GLU B C 1
ATOM 2908 O O . GLU B 1 68 ? -10.016 18.875 25.547 1 95.44 68 GLU B O 1
ATOM 2913 N N . LYS B 1 69 ? -9.766 16.906 24.531 1 96.81 69 LYS B N 1
ATOM 2914 C CA . LYS B 1 69 ? -9.875 16.125 25.75 1 96.81 69 LYS B CA 1
ATOM 2915 C C . LYS B 1 69 ? -8.609 16.25 26.609 1 96.81 69 LYS B C 1
ATOM 2917 O O . LYS B 1 69 ? -8.68 16.188 27.828 1 96.81 69 LYS B O 1
ATOM 2922 N N . ASN B 1 70 ? -7.5 16.391 25.969 1 97.19 70 ASN B N 1
ATOM 2923 C CA . ASN B 1 70 ? -6.219 16.469 26.656 1 97.19 70 ASN B CA 1
ATOM 2924 C C . ASN B 1 70 ? -5.344 17.594 26.078 1 97.19 70 ASN B C 1
ATOM 2926 O O . ASN B 1 70 ? -4.27 17.312 25.547 1 97.19 70 ASN B O 1
ATOM 2930 N N . PRO B 1 71 ? -5.723 18.828 26.359 1 97.38 71 PRO B N 1
ATOM 2931 C CA . PRO B 1 71 ? -5.039 19.953 25.734 1 97.38 71 PRO B CA 1
ATOM 2932 C C . PRO B 1 71 ? -3.582 20.078 26.172 1 97.38 71 PRO B C 1
ATOM 2934 O O . PRO B 1 71 ? -2.734 20.531 25.391 1 97.38 71 PRO B O 1
ATOM 2937 N N . GLU B 1 72 ? -3.244 19.75 27.406 1 97.69 72 GLU B N 1
ATOM 2938 C CA . GLU B 1 72 ? -1.868 19.859 27.875 1 97.69 72 GLU B CA 1
ATOM 2939 C C . GLU B 1 72 ? -0.96 18.859 27.156 1 97.69 72 GLU B C 1
ATOM 2941 O O . GLU B 1 72 ? 0.158 19.203 26.766 1 97.69 72 GLU B O 1
ATOM 2946 N N . TYR B 1 73 ? -1.521 17.688 27.094 1 97.19 73 TYR B N 1
ATOM 2947 C CA . TYR B 1 73 ? -0.77 16.641 26.391 1 97.19 73 TYR B CA 1
ATOM 2948 C C . TYR B 1 73 ? -0.487 17.047 24.953 1 97.19 73 TYR B C 1
ATOM 2950 O O . TYR B 1 73 ? 0.653 16.969 24.484 1 97.19 73 TYR B O 1
ATOM 2958 N N . SER B 1 74 ? -1.529 17.469 24.234 1 98 74 SER B N 1
ATOM 2959 C CA . SER B 1 74 ? -1.345 17.859 22.844 1 98 74 SER B CA 1
ATOM 2960 C C . SER B 1 74 ? -0.453 19.094 22.734 1 98 74 SER B C 1
ATOM 2962 O O . SER B 1 74 ? 0.304 19.219 21.766 1 98 74 SER B O 1
ATOM 2964 N N . PHE B 1 75 ? -0.466 20 23.703 1 98.44 75 PHE B N 1
ATOM 2965 C CA . PHE B 1 75 ? 0.363 21.203 23.703 1 98.44 75 PHE B CA 1
ATOM 2966 C C . PHE B 1 75 ? 1.842 20.844 23.75 1 98.44 75 PHE B C 1
ATOM 2968 O O . PHE B 1 75 ? 2.652 21.422 23.031 1 98.44 75 PHE B O 1
ATOM 2975 N N . GLU B 1 76 ? 2.182 19.891 24.562 1 98.25 76 GLU B N 1
ATOM 2976 C CA . GLU B 1 76 ? 3.568 19.453 24.703 1 98.25 76 GLU B CA 1
ATOM 2977 C C . GLU B 1 76 ? 4.113 18.938 23.375 1 98.25 76 GLU B C 1
ATOM 2979 O O . GLU B 1 76 ? 5.277 19.188 23.031 1 98.25 76 GLU B O 1
ATOM 2984 N N . ILE B 1 77 ? 3.318 18.281 22.641 1 98.25 77 ILE B N 1
ATOM 2985 C CA . ILE B 1 77 ? 3.754 17.688 21.391 1 98.25 77 ILE B CA 1
ATOM 2986 C C . ILE B 1 77 ? 3.66 18.719 20.266 1 98.25 77 ILE B C 1
ATOM 2988 O O . ILE B 1 77 ? 4.641 18.969 19.562 1 98.25 77 ILE B O 1
ATOM 2992 N N . ASN B 1 78 ? 2.535 19.391 20.109 1 98.69 78 ASN B N 1
ATOM 2993 C CA . ASN B 1 78 ? 2.258 20.25 18.953 1 98.69 78 ASN B CA 1
ATOM 2994 C C . ASN B 1 78 ? 3.023 21.562 19.047 1 98.69 78 ASN B C 1
ATOM 2996 O O . ASN B 1 78 ? 3.441 22.109 18.016 1 98.69 78 ASN B O 1
ATOM 3000 N N . VAL B 1 79 ? 3.211 22.125 20.234 1 98.75 79 VAL B N 1
ATOM 3001 C CA . VAL B 1 79 ? 3.824 23.438 20.375 1 98.75 79 VAL B CA 1
ATOM 3002 C C . VAL B 1 79 ? 5.246 23.281 20.922 1 98.75 79 VAL B C 1
ATOM 3004 O O . VAL B 1 79 ? 6.215 23.625 20.219 1 98.75 79 VAL B O 1
ATOM 3007 N N . THR B 1 80 ? 5.363 22.703 22.125 1 98.75 80 THR B N 1
ATOM 3008 C CA . THR B 1 80 ? 6.68 22.562 22.734 1 98.75 80 THR B CA 1
ATOM 3009 C C . THR B 1 80 ? 7.613 21.75 21.844 1 98.75 80 THR B C 1
ATOM 3011 O O . THR B 1 80 ? 8.773 22.109 21.656 1 98.75 80 THR B O 1
ATOM 3014 N N . GLY B 1 81 ? 7.102 20.625 21.406 1 98.81 81 GLY B N 1
ATOM 3015 C CA . GLY B 1 81 ? 7.895 19.812 20.484 1 98.81 81 GLY B CA 1
ATOM 3016 C C . GLY B 1 81 ? 8.344 20.562 19.25 1 98.81 81 GLY B C 1
ATOM 3017 O O . GLY B 1 81 ? 9.492 20.422 18.828 1 98.81 81 GLY B O 1
ATOM 3018 N N . SER B 1 82 ? 7.461 21.328 18.656 1 98.81 82 SER B N 1
ATOM 3019 C CA . SER B 1 82 ? 7.785 22.109 17.469 1 98.81 82 SER B CA 1
ATOM 3020 C C . SER B 1 82 ? 8.867 23.141 17.766 1 98.81 82 SER B C 1
ATOM 3022 O O . SER B 1 82 ? 9.75 23.375 16.953 1 98.81 82 SER B O 1
ATOM 3024 N N . LYS B 1 83 ? 8.75 23.797 18.922 1 98.81 83 LYS B N 1
ATOM 3025 C CA . LYS B 1 83 ? 9.766 24.75 19.344 1 98.81 83 LYS B CA 1
ATOM 3026 C C . LYS B 1 83 ? 11.141 24.094 19.438 1 98.81 83 LYS B C 1
ATOM 3028 O O . LYS B 1 83 ? 12.141 24.656 19 1 98.81 83 LYS B O 1
ATOM 3033 N N . ASN B 1 84 ? 11.148 22.922 20.062 1 98.88 84 ASN B N 1
ATOM 3034 C CA . ASN B 1 84 ? 12.406 22.203 20.234 1 98.88 84 ASN B CA 1
ATOM 3035 C C . ASN B 1 84 ? 13.031 21.844 18.875 1 98.88 84 ASN B C 1
ATOM 3037 O O . ASN B 1 84 ? 14.25 21.938 18.719 1 98.88 84 ASN B O 1
ATOM 3041 N N . ILE B 1 85 ? 12.211 21.438 17.969 1 98.88 85 ILE B N 1
ATOM 3042 C CA . ILE B 1 85 ? 12.695 21.109 16.625 1 98.88 85 ILE B CA 1
ATOM 3043 C C . ILE B 1 85 ? 13.25 22.359 15.953 1 98.88 85 ILE B C 1
ATOM 3045 O O . ILE B 1 85 ? 14.305 22.297 15.305 1 98.88 85 ILE B O 1
ATOM 3049 N N . ALA B 1 86 ? 12.531 23.484 16.062 1 98.88 86 ALA B N 1
ATOM 3050 C CA . ALA B 1 86 ? 12.977 24.75 15.469 1 98.88 86 ALA B CA 1
ATOM 3051 C C . ALA B 1 86 ? 14.32 25.172 16.047 1 98.88 86 ALA B C 1
ATOM 3053 O O . ALA B 1 86 ? 15.211 25.625 15.312 1 98.88 86 ALA B O 1
ATOM 3054 N N . LYS B 1 87 ? 14.453 25.094 17.344 1 98.81 87 LYS B N 1
ATOM 3055 C CA . LYS B 1 87 ? 15.703 25.438 18 1 98.81 87 LYS B CA 1
ATOM 3056 C C . LYS B 1 87 ? 16.859 24.609 17.453 1 98.81 87 LYS B C 1
ATOM 3058 O O . LYS B 1 87 ? 17.922 25.141 17.125 1 98.81 87 LYS B O 1
ATOM 3063 N N . ALA B 1 88 ? 16.625 23.312 17.438 1 98.81 88 ALA B N 1
ATOM 3064 C CA . ALA B 1 88 ? 17.672 22.406 16.953 1 98.81 88 ALA B CA 1
ATOM 3065 C C . ALA B 1 88 ? 18.016 22.688 15.5 1 98.81 88 ALA B C 1
ATOM 3067 O O . ALA B 1 88 ? 19.188 22.641 15.117 1 98.81 88 ALA B O 1
ATOM 3068 N N . SER B 1 89 ? 16.969 22.891 14.695 1 98.75 89 SER B N 1
ATOM 3069 C CA . SER B 1 89 ? 17.203 23.203 13.289 1 98.75 89 SER B CA 1
ATOM 3070 C C . SER B 1 89 ? 18.062 24.453 13.125 1 98.75 89 SER B C 1
ATOM 3072 O O . SER B 1 89 ? 18.953 24.5 12.281 1 98.75 89 SER B O 1
ATOM 3074 N N . ASP B 1 90 ? 17.734 25.453 13.859 1 98.5 90 ASP B N 1
ATOM 3075 C CA . ASP B 1 90 ? 18.469 26.719 13.797 1 98.5 90 ASP B CA 1
ATOM 3076 C C . ASP B 1 90 ? 19.922 26.531 14.18 1 98.5 90 ASP B C 1
ATOM 3078 O O . ASP B 1 90 ? 20.812 27.109 13.555 1 98.5 90 ASP B O 1
ATOM 3082 N N . LEU B 1 91 ? 20.156 25.781 15.188 1 98.19 91 LEU B N 1
ATOM 3083 C CA . LEU B 1 91 ? 21.484 25.547 15.711 1 98.19 91 LEU B CA 1
ATOM 3084 C C . LEU B 1 91 ? 22.391 24.922 14.648 1 98.19 91 LEU B C 1
ATOM 3086 O O . LEU B 1 91 ? 23.578 25.234 14.578 1 98.19 91 LEU B O 1
ATOM 3090 N N . VAL B 1 92 ? 21.891 24.016 13.867 1 98.25 92 VAL B N 1
ATOM 3091 C CA . VAL B 1 92 ? 22.703 23.312 12.891 1 98.25 92 VAL B CA 1
ATOM 3092 C C . VAL B 1 92 ? 22.531 23.953 11.516 1 98.25 92 VAL B C 1
ATOM 3094 O O . VAL B 1 92 ? 23.062 23.453 10.523 1 98.25 92 VAL B O 1
ATOM 3097 N N . LYS B 1 93 ? 21.703 25 11.391 1 98.25 93 LYS B N 1
ATOM 3098 C CA . LYS B 1 93 ? 21.422 25.781 10.188 1 98.25 93 LYS B CA 1
ATOM 3099 C C . LYS B 1 93 ? 20.719 24.922 9.133 1 98.25 93 LYS B C 1
ATOM 3101 O O . LYS B 1 93 ? 21 25.062 7.934 1 98.25 93 LYS B O 1
ATOM 3106 N N . ALA B 1 94 ? 20 23.938 9.57 1 98.75 94 ALA B N 1
ATOM 3107 C CA . ALA B 1 94 ? 19.156 23.156 8.672 1 98.75 94 ALA B CA 1
ATOM 3108 C C . ALA B 1 94 ? 17.953 23.984 8.203 1 98.75 94 ALA B C 1
ATOM 3110 O O . ALA B 1 94 ? 17.5 24.875 8.922 1 98.75 94 ALA B O 1
ATOM 3111 N N . LYS B 1 95 ? 17.453 23.75 6.969 1 98.81 95 LYS B N 1
ATOM 3112 C CA . LYS B 1 95 ? 16.188 24.312 6.508 1 98.81 95 LYS B CA 1
ATOM 3113 C C . LYS B 1 95 ? 15.008 23.469 7.004 1 98.81 95 LYS B C 1
ATOM 3115 O O . LYS B 1 95 ? 15.023 22.25 6.898 1 98.81 95 LYS B O 1
ATOM 3120 N N . LEU B 1 96 ? 14.023 24.156 7.59 1 98.81 96 LEU B N 1
ATOM 3121 C CA . LEU B 1 96 ? 12.945 23.469 8.289 1 98.81 96 LEU B CA 1
ATOM 3122 C C . LEU B 1 96 ? 11.641 23.578 7.504 1 98.81 96 LEU B C 1
ATOM 3124 O O . LEU B 1 96 ? 11.266 24.672 7.059 1 98.81 96 LEU B O 1
ATOM 3128 N N . ILE B 1 97 ? 11.023 22.438 7.273 1 98.88 97 ILE B N 1
ATOM 3129 C CA . ILE B 1 97 ? 9.617 22.406 6.887 1 98.88 97 ILE B CA 1
ATOM 3130 C C . ILE B 1 97 ? 8.75 22.094 8.109 1 98.88 97 ILE B C 1
ATOM 3132 O O . ILE B 1 97 ? 8.883 21.016 8.703 1 98.88 97 ILE B O 1
ATOM 3136 N N . HIS B 1 98 ? 7.945 23 8.484 1 98.88 98 HIS B N 1
ATOM 3137 C CA . HIS B 1 98 ? 6.973 22.812 9.555 1 98.88 98 HIS B CA 1
ATOM 3138 C C . HIS B 1 98 ? 5.574 22.578 8.992 1 98.88 98 HIS B C 1
ATOM 3140 O O . HIS B 1 98 ? 5.016 23.453 8.32 1 98.88 98 HIS B O 1
ATOM 3146 N N . ILE B 1 99 ? 5 21.406 9.273 1 98.69 99 ILE B N 1
ATOM 3147 C CA . ILE B 1 99 ? 3.668 21.078 8.773 1 98.69 99 ILE B CA 1
ATOM 3148 C C . ILE B 1 99 ? 2.613 21.672 9.703 1 98.69 99 ILE B C 1
ATOM 3150 O O . ILE B 1 99 ? 2.518 21.281 10.867 1 98.69 99 ILE B O 1
ATOM 3154 N N . SER B 1 100 ? 1.937 22.594 9.234 1 98.62 100 SER B N 1
ATOM 3155 C CA . SER B 1 100 ? 0.778 23.172 9.914 1 98.62 100 SER B CA 1
ATOM 3156 C C . SER B 1 100 ? -0.525 22.703 9.273 1 98.62 100 SER B C 1
ATOM 3158 O O . SER B 1 100 ? -0.582 21.609 8.711 1 98.62 100 SER B O 1
ATOM 3160 N N . SER B 1 101 ? -1.635 23.406 9.508 1 98.12 101 SER B N 1
ATOM 3161 C CA . SER B 1 101 ? -2.951 22.906 9.133 1 98.12 101 SER B CA 1
ATOM 3162 C C . SER B 1 101 ? -3.881 24.047 8.719 1 98.12 101 SER B C 1
ATOM 3164 O O . SER B 1 101 ? -3.777 25.156 9.234 1 98.12 101 SER B O 1
ATOM 3166 N N . GLU B 1 102 ? -4.824 23.703 7.84 1 98.06 102 GLU B N 1
ATOM 3167 C CA . GLU B 1 102 ? -5.883 24.641 7.484 1 98.06 102 GLU B CA 1
ATOM 3168 C C . GLU B 1 102 ? -6.809 24.906 8.672 1 98.06 102 GLU B C 1
ATOM 3170 O O . GLU B 1 102 ? -7.566 25.875 8.672 1 98.06 102 GLU B O 1
ATOM 3175 N N . GLN B 1 103 ? -6.629 24.156 9.734 1 97.5 103 GLN B N 1
ATOM 3176 C CA . GLN B 1 103 ? -7.473 24.297 10.922 1 97.5 103 GLN B CA 1
ATOM 3177 C C . GLN B 1 103 ? -7.176 25.594 11.664 1 97.5 103 GLN B C 1
ATOM 3179 O O . GLN B 1 103 ? -7.949 26 12.531 1 97.5 103 GLN B O 1
ATOM 3184 N N . VAL B 1 104 ? -6.152 26.266 11.266 1 98.5 104 VAL B N 1
ATOM 3185 C CA . VAL B 1 104 ? -5.859 27.578 11.852 1 98.5 104 VAL B CA 1
ATOM 3186 C C . VAL B 1 104 ? -6.938 28.578 11.453 1 98.5 104 VAL B C 1
ATOM 3188 O O . VAL B 1 104 ? -7.121 29.594 12.117 1 98.5 104 VAL B O 1
ATOM 3191 N N . TYR B 1 105 ? -7.715 28.281 10.391 1 98.19 105 TYR B N 1
ATOM 3192 C CA . TYR B 1 105 ? -8.734 29.188 9.875 1 98.19 105 TYR B CA 1
ATOM 3193 C C . TYR B 1 105 ? -10.117 28.781 10.375 1 98.19 105 TYR B C 1
ATOM 3195 O O . TYR B 1 105 ? -11.117 29.422 10.039 1 98.19 105 TYR B O 1
ATOM 3203 N N . ASN B 1 106 ? -10.281 27.734 11.133 1 96.38 106 ASN B N 1
ATOM 3204 C CA . ASN B 1 106 ? -11.547 27.062 11.414 1 96.38 106 ASN B CA 1
ATOM 3205 C C . ASN B 1 106 ? -12.531 27.984 12.117 1 96.38 106 ASN B C 1
ATOM 3207 O O . ASN B 1 106 ? -13.742 27.781 12.039 1 96.38 106 ASN B O 1
ATOM 3211 N N . GLY B 1 107 ? -12.156 29.078 12.727 1 95.75 107 GLY B N 1
ATOM 3212 C CA . GLY B 1 107 ? -13.039 30 13.438 1 95.75 107 GLY B CA 1
ATOM 3213 C C . GLY B 1 107 ? -13.281 31.297 12.68 1 95.75 107 GLY B C 1
ATOM 3214 O O . GLY B 1 107 ? -14 32.156 13.164 1 95.75 107 GLY B O 1
ATOM 3215 N N . ASN B 1 108 ? -12.672 31.406 11.547 1 96.75 108 ASN B N 1
ATOM 3216 C CA . ASN B 1 108 ? -12.867 32.625 10.758 1 96.75 108 ASN B CA 1
ATOM 3217 C C . ASN B 1 108 ? -14.328 32.781 10.344 1 96.75 108 ASN B C 1
ATOM 3219 O O . ASN B 1 108 ? -14.992 31.812 10 1 96.75 108 ASN B O 1
ATOM 3223 N N . LEU B 1 109 ? -14.852 33.969 10.312 1 93.44 109 LEU B N 1
ATOM 3224 C CA . LEU B 1 109 ? -16.266 34.219 10.039 1 93.44 109 LEU B CA 1
ATOM 3225 C C . LEU B 1 109 ? -16.469 34.5 8.555 1 93.44 109 LEU B C 1
ATOM 3227 O O . LEU B 1 109 ? -17.547 34.219 8.016 1 93.44 109 LEU B O 1
ATOM 3231 N N . GLU B 1 110 ? -15.484 35.094 7.918 1 93.75 110 GLU B N 1
ATOM 3232 C CA . GLU B 1 110 ? -15.594 35.312 6.48 1 93.75 110 GLU B CA 1
ATOM 3233 C C . GLU B 1 110 ? -15.492 34 5.715 1 93.75 110 GLU B C 1
ATOM 3235 O O . GLU B 1 110 ? -14.953 33 6.227 1 93.75 110 GLU B O 1
ATOM 3240 N N . GLU B 1 111 ? -16 34 4.57 1 93.81 111 GLU B N 1
ATOM 3241 C CA . GLU B 1 111 ? -15.953 32.812 3.746 1 93.81 111 GLU B CA 1
ATOM 3242 C C . GLU B 1 111 ? -14.602 32.656 3.066 1 93.81 111 GLU B C 1
ATOM 3244 O O . GLU B 1 111 ? -13.961 33.656 2.713 1 93.81 111 GLU B O 1
ATOM 3249 N N . GLY B 1 112 ? -14.234 31.422 2.865 1 94.5 112 GLY B N 1
ATOM 3250 C CA . GLY B 1 112 ? -13.031 31.125 2.098 1 94.5 112 GLY B CA 1
ATOM 3251 C C . GLY B 1 112 ? -13.242 31.234 0.599 1 94.5 112 GLY B C 1
ATOM 3252 O O . GLY B 1 112 ? -14.305 31.672 0.145 1 94.5 112 GLY B O 1
ATOM 3253 N N . PRO B 1 113 ? -12.227 30.812 -0.099 1 98 113 PRO B N 1
ATOM 3254 C CA . PRO B 1 113 ? -10.93 30.266 0.314 1 98 113 PRO B CA 1
ATOM 3255 C C . PRO B 1 113 ? -10.008 31.328 0.927 1 98 113 PRO B C 1
ATOM 3257 O O . PRO B 1 113 ? -9.875 32.406 0.381 1 98 113 PRO B O 1
ATOM 3260 N N . TYR B 1 114 ? -9.391 30.984 1.995 1 98.38 114 TYR B N 1
ATOM 3261 C CA . TYR B 1 114 ? -8.484 31.891 2.699 1 98.38 114 TYR B CA 1
ATOM 3262 C C . TYR B 1 114 ? -7.113 31.906 2.033 1 98.38 114 TYR B C 1
ATOM 3264 O O . TYR B 1 114 ? -6.609 30.859 1.603 1 98.38 114 TYR B O 1
ATOM 3272 N N . ASN B 1 115 ? -6.582 33.062 1.839 1 98.06 115 ASN B N 1
ATOM 3273 C CA . ASN B 1 115 ? -5.184 33.156 1.434 1 98.06 115 ASN B CA 1
ATOM 3274 C C . ASN B 1 115 ? -4.27 33.375 2.633 1 98.06 115 ASN B C 1
ATOM 3276 O O . ASN B 1 115 ? -4.734 33.438 3.771 1 98.06 115 ASN B O 1
ATOM 3280 N N . GLU B 1 116 ? -2.943 33.5 2.438 1 98.19 116 GLU B N 1
ATOM 3281 C CA . GLU B 1 116 ? -1.972 33.531 3.527 1 98.19 116 GLU B CA 1
ATOM 3282 C C . GLU B 1 116 ? -1.999 34.875 4.242 1 98.19 116 GLU B C 1
ATOM 3284 O O . GLU B 1 116 ? -1.446 35.031 5.336 1 98.19 116 GLU B O 1
ATOM 3289 N N . ASP B 1 117 ? -2.662 35.844 3.643 1 97.44 117 ASP B N 1
ATOM 3290 C CA . ASP B 1 117 ? -2.773 37.156 4.266 1 97.44 117 ASP B CA 1
ATOM 3291 C C . ASP B 1 117 ? -3.963 37.219 5.223 1 97.44 117 ASP B C 1
ATOM 3293 O O . ASP B 1 117 ? -4.07 38.156 6.035 1 97.44 117 ASP B O 1
ATOM 3297 N N . THR B 1 118 ? -4.887 36.281 5.078 1 98.06 118 THR B N 1
ATOM 3298 C CA . THR B 1 118 ? -6.004 36.219 6.012 1 98.06 118 THR B CA 1
ATOM 3299 C C . THR B 1 118 ? -5.512 35.938 7.43 1 98.06 118 THR B C 1
ATOM 3301 O O . THR B 1 118 ? -4.73 35 7.645 1 98.06 118 THR B O 1
ATOM 3304 N N . ILE B 1 119 ? -6 36.75 8.352 1 98 119 ILE B N 1
ATOM 3305 C CA . ILE B 1 119 ? -5.637 36.531 9.75 1 98 119 ILE B CA 1
ATOM 3306 C C . ILE B 1 119 ? -6.371 35.312 10.289 1 98 119 ILE B C 1
ATOM 3308 O O . ILE B 1 119 ? -7.605 35.281 10.328 1 98 119 ILE B O 1
ATOM 3312 N N . PRO B 1 120 ? -5.641 34.281 10.672 1 98.38 120 PRO B N 1
ATOM 3313 C CA . PRO B 1 120 ? -6.285 33.062 11.172 1 98.38 120 PRO B CA 1
ATOM 3314 C C . PRO B 1 120 ? -6.984 33.281 12.516 1 98.38 120 PRO B C 1
ATOM 3316 O O . PRO B 1 120 ? -6.438 33.938 13.406 1 98.38 120 PRO B O 1
ATOM 3319 N N . ILE B 1 121 ? -8.133 32.75 12.633 1 98 121 ILE B N 1
ATOM 3320 C CA . ILE B 1 121 ? -8.891 32.781 13.875 1 98 121 ILE B CA 1
ATOM 3321 C C . ILE B 1 121 ? -9.383 31.359 14.195 1 98 121 ILE B C 1
ATOM 3323 O O . ILE B 1 121 ? -10.555 31.031 13.992 1 98 121 ILE B O 1
ATOM 3327 N N . PRO B 1 122 ? -8.508 30.562 14.875 1 97.62 122 PRO B N 1
ATOM 3328 C CA . PRO B 1 122 ? -8.906 29.188 15.188 1 97.62 122 PRO B CA 1
ATOM 3329 C C . PRO B 1 122 ? -9.906 29.109 16.344 1 97.62 122 PRO B C 1
ATOM 3331 O O . PRO B 1 122 ? -9.828 29.906 17.281 1 97.62 122 PRO B O 1
ATOM 3334 N N . ASP B 1 123 ? -10.82 28.109 16.328 1 95.94 123 ASP B N 1
ATOM 3335 C CA . ASP B 1 123 ? -11.797 27.969 17.406 1 95.94 123 ASP B CA 1
ATOM 3336 C C . ASP B 1 123 ? -11.703 26.578 18.047 1 95.94 123 ASP B C 1
ATOM 3338 O O . ASP B 1 123 ? -12.555 26.203 18.844 1 95.94 123 ASP B O 1
ATOM 3342 N N . THR B 1 124 ? -10.734 25.734 17.625 1 96.81 124 THR B N 1
ATOM 3343 C CA . THR B 1 124 ? -10.438 24.453 18.25 1 96.81 124 THR B CA 1
ATOM 3344 C C . THR B 1 124 ? -9.078 24.484 18.938 1 96.81 124 THR B C 1
ATOM 3346 O O . THR B 1 124 ? -8.234 25.328 18.625 1 96.81 124 THR B O 1
ATOM 3349 N N . VAL B 1 125 ? -8.891 23.547 19.891 1 98.06 125 VAL B N 1
ATOM 3350 C CA . VAL B 1 125 ? -7.609 23.453 20.578 1 98.06 125 VAL B CA 1
ATOM 3351 C C . VAL B 1 125 ? -6.504 23.125 19.578 1 98.06 125 VAL B C 1
ATOM 3353 O O . VAL B 1 125 ? -5.434 23.734 19.609 1 98.06 125 VAL B O 1
ATOM 3356 N N . TYR B 1 126 ? -6.75 22.219 18.719 1 97.81 126 TYR B N 1
ATOM 3357 C CA . TYR B 1 126 ? -5.781 21.828 17.703 1 97.81 126 TYR B CA 1
ATOM 3358 C C . TYR B 1 126 ? -5.379 23.031 16.844 1 97.81 126 TYR B C 1
ATOM 3360 O O . TYR B 1 126 ? -4.191 23.281 16.656 1 97.81 126 TYR B O 1
ATOM 3368 N N . GLY B 1 127 ? -6.375 23.734 16.297 1 98.25 127 GLY B N 1
ATOM 3369 C CA . GLY B 1 127 ? -6.098 24.906 15.477 1 98.25 127 GLY B CA 1
ATOM 3370 C C . GLY B 1 127 ? -5.285 25.969 16.203 1 98.25 127 GLY B C 1
ATOM 3371 O O . GLY B 1 127 ? -4.367 26.562 15.625 1 98.25 127 GLY B O 1
ATOM 3372 N N . LYS B 1 128 ? -5.641 26.234 17.422 1 98.56 128 LYS B N 1
ATOM 3373 C CA . LYS B 1 128 ? -4.93 27.219 18.234 1 98.56 128 LYS B CA 1
ATOM 3374 C C . LYS B 1 128 ? -3.479 26.797 18.438 1 98.56 128 LYS B C 1
ATOM 3376 O O . LYS B 1 128 ? -2.572 27.641 18.375 1 98.56 128 LYS B O 1
ATOM 3381 N N . GLN B 1 129 ? -3.312 25.531 18.75 1 98.69 129 GLN B N 1
ATOM 3382 C CA . GLN B 1 129 ? -1.965 25.016 19 1 98.69 129 GLN B CA 1
ATOM 3383 C C . GLN B 1 129 ? -1.117 25.078 17.734 1 98.69 129 GLN B C 1
ATOM 3385 O O . GLN B 1 129 ? 0.067 25.422 17.781 1 98.69 129 GLN B O 1
ATOM 3390 N N . LYS B 1 130 ? -1.712 24.734 16.578 1 98.75 130 LYS B N 1
ATOM 3391 C CA . LYS B 1 130 ? -0.976 24.812 15.312 1 98.75 130 LYS B CA 1
ATOM 3392 C C . LYS B 1 130 ? -0.587 26.25 14.992 1 98.75 130 LYS B C 1
ATOM 3394 O O . LYS B 1 130 ? 0.521 26.516 14.523 1 98.75 130 LYS B O 1
ATOM 3399 N N . LEU B 1 131 ? -1.514 27.156 15.211 1 98.81 131 LEU B N 1
ATOM 3400 C CA . LEU B 1 131 ? -1.212 28.562 14.969 1 98.81 131 LEU B CA 1
ATOM 3401 C C . LEU B 1 131 ? -0.099 29.047 15.891 1 98.81 131 LEU B C 1
ATOM 3403 O O . LEU B 1 131 ? 0.806 29.75 15.453 1 98.81 131 LEU B O 1
ATOM 3407 N N . LEU B 1 132 ? -0.196 28.719 17.156 1 98.75 132 LEU B N 1
ATOM 3408 C CA . LEU B 1 132 ? 0.842 29.094 18.109 1 98.75 132 LEU B CA 1
ATOM 3409 C C . LEU B 1 132 ? 2.189 28.5 17.703 1 98.75 132 LEU B C 1
ATOM 3411 O O . LEU B 1 132 ? 3.223 29.172 17.812 1 98.75 132 LEU B O 1
ATOM 3415 N N . ALA B 1 133 ? 2.197 27.297 17.281 1 98.88 133 ALA B N 1
ATOM 3416 C CA . ALA B 1 133 ? 3.43 26.641 16.844 1 98.88 133 ALA B CA 1
ATOM 3417 C C . ALA B 1 133 ? 4.043 27.375 15.656 1 98.88 133 ALA B C 1
ATOM 3419 O O . ALA B 1 133 ? 5.262 27.531 15.578 1 98.88 133 ALA B O 1
ATOM 3420 N N . GLU B 1 134 ? 3.223 27.797 14.672 1 98.75 134 GLU B N 1
ATOM 3421 C CA . GLU B 1 134 ? 3.721 28.625 13.57 1 98.75 134 GLU B CA 1
ATOM 3422 C C . GLU B 1 134 ? 4.5 29.828 14.086 1 98.75 134 GLU B C 1
ATOM 3424 O O . GLU B 1 134 ? 5.605 30.109 13.617 1 98.75 134 GLU B O 1
ATOM 3429 N N . GLN B 1 135 ? 3.875 30.516 15.016 1 98.69 135 GLN B N 1
ATOM 3430 C CA . GLN B 1 135 ? 4.445 31.75 15.547 1 98.69 135 GLN B CA 1
ATOM 3431 C C . GLN B 1 135 ? 5.766 31.484 16.266 1 98.69 135 GLN B C 1
ATOM 3433 O O . GLN B 1 135 ? 6.754 32.188 16.047 1 98.69 135 GLN B O 1
ATOM 3438 N N . GLU B 1 136 ? 5.734 30.484 17.078 1 98.75 136 GLU B N 1
ATOM 3439 C CA . GLU B 1 136 ? 6.922 30.172 17.859 1 98.75 136 GLU B CA 1
ATOM 3440 C C . GLU B 1 136 ? 8.07 29.719 16.969 1 98.75 136 GLU B C 1
ATOM 3442 O O . GLU B 1 136 ? 9.219 30.125 17.172 1 98.75 136 GLU B O 1
ATOM 3447 N N . VAL B 1 137 ? 7.805 28.875 16.047 1 98.81 137 VAL B N 1
ATOM 3448 C CA . VAL B 1 137 ? 8.812 28.375 15.117 1 98.81 137 VAL B CA 1
ATOM 3449 C C . VAL B 1 137 ? 9.414 29.531 14.32 1 98.81 137 VAL B C 1
ATOM 3451 O O . VAL B 1 137 ? 10.633 29.609 14.164 1 98.81 137 VAL B O 1
ATOM 3454 N N . SER B 1 138 ? 8.562 30.438 13.844 1 98.44 138 SER B N 1
ATOM 3455 C CA . SER B 1 138 ? 9 31.562 13.039 1 98.44 138 SER B CA 1
ATOM 3456 C C . SER B 1 138 ? 9.875 32.5 13.852 1 98.44 138 SER B C 1
ATOM 3458 O O . SER B 1 138 ? 10.766 33.156 13.297 1 98.44 138 SER B O 1
ATOM 3460 N N . LYS B 1 139 ? 9.648 32.625 15.109 1 98.44 139 LYS B N 1
ATOM 3461 C CA . LYS B 1 139 ? 10.461 33.469 15.984 1 98.44 139 LYS B CA 1
ATOM 3462 C C . LYS B 1 139 ? 11.859 32.875 16.172 1 98.44 139 LYS B C 1
ATOM 3464 O O . LYS B 1 139 ? 12.82 33.625 16.375 1 98.44 139 LYS B O 1
ATOM 3469 N N . ILE B 1 140 ? 11.953 31.625 16.078 1 98.69 140 ILE B N 1
ATOM 3470 C CA . ILE B 1 140 ? 13.18 30.922 16.422 1 98.69 140 ILE B CA 1
ATOM 3471 C C . ILE B 1 140 ? 14.094 30.828 15.203 1 98.69 140 ILE B C 1
ATOM 3473 O O . ILE B 1 140 ? 15.312 30.969 15.32 1 98.69 140 ILE B O 1
ATOM 3477 N N . THR B 1 141 ? 13.508 30.547 14.078 1 98.44 141 THR B N 1
ATOM 3478 C CA . THR B 1 141 ? 14.328 30.406 12.883 1 98.44 141 THR B CA 1
ATOM 3479 C C . THR B 1 141 ? 13.664 31.078 11.68 1 98.44 141 THR B C 1
ATOM 3481 O O . THR B 1 141 ? 12.438 31.031 11.539 1 98.44 141 THR B O 1
ATOM 3484 N N . GLU B 1 142 ? 14.508 31.656 10.797 1 97.31 142 GLU B N 1
ATOM 3485 C CA . GLU B 1 142 ? 14.031 32.312 9.578 1 97.31 142 GLU B CA 1
ATOM 3486 C C . GLU B 1 142 ? 14.102 31.359 8.391 1 97.31 142 GLU B C 1
ATOM 3488 O O . GLU B 1 142 ? 13.523 31.625 7.332 1 97.31 142 GLU B O 1
ATOM 3493 N N . ASN B 1 143 ? 14.773 30.25 8.539 1 98.38 143 ASN B N 1
ATOM 3494 C CA . ASN B 1 143 ? 14.938 29.25 7.488 1 98.38 143 ASN B CA 1
ATOM 3495 C C . ASN B 1 143 ? 13.852 28.188 7.547 1 98.38 143 ASN B C 1
ATOM 3497 O O . ASN B 1 143 ? 14.141 27 7.707 1 98.38 143 ASN B O 1
ATOM 3501 N N . VAL B 1 144 ? 12.609 28.688 7.383 1 98.81 144 VAL B N 1
ATOM 3502 C CA . VAL B 1 144 ? 11.508 27.75 7.613 1 98.81 144 VAL B CA 1
ATOM 3503 C C . VAL B 1 144 ? 10.406 27.969 6.582 1 98.81 144 VAL B C 1
ATOM 3505 O O . VAL B 1 144 ? 10.109 29.125 6.227 1 98.81 144 VAL B O 1
ATOM 3508 N N . TRP B 1 145 ? 9.961 26.891 5.941 1 98.88 145 TRP B N 1
ATOM 3509 C CA . TRP B 1 145 ? 8.68 26.844 5.25 1 98.88 145 TRP B CA 1
ATOM 3510 C C . TRP B 1 145 ? 7.586 26.312 6.172 1 98.88 145 TRP B C 1
ATOM 3512 O O . TRP B 1 145 ? 7.715 25.234 6.746 1 98.88 145 TRP B O 1
ATOM 3522 N N . ILE B 1 146 ? 6.602 27.062 6.398 1 98.88 146 ILE B N 1
ATOM 3523 C CA . ILE B 1 146 ? 5.41 26.625 7.113 1 98.88 146 ILE B CA 1
ATOM 3524 C C . ILE B 1 146 ? 4.316 26.25 6.113 1 98.88 146 ILE B C 1
ATOM 3526 O O . ILE B 1 146 ? 3.828 27.109 5.371 1 98.88 146 ILE B O 1
ATOM 3530 N N . LEU B 1 147 ? 3.992 24.984 6.086 1 98.88 147 LEU B N 1
ATOM 3531 C CA . LEU B 1 147 ? 2.998 24.5 5.137 1 98.88 147 LEU B CA 1
ATOM 3532 C C . LEU B 1 147 ? 1.676 24.203 5.836 1 98.88 147 LEU B C 1
ATOM 3534 O O . LEU B 1 147 ? 1.598 23.297 6.668 1 98.88 147 LEU B O 1
ATOM 3538 N N . ARG B 1 148 ? 0.673 24.953 5.562 1 98.75 148 ARG B N 1
ATOM 3539 C CA . ARG B 1 148 ? -0.671 24.703 6.074 1 98.75 148 ARG B CA 1
ATOM 3540 C C . ARG B 1 148 ? -1.402 23.688 5.211 1 98.75 148 ARG B C 1
ATOM 3542 O O . ARG B 1 148 ? -2.066 24.047 4.238 1 98.75 148 ARG B O 1
ATOM 3549 N N . PHE B 1 149 ? -1.26 22.438 5.656 1 98.31 149 PHE B N 1
ATOM 3550 C CA . PHE B 1 149 ? -1.869 21.328 4.941 1 98.31 149 PHE B CA 1
ATOM 3551 C C . PHE B 1 149 ? -3.387 21.359 5.078 1 98.31 149 PHE B C 1
ATOM 3553 O O . PHE B 1 149 ? -3.91 21.656 6.152 1 98.31 149 PHE B O 1
ATOM 3560 N N . ASN B 1 150 ? -4.09 21.109 3.949 1 97.5 150 ASN B N 1
ATOM 3561 C CA . ASN B 1 150 ? -5.492 20.75 4.105 1 97.5 150 ASN B CA 1
ATOM 3562 C C . ASN B 1 150 ? -5.66 19.234 4.27 1 97.5 150 ASN B C 1
ATOM 3564 O O . ASN B 1 150 ? -4.715 18.547 4.645 1 97.5 150 ASN B O 1
ATOM 3568 N N . TRP B 1 151 ? -6.867 18.688 4.137 1 97.38 151 TRP B N 1
ATOM 3569 C CA . TRP B 1 151 ? -7.184 17.297 4.414 1 97.38 151 TRP B CA 1
ATOM 3570 C C . TRP B 1 151 ? -6.598 16.375 3.342 1 97.38 151 TRP B C 1
ATOM 3572 O O . TRP B 1 151 ? -7.074 16.359 2.205 1 97.38 151 TRP B O 1
ATOM 3582 N N . LEU B 1 152 ? -5.527 15.617 3.703 1 97.69 152 LEU B N 1
ATOM 3583 C CA . LEU B 1 152 ? -4.918 14.68 2.762 1 97.69 152 LEU B CA 1
ATOM 3584 C C . LEU B 1 152 ? -5.707 13.383 2.699 1 97.69 152 LEU B C 1
ATOM 3586 O O . LEU B 1 152 ? -6.262 12.938 3.707 1 97.69 152 LEU B O 1
ATOM 3590 N N . PHE B 1 153 ? -5.746 12.805 1.481 1 97.88 153 PHE B N 1
ATOM 3591 C CA . PHE B 1 153 ? -6.434 11.523 1.392 1 97.88 153 PHE B CA 1
ATOM 3592 C C . PHE B 1 153 ? -5.641 10.539 0.542 1 97.88 153 PHE B C 1
ATOM 3594 O O . PHE B 1 153 ? -4.77 10.945 -0.234 1 97.88 153 PHE B O 1
ATOM 3601 N N . GLY B 1 154 ? -5.84 9.32 0.718 1 96.19 154 GLY B N 1
ATOM 3602 C CA . GLY B 1 154 ? -5.305 8.164 0.014 1 96.19 154 GLY B CA 1
ATOM 3603 C C . GLY B 1 154 ? -5.805 6.844 0.57 1 96.19 154 GLY B C 1
ATOM 3604 O O . GLY B 1 154 ? -6.422 6.805 1.638 1 96.19 154 GLY B O 1
ATOM 3605 N N . PHE B 1 155 ? -5.562 5.789 -0.177 1 95.38 155 PHE B N 1
ATOM 3606 C CA . PHE B 1 155 ? -5.93 4.453 0.277 1 95.38 155 PHE B CA 1
ATOM 3607 C C . PHE B 1 155 ? -4.852 3.873 1.185 1 95.38 155 PHE B C 1
ATOM 3609 O O . PHE B 1 155 ? -3.732 4.387 1.234 1 95.38 155 PHE B O 1
ATOM 3616 N N . PRO B 1 156 ? -5.238 2.828 1.951 1 92.94 156 PRO B N 1
ATOM 3617 C CA . PRO B 1 156 ? -4.219 2.146 2.754 1 92.94 156 PRO B CA 1
ATOM 3618 C C . PRO B 1 156 ? -3.129 1.505 1.9 1 92.94 156 PRO B C 1
ATOM 3620 O O . PRO B 1 156 ? -3.404 1.029 0.795 1 92.94 156 PRO B O 1
ATOM 3623 N N . GLU B 1 157 ? -1.962 1.514 2.418 1 92.38 157 GLU B N 1
ATOM 3624 C CA . GLU B 1 157 ? -0.796 0.896 1.794 1 92.38 157 GLU B CA 1
ATOM 3625 C C . GLU B 1 157 ? 0.019 0.102 2.811 1 92.38 157 GLU B C 1
ATOM 3627 O O . GLU B 1 157 ? -0.078 0.342 4.016 1 92.38 157 GLU B O 1
ATOM 3632 N N . LYS B 1 158 ? 0.799 -0.895 2.338 1 88.56 158 LYS B N 1
ATOM 3633 C CA . LYS B 1 158 ? 1.582 -1.738 3.236 1 88.56 158 LYS B CA 1
ATOM 3634 C C . LYS B 1 158 ? 2.514 -0.899 4.105 1 88.56 158 LYS B C 1
ATOM 3636 O O . LYS B 1 158 ? 2.783 -1.252 5.258 1 88.56 158 LYS B O 1
ATOM 3641 N N . CYS B 1 159 ? 3.043 0.125 3.615 1 71.38 159 CYS B N 1
ATOM 3642 C CA . CYS B 1 159 ? 4.109 0.921 4.215 1 71.38 159 CYS B CA 1
ATOM 3643 C C . CYS B 1 159 ? 3.564 1.812 5.324 1 71.38 159 CYS B C 1
ATOM 3645 O O . CYS B 1 159 ? 4.332 2.457 6.043 1 71.38 159 CYS B O 1
ATOM 3647 N N . GLY B 1 160 ? 2.322 1.651 5.582 1 74.44 160 GLY B N 1
ATOM 3648 C CA . GLY B 1 160 ? 2.051 2.766 6.477 1 74.44 160 GLY B CA 1
ATOM 3649 C C . GLY B 1 160 ? 0.655 2.73 7.066 1 74.44 160 GLY B C 1
ATOM 3650 O O . GLY B 1 160 ? -0.209 1.993 6.59 1 74.44 160 GLY B O 1
ATOM 3651 N N . LYS B 1 161 ? 0.59 3.578 8.031 1 81.44 161 LYS B N 1
ATOM 3652 C CA . LYS B 1 161 ? -0.688 3.84 8.688 1 81.44 161 LYS B CA 1
ATOM 3653 C C . LYS B 1 161 ? -1.612 4.652 7.785 1 81.44 161 LYS B C 1
ATOM 3655 O O . LYS B 1 161 ? -1.147 5.465 6.984 1 81.44 161 LYS B O 1
ATOM 3660 N N . VAL B 1 162 ? -2.838 4.297 7.844 1 84.69 162 VAL B N 1
ATOM 3661 C CA . VAL B 1 162 ? -3.814 5.137 7.156 1 84.69 162 VAL B CA 1
ATOM 3662 C C . VAL B 1 162 ? -4.707 5.836 8.18 1 84.69 162 VAL B C 1
ATOM 366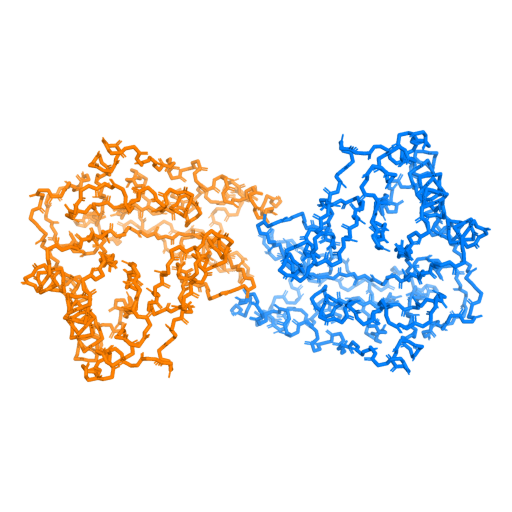4 O O . VAL B 1 162 ? -5.301 5.184 9.039 1 84.69 162 VAL B O 1
ATOM 3667 N N . ASN B 1 163 ? -4.633 7.133 8.148 1 86.94 163 ASN B N 1
ATOM 3668 C CA . ASN B 1 163 ? -5.523 7.926 8.992 1 86.94 163 ASN B CA 1
ATOM 3669 C C . ASN B 1 163 ? -6.895 8.102 8.352 1 86.94 163 ASN B C 1
ATOM 3671 O O . ASN B 1 163 ? -7.062 7.863 7.156 1 86.94 163 ASN B O 1
ATOM 3675 N N . ALA B 1 164 ? -7.801 8.492 9.227 1 89.88 164 ALA B N 1
ATOM 3676 C CA . ALA B 1 164 ? -9.117 8.844 8.703 1 89.88 164 ALA B CA 1
ATOM 3677 C C . ALA B 1 164 ? -9.016 9.914 7.625 1 89.88 164 ALA B C 1
ATOM 3679 O O . ALA B 1 164 ? -8.344 10.93 7.816 1 89.88 164 ALA B O 1
ATOM 3680 N N . ASN B 1 165 ? -9.523 9.602 6.465 1 96.12 165 ASN B N 1
ATOM 3681 C CA . ASN B 1 165 ? -9.656 10.547 5.359 1 96.12 165 ASN B CA 1
ATOM 3682 C C . ASN B 1 165 ? -10.891 10.258 4.516 1 96.12 165 ASN B C 1
ATOM 3684 O O . ASN B 1 165 ? -11.547 9.234 4.695 1 96.12 165 ASN B O 1
ATOM 3688 N N . ILE B 1 166 ? -11.188 11.156 3.66 1 97.19 166 ILE B N 1
ATOM 3689 C CA . ILE B 1 166 ? -12.508 11.148 3.027 1 97.19 166 ILE B CA 1
ATOM 3690 C C . ILE B 1 166 ? -12.672 9.875 2.195 1 97.19 166 ILE B C 1
ATOM 3692 O O . ILE B 1 166 ? -13.719 9.227 2.236 1 97.19 166 ILE B O 1
ATOM 3696 N N . ILE B 1 167 ? -11.672 9.422 1.418 1 97.81 167 ILE B N 1
ATOM 3697 C CA . ILE B 1 167 ? -11.82 8.281 0.52 1 97.81 167 ILE B CA 1
ATOM 3698 C C . ILE B 1 167 ? -11.844 6.988 1.328 1 97.81 167 ILE B C 1
ATOM 3700 O O . ILE B 1 167 ? -12.609 6.07 1.028 1 97.81 167 ILE B O 1
ATOM 3704 N N . TRP B 1 168 ? -11 6.91 2.309 1 96.94 168 TRP B N 1
ATOM 3705 C CA . TRP B 1 168 ? -10.953 5.711 3.139 1 96.94 168 TRP B CA 1
ATOM 3706 C C . TRP B 1 168 ? -12.195 5.602 4.012 1 96.94 168 TRP B C 1
ATOM 3708 O O . TRP B 1 168 ? -12.695 4.5 4.254 1 96.94 168 TRP B O 1
ATOM 3718 N N . ASN B 1 169 ? -12.688 6.777 4.559 1 97.19 169 ASN B N 1
ATOM 3719 C CA . ASN B 1 169 ? -13.922 6.77 5.348 1 97.19 169 ASN B CA 1
ATOM 3720 C C . ASN B 1 169 ? -15.094 6.223 4.547 1 97.19 169 ASN B C 1
ATOM 3722 O O . ASN B 1 169 ? -15.883 5.418 5.055 1 97.19 169 ASN B O 1
ATOM 3726 N N . VAL B 1 170 ? -15.227 6.688 3.299 1 97.81 170 VAL B N 1
ATOM 3727 C CA . VAL B 1 170 ? -16.297 6.215 2.422 1 97.81 170 VAL B CA 1
ATOM 3728 C C . VAL B 1 170 ? -16.109 4.719 2.156 1 97.81 170 VAL B C 1
ATOM 3730 O O . VAL B 1 170 ? -17.078 3.951 2.24 1 97.81 170 VAL B O 1
ATOM 3733 N N . THR B 1 171 ? -14.914 4.277 1.862 1 97.12 171 THR B N 1
ATOM 3734 C CA . THR B 1 171 ? -14.609 2.881 1.574 1 97.12 171 THR B CA 1
ATOM 3735 C C . THR B 1 171 ? -14.914 1.998 2.779 1 97.12 171 THR B C 1
ATOM 3737 O O . THR B 1 171 ? -15.484 0.916 2.633 1 97.12 171 THR B O 1
ATOM 3740 N N . ARG B 1 172 ? -14.523 2.465 3.953 1 96.38 172 ARG B N 1
ATOM 3741 C CA . ARG B 1 172 ? -14.797 1.725 5.18 1 96.38 172 ARG B CA 1
ATOM 3742 C C . ARG B 1 172 ? -16.297 1.548 5.395 1 96.38 172 ARG B C 1
ATOM 3744 O O . ARG B 1 172 ? -16.75 0.481 5.82 1 96.38 172 ARG B O 1
ATOM 3751 N N . ALA B 1 173 ? -17.047 2.625 5.16 1 96.69 173 ALA B N 1
ATOM 3752 C CA . ALA B 1 173 ? -18.516 2.535 5.273 1 96.69 173 ALA B CA 1
ATOM 3753 C C . ALA B 1 173 ? -19.062 1.477 4.332 1 96.69 173 ALA B C 1
ATOM 3755 O O . ALA B 1 173 ? -19.953 0.707 4.707 1 96.69 173 ALA B O 1
ATOM 3756 N N . LEU B 1 174 ? -18.594 1.446 3.111 1 96.31 174 LEU B N 1
ATOM 3757 C CA . LEU B 1 174 ? -18.984 0.441 2.131 1 96.31 174 LEU B CA 1
ATOM 3758 C C . LEU B 1 174 ? -18.688 -0.964 2.643 1 96.31 174 LEU B C 1
ATOM 3760 O O . LEU B 1 174 ? -19.531 -1.849 2.574 1 96.31 174 LEU B O 1
ATOM 3764 N N . LEU B 1 175 ? -17.484 -1.165 3.156 1 96.25 175 LEU B N 1
ATOM 3765 C CA . LEU B 1 175 ? -17.047 -2.471 3.633 1 96.25 175 LEU B CA 1
ATOM 3766 C C . LEU B 1 175 ? -17.906 -2.951 4.789 1 96.25 175 LEU B C 1
ATOM 3768 O O . LEU B 1 175 ? -18.266 -4.133 4.855 1 96.25 175 LEU B O 1
ATOM 3772 N N . LYS B 1 176 ? -18.25 -2.021 5.613 1 95.06 176 LYS B N 1
ATOM 3773 C CA . LYS B 1 176 ? -19.047 -2.352 6.789 1 95.06 176 LYS B CA 1
ATOM 3774 C C . LYS B 1 176 ? -20.531 -2.5 6.434 1 95.06 176 LYS B C 1
ATOM 3776 O O . LYS B 1 176 ? -21.297 -3.117 7.176 1 95.06 176 LYS B O 1
ATOM 3781 N N . GLY B 1 177 ? -20.906 -1.976 5.348 1 92.38 177 GLY B N 1
ATOM 3782 C CA . GLY B 1 177 ? -22.328 -1.918 5.012 1 92.38 177 GLY B CA 1
ATOM 3783 C C . GLY B 1 177 ? -23.109 -1.001 5.922 1 92.38 177 GLY B C 1
ATOM 3784 O O . GLY B 1 177 ? -24.25 -1.315 6.297 1 92.38 177 GLY B O 1
ATOM 3785 N N . GLU B 1 178 ? -22.469 0.04 6.328 1 93.88 178 GLU B N 1
ATOM 3786 C CA . GLU B 1 178 ? -23.094 1.024 7.199 1 93.88 178 GLU B CA 1
ATOM 3787 C C . GLU B 1 178 ? -23.203 2.383 6.516 1 93.88 178 GLU B C 1
ATOM 3789 O O . GLU B 1 178 ? -22.391 2.711 5.645 1 93.88 178 GLU B O 1
ATOM 3794 N N . ASN B 1 179 ? -24.219 3.084 6.875 1 95.62 179 ASN B N 1
ATOM 3795 C CA . ASN B 1 179 ? -24.344 4.434 6.332 1 95.62 179 ASN B CA 1
ATOM 3796 C C . ASN B 1 179 ? -23.453 5.422 7.09 1 95.62 179 ASN B C 1
ATOM 3798 O O . ASN B 1 179 ? -23.016 5.137 8.203 1 95.62 179 ASN B O 1
ATOM 3802 N N . MET B 1 180 ? -23.156 6.469 6.465 1 96.19 180 MET B N 1
ATOM 3803 C CA . MET B 1 180 ? -22.422 7.547 7.125 1 96.19 180 MET B CA 1
ATOM 3804 C C . MET B 1 180 ? -23.109 8.891 6.895 1 96.19 180 MET B C 1
ATOM 3806 O O . MET B 1 180 ? -23.547 9.188 5.781 1 96.19 180 MET B O 1
ATOM 3810 N N . ARG B 1 181 ? -23.312 9.617 7.914 1 97.44 181 ARG B N 1
ATOM 3811 C CA . ARG B 1 181 ? -23.844 10.977 7.852 1 97.44 181 ARG B CA 1
ATOM 3812 C C . ARG B 1 181 ? -22.75 11.977 7.48 1 97.44 181 ARG B C 1
ATOM 3814 O O . ARG B 1 181 ? -21.766 12.117 8.195 1 97.44 181 ARG B O 1
ATOM 3821 N N . VAL B 1 182 ? -22.953 12.688 6.395 1 98.19 182 VAL B N 1
ATOM 3822 C CA . VAL B 1 182 ? -21.922 13.57 5.855 1 98.19 182 VAL B CA 1
ATOM 3823 C C . VAL B 1 182 ? -22.484 14.977 5.684 1 98.19 182 VAL B C 1
ATOM 3825 O O . VAL B 1 182 ? -23.531 15.164 5.07 1 98.19 182 VAL B O 1
ATOM 3828 N N . PRO B 1 183 ? -21.828 15.945 6.172 1 98.06 183 PRO B N 1
ATOM 3829 C CA . PRO B 1 183 ? -22.359 17.312 6.129 1 98.06 183 PRO B CA 1
ATOM 3830 C C . PRO B 1 183 ? -22.422 17.875 4.715 1 98.06 183 PRO B C 1
ATOM 3832 O O . PRO B 1 183 ? -21.484 17.688 3.932 1 98.06 183 PRO B O 1
ATOM 3835 N N . SER B 1 184 ? -23.469 18.594 4.43 1 97.94 184 SER B N 1
ATOM 3836 C CA . SER B 1 184 ? -23.625 19.281 3.15 1 97.94 184 SER B CA 1
ATOM 3837 C C . SER B 1 184 ? -23.219 20.75 3.26 1 97.94 184 SER B C 1
ATOM 3839 O O . SER B 1 184 ? -23.109 21.438 2.248 1 97.94 184 SER B O 1
ATOM 3841 N N . ASN B 1 185 ? -22.953 21.172 4.488 1 97.81 185 ASN B N 1
ATOM 3842 C CA . ASN B 1 185 ? -22.594 22.578 4.715 1 97.81 185 ASN B CA 1
ATOM 3843 C C . ASN B 1 185 ? -21.141 22.703 5.188 1 97.81 185 ASN B C 1
ATOM 3845 O O . ASN B 1 185 ? -20.812 23.641 5.918 1 97.81 185 ASN B O 1
ATOM 3849 N N . GLU B 1 186 ? -20.312 21.797 4.898 1 97.44 186 GLU B N 1
ATOM 3850 C CA . GLU B 1 186 ? -18.891 21.828 5.195 1 97.44 186 GLU B CA 1
ATOM 3851 C C . GLU B 1 186 ? -18.062 21.828 3.914 1 97.44 186 GLU B C 1
ATOM 3853 O O . GLU B 1 186 ? -18.266 21 3.025 1 97.44 186 GLU B O 1
ATOM 3858 N N . TYR B 1 187 ? -17.172 22.812 3.84 1 97.62 187 TYR B N 1
ATOM 3859 C CA . TYR B 1 187 ? -16.297 22.984 2.682 1 97.62 187 TYR B CA 1
ATOM 3860 C C . TYR B 1 187 ? -14.836 23.078 3.102 1 97.62 187 TYR B C 1
ATOM 3862 O O . TYR B 1 187 ? -14.477 23.906 3.938 1 97.62 187 TYR B O 1
ATOM 3870 N N . ARG B 1 188 ? -14.031 22.172 2.598 1 97 188 ARG B N 1
ATOM 3871 C CA . ARG B 1 188 ? -12.602 22.203 2.885 1 97 188 ARG B CA 1
ATOM 3872 C C . ARG B 1 188 ? -11.805 21.562 1.758 1 97 188 ARG B C 1
ATOM 3874 O O . ARG B 1 188 ? -12.352 20.797 0.966 1 97 188 ARG B O 1
ATOM 3881 N N . GLY B 1 189 ? -10.578 21.969 1.662 1 97.31 189 GLY B N 1
ATOM 3882 C CA . GLY B 1 189 ? -9.703 21.344 0.688 1 97.31 189 GLY B CA 1
ATOM 3883 C C . GLY B 1 189 ? -9.406 19.891 1.002 1 97.31 189 GLY B C 1
ATOM 3884 O O . GLY B 1 189 ? -9.32 19.5 2.17 1 97.31 189 GLY B O 1
ATOM 3885 N N . MET B 1 190 ? -9.281 19.078 0.014 1 97.56 190 MET B N 1
ATOM 3886 C CA . MET B 1 190 ? -8.922 17.672 0.094 1 97.56 190 MET B CA 1
ATOM 3887 C C . MET B 1 190 ? -7.879 17.312 -0.956 1 97.56 190 MET B C 1
ATOM 3889 O O . MET B 1 190 ? -8.148 17.375 -2.156 1 97.56 190 MET B O 1
ATOM 3893 N N . THR B 1 191 ? -6.734 16.906 -0.517 1 98.31 191 THR B N 1
ATOM 3894 C CA . THR B 1 191 ? -5.602 16.75 -1.421 1 98.31 191 THR B CA 1
ATOM 3895 C C . THR B 1 191 ? -5.141 15.289 -1.452 1 98.31 191 THR B C 1
ATOM 3897 O O . THR B 1 191 ? -4.918 14.68 -0.404 1 98.31 191 THR B O 1
ATOM 3900 N N . TYR B 1 192 ? -5.098 14.75 -2.678 1 98.25 192 TYR B N 1
ATOM 3901 C CA . TYR B 1 192 ? -4.477 13.438 -2.852 1 98.25 192 TYR B CA 1
ATOM 3902 C C . TYR B 1 192 ? -3.012 13.469 -2.439 1 98.25 192 TYR B C 1
ATOM 3904 O O . TYR B 1 192 ? -2.23 14.273 -2.957 1 98.25 192 TYR B O 1
ATOM 3912 N N . VAL B 1 193 ? -2.613 12.633 -1.504 1 97.38 193 VAL B N 1
ATOM 3913 C CA . VAL B 1 193 ? -1.298 12.68 -0.876 1 97.38 193 VAL B CA 1
ATOM 3914 C C . VAL B 1 193 ? -0.211 12.586 -1.944 1 97.38 193 VAL B C 1
ATOM 3916 O O . VAL B 1 193 ? 0.839 13.219 -1.831 1 97.38 193 VAL B O 1
ATOM 3919 N N . TYR B 1 194 ? -0.402 11.852 -3.016 1 97 194 TYR B N 1
ATOM 3920 C CA . TYR B 1 194 ? 0.637 11.672 -4.023 1 97 194 TYR B CA 1
ATOM 3921 C C . TYR B 1 194 ? 0.707 12.875 -4.957 1 97 194 TYR B C 1
ATOM 3923 O O . TYR B 1 194 ? 1.715 13.078 -5.637 1 97 194 TYR B O 1
ATOM 3931 N N . ASP B 1 195 ? -0.397 13.648 -5.039 1 97.5 195 ASP B N 1
ATOM 3932 C CA . ASP B 1 195 ? -0.281 14.938 -5.711 1 97.5 195 ASP B CA 1
ATOM 3933 C C . ASP B 1 195 ? 0.686 15.859 -4.973 1 97.5 195 ASP B C 1
ATOM 3935 O O . ASP B 1 195 ? 1.447 16.609 -5.598 1 97.5 195 ASP B O 1
ATOM 3939 N N . LEU B 1 196 ? 0.596 15.828 -3.695 1 97.75 196 LEU B N 1
ATOM 3940 C CA . LEU B 1 196 ? 1.491 16.609 -2.855 1 97.75 196 LEU B CA 1
ATOM 3941 C C . LEU B 1 196 ? 2.926 16.109 -2.963 1 97.75 196 LEU B C 1
ATOM 3943 O O . LEU B 1 196 ? 3.857 16.891 -3.129 1 97.75 196 LEU B O 1
ATOM 3947 N N . LEU B 1 197 ? 3.107 14.789 -2.885 1 97.5 197 LEU B N 1
ATOM 3948 C CA . LEU B 1 197 ? 4.434 14.188 -2.924 1 97.5 197 LEU B CA 1
ATOM 3949 C C . LEU B 1 197 ? 5.121 14.469 -4.258 1 97.5 197 LEU B C 1
ATOM 3951 O O . LEU B 1 197 ? 6.32 14.742 -4.293 1 97.5 197 LEU B O 1
ATOM 3955 N N . GLU B 1 198 ? 4.375 14.391 -5.328 1 96.44 198 GLU B N 1
ATOM 3956 C CA . GLU B 1 198 ? 4.922 14.633 -6.66 1 96.44 198 GLU B CA 1
ATOM 3957 C C . GLU B 1 198 ? 5.496 16.031 -6.773 1 96.44 198 GLU B C 1
ATOM 3959 O O . GLU B 1 198 ? 6.414 16.281 -7.562 1 96.44 198 GLU B O 1
ATOM 3964 N N . ASN B 1 199 ? 4.992 16.938 -5.961 1 95.69 199 ASN B N 1
ATOM 3965 C CA . ASN B 1 199 ? 5.391 18.344 -6.051 1 95.69 199 ASN B CA 1
ATOM 3966 C C . ASN B 1 199 ? 6.277 18.75 -4.879 1 95.69 199 ASN B C 1
ATOM 3968 O O . ASN B 1 199 ? 6.852 19.828 -4.875 1 95.69 199 ASN B O 1
ATOM 3972 N N . PHE B 1 200 ? 6.527 17.922 -3.908 1 96.94 200 PHE B N 1
ATOM 3973 C CA . PHE B 1 200 ? 7.086 18.312 -2.617 1 96.94 200 PHE B CA 1
ATOM 3974 C C . PHE B 1 200 ? 8.523 18.781 -2.768 1 96.94 200 PHE B C 1
ATOM 3976 O O . PHE B 1 200 ? 8.953 19.703 -2.07 1 96.94 200 PHE B O 1
ATOM 3983 N N . TYR B 1 201 ? 9.328 18.219 -3.688 1 95.56 201 TYR B N 1
ATOM 3984 C CA . TYR B 1 201 ? 10.734 18.578 -3.869 1 95.56 201 TYR B CA 1
ATOM 3985 C C . TYR B 1 201 ? 10.875 20.031 -4.301 1 95.56 201 TYR B C 1
ATOM 3987 O O . TYR B 1 201 ? 11.898 20.656 -4.039 1 95.56 201 TYR B O 1
ATOM 3995 N N . LYS B 1 202 ? 9.828 20.609 -4.926 1 97.44 202 LYS B N 1
ATOM 3996 C CA . LYS B 1 202 ? 9.859 22 -5.387 1 97.44 202 LYS B CA 1
ATOM 3997 C C . LYS B 1 202 ? 9.812 22.969 -4.207 1 97.44 202 LYS B C 1
ATOM 3999 O O . LYS B 1 202 ? 10.258 24.109 -4.324 1 97.44 202 LYS B O 1
ATOM 4004 N N . ILE B 1 203 ? 9.289 22.5 -3.076 1 97.56 203 ILE B N 1
ATOM 4005 C CA . ILE B 1 203 ? 9.156 23.344 -1.895 1 97.56 203 ILE B CA 1
ATOM 4006 C C . ILE B 1 203 ? 10.539 23.781 -1.414 1 97.56 203 ILE B C 1
ATOM 4008 O O . ILE B 1 203 ? 10.719 24.906 -0.947 1 97.56 203 ILE B O 1
ATOM 4012 N N . PHE B 1 204 ? 11.555 22.969 -1.61 1 96.75 204 PHE B N 1
ATOM 4013 C CA . PHE B 1 204 ? 12.906 23.234 -1.134 1 96.75 204 PHE B CA 1
ATOM 4014 C C . PHE B 1 204 ? 13.555 24.344 -1.944 1 96.75 204 PHE B C 1
ATOM 4016 O O . PHE B 1 204 ? 14.617 24.844 -1.572 1 96.75 204 PHE B O 1
ATOM 4023 N N . GLU B 1 205 ? 12.852 24.766 -2.984 1 96.75 205 GLU B N 1
ATOM 4024 C CA . GLU B 1 205 ? 13.484 25.703 -3.91 1 96.75 205 GLU B CA 1
ATOM 4025 C C . GLU B 1 205 ? 12.789 27.062 -3.881 1 96.75 205 GLU B C 1
ATOM 4027 O O . GLU B 1 205 ? 13.266 28.016 -4.492 1 96.75 205 GLU B O 1
ATOM 4032 N N . ILE B 1 206 ? 11.711 27.219 -3.201 1 98.31 206 ILE B N 1
ATOM 4033 C CA . ILE B 1 206 ? 10.961 28.469 -3.18 1 98.31 206 ILE B CA 1
ATOM 4034 C C . ILE B 1 206 ? 11.336 29.266 -1.933 1 98.31 206 ILE B C 1
ATOM 4036 O O . ILE B 1 206 ? 11.992 28.75 -1.024 1 98.31 206 ILE B O 1
ATOM 4040 N N . PRO B 1 207 ? 10.961 30.594 -1.815 1 98.38 207 PRO B N 1
ATOM 4041 C CA . PRO B 1 207 ? 11.297 31.406 -0.641 1 98.38 207 PRO B CA 1
ATOM 4042 C C . PRO B 1 207 ? 10.688 30.844 0.648 1 98.38 207 PRO B C 1
ATOM 4044 O O . PRO B 1 207 ? 9.609 30.25 0.619 1 98.38 207 PRO B O 1
ATOM 4047 N N . PHE B 1 208 ? 11.414 31.094 1.695 1 98.56 208 PHE B N 1
ATOM 4048 C CA . PHE B 1 208 ? 10.867 30.75 3 1 98.56 208 PHE B CA 1
ATOM 4049 C C . PHE B 1 208 ? 9.602 31.547 3.291 1 98.56 208 PHE B C 1
ATOM 4051 O O . PHE B 1 208 ? 9.398 32.625 2.734 1 98.56 208 PHE B O 1
ATOM 4058 N N . GLY B 1 209 ? 8.711 31 4.102 1 98.12 209 GLY B N 1
ATOM 4059 C CA . GLY B 1 209 ? 7.469 31.656 4.457 1 98.12 209 GLY B CA 1
ATOM 4060 C C . GLY B 1 209 ? 6.32 30.688 4.676 1 98.12 209 GLY B C 1
ATOM 4061 O O . GLY B 1 209 ? 6.531 29.484 4.785 1 98.12 209 GLY B O 1
ATOM 4062 N N . ILE B 1 210 ? 5.168 31.25 4.863 1 98.62 210 ILE B N 1
ATOM 4063 C CA . ILE B 1 210 ? 3.953 30.484 5.105 1 98.62 210 ILE B CA 1
ATOM 4064 C C . ILE B 1 210 ? 3.23 30.219 3.785 1 98.62 210 ILE B C 1
ATOM 4066 O O . ILE B 1 210 ? 3.066 31.141 2.975 1 98.62 210 ILE B O 1
ATOM 4070 N N . TYR B 1 211 ? 2.818 28.984 3.566 1 98.81 211 TYR B N 1
ATOM 4071 C CA . TYR B 1 211 ? 2.115 28.625 2.342 1 98.81 211 TYR B CA 1
ATOM 4072 C C . TYR B 1 211 ? 0.893 27.766 2.646 1 98.81 211 TYR B C 1
ATOM 4074 O O . TYR B 1 211 ? 1.008 26.719 3.285 1 98.81 211 TYR B O 1
ATOM 4082 N N . ASN B 1 212 ? -0.32 28.234 2.215 1 98.62 212 ASN B N 1
ATOM 4083 C CA . ASN B 1 212 ? -1.447 27.312 2.104 1 98.62 212 ASN B CA 1
ATOM 4084 C C . ASN B 1 212 ? -1.164 26.188 1.101 1 98.62 212 ASN B C 1
ATOM 4086 O O . ASN B 1 212 ? -0.71 26.453 -0.014 1 98.62 212 ASN B O 1
ATOM 4090 N N . THR B 1 213 ? -1.425 24.922 1.535 1 98.38 213 THR B N 1
ATOM 4091 C CA . THR B 1 213 ? -0.897 23.812 0.757 1 98.38 213 THR B CA 1
ATOM 4092 C C . THR B 1 213 ? -1.979 22.766 0.509 1 98.38 213 THR B C 1
ATOM 4094 O O . THR B 1 213 ? -2.408 22.078 1.437 1 98.38 213 THR B O 1
ATOM 4097 N N . GLY B 1 214 ? -2.338 22.578 -0.719 1 97.5 214 GLY B N 1
ATOM 4098 C CA . GLY B 1 214 ? -3.322 21.594 -1.11 1 97.5 214 GLY B CA 1
ATOM 4099 C C . GLY B 1 214 ? -4.387 22.141 -2.039 1 97.5 214 GLY B C 1
ATOM 4100 O O . GLY B 1 214 ? -4.344 23.312 -2.422 1 97.5 214 GLY B O 1
ATOM 4101 N N . SER B 1 215 ? -5.359 21.312 -2.371 1 96.31 215 SER B N 1
ATOM 4102 C CA . SER B 1 215 ? -6.438 21.688 -3.281 1 96.31 215 SER B CA 1
ATOM 4103 C C . SER B 1 215 ? -7.438 22.609 -2.604 1 96.31 215 SER B C 1
ATOM 4105 O O . SER B 1 215 ? -7.703 22.484 -1.406 1 96.31 215 SER B O 1
ATOM 4107 N N . GLU B 1 216 ? -7.902 23.562 -3.273 1 95.19 216 GLU B N 1
ATOM 4108 C CA . GLU B 1 216 ? -8.883 24.5 -2.729 1 95.19 216 GLU B CA 1
ATOM 4109 C C . GLU B 1 216 ? -10.219 23.797 -2.479 1 95.19 216 GLU B C 1
ATOM 4111 O O . GLU B 1 216 ? -10.719 23.797 -1.351 1 95.19 216 GLU B O 1
ATOM 4116 N N . ASN B 1 217 ? -10.844 23.094 -3.498 1 95.25 217 ASN B N 1
ATOM 4117 C CA . ASN B 1 217 ? -12.078 22.312 -3.471 1 95.25 217 ASN B CA 1
ATOM 4118 C C . ASN B 1 217 ? -13.289 23.188 -3.152 1 95.25 217 ASN B C 1
ATOM 4120 O O . ASN B 1 217 ? -13.398 23.719 -2.047 1 95.25 217 ASN B O 1
ATOM 4124 N N . ASN B 1 218 ? -14.242 23.281 -4.031 1 95.88 218 ASN B N 1
ATOM 4125 C CA . ASN B 1 218 ? -15.453 24.062 -3.801 1 95.88 218 ASN B CA 1
ATOM 4126 C C . ASN B 1 218 ? -16.672 23.172 -3.58 1 95.88 218 ASN B C 1
ATOM 4128 O O . ASN B 1 218 ? -17.797 23.656 -3.52 1 95.88 218 ASN B O 1
ATOM 4132 N N . LEU B 1 219 ? -16.469 21.922 -3.449 1 97.81 219 LEU B N 1
ATOM 4133 C CA . LEU B 1 219 ? -17.547 20.953 -3.207 1 97.81 219 LEU B CA 1
ATOM 4134 C C . LEU B 1 219 ? -17.734 20.719 -1.711 1 97.81 219 LEU B C 1
ATOM 4136 O O . LEU B 1 219 ? -16.766 20.734 -0.949 1 97.81 219 LEU B O 1
ATOM 4140 N N . SER B 1 220 ? -18.984 20.469 -1.329 1 98.19 220 SER B N 1
ATOM 4141 C CA . SER B 1 220 ? -19.234 20.078 0.054 1 98.19 220 SER B CA 1
ATOM 4142 C C . SER B 1 220 ? -18.656 18.688 0.345 1 98.19 220 SER B C 1
ATOM 4144 O O . SER B 1 220 ? -18.391 17.922 -0.577 1 98.19 220 SER B O 1
ATOM 4146 N N . THR B 1 221 ? -18.438 18.438 1.642 1 98.44 221 THR B N 1
ATOM 4147 C CA . THR B 1 221 ? -17.969 17.109 2.018 1 98.44 221 THR B CA 1
ATOM 4148 C C . THR B 1 221 ? -18.906 16.031 1.491 1 98.44 221 THR B C 1
ATOM 4150 O O . THR B 1 221 ? -18.453 14.977 1.026 1 98.44 221 THR B O 1
ATOM 4153 N N . TYR B 1 222 ? -20.219 16.297 1.512 1 98.62 222 TYR B N 1
ATOM 4154 C CA . TYR B 1 222 ? -21.219 15.367 0.993 1 98.62 222 TYR B CA 1
ATOM 4155 C C . TYR B 1 222 ? -21.016 15.125 -0.497 1 98.62 222 TYR B C 1
ATOM 4157 O O . TYR B 1 222 ? -21.016 13.977 -0.952 1 98.62 222 TYR B O 1
ATOM 4165 N N . ASN B 1 223 ? -20.828 16.156 -1.222 1 98.62 223 ASN B N 1
ATOM 4166 C CA . ASN B 1 223 ? -20.672 16.016 -2.666 1 98.62 223 ASN B CA 1
ATOM 4167 C C . ASN B 1 223 ? -19.391 15.273 -3.027 1 98.62 223 ASN B C 1
ATOM 4169 O O . ASN B 1 223 ? -19.359 14.516 -3.998 1 98.62 223 ASN B O 1
ATOM 4173 N N . VAL B 1 224 ? -18.344 15.516 -2.238 1 98.69 224 VAL B N 1
ATOM 4174 C CA . VAL B 1 224 ? -17.094 14.805 -2.479 1 98.69 224 VAL B CA 1
ATOM 4175 C C . VAL B 1 224 ? -17.281 13.312 -2.223 1 98.69 224 VAL B C 1
ATOM 4177 O O . VAL B 1 224 ? -16.812 12.477 -3.002 1 98.69 224 VAL B O 1
ATOM 4180 N N . ALA B 1 225 ? -17.953 12.984 -1.178 1 98.62 225 ALA B N 1
ATOM 4181 C CA . ALA B 1 225 ? -18.219 11.578 -0.87 1 98.62 225 ALA B CA 1
ATOM 4182 C C . ALA B 1 225 ? -19 10.914 -2 1 98.62 225 ALA B C 1
ATOM 4184 O O . ALA B 1 225 ? -18.734 9.766 -2.354 1 98.62 225 ALA B O 1
ATOM 4185 N N . LYS B 1 226 ? -19.969 11.633 -2.527 1 98.56 226 LYS B N 1
ATOM 4186 C CA . LYS B 1 226 ? -20.75 11.141 -3.658 1 98.56 226 LYS B CA 1
ATOM 4187 C C . LYS B 1 226 ? -19.859 10.844 -4.859 1 98.56 226 LYS B C 1
ATOM 4189 O O . LYS B 1 226 ? -19.984 9.797 -5.492 1 98.56 226 LYS B O 1
ATOM 4194 N N . ILE B 1 227 ? -18.938 11.734 -5.184 1 98.56 227 ILE B N 1
ATOM 4195 C CA . ILE B 1 227 ? -18.047 11.602 -6.32 1 98.56 227 ILE B CA 1
ATOM 4196 C C . ILE B 1 227 ? -17.141 10.383 -6.121 1 98.56 227 ILE B C 1
ATOM 4198 O O . ILE B 1 227 ? -16.828 9.672 -7.078 1 98.56 227 ILE B O 1
ATOM 4202 N N . ILE B 1 228 ? -16.719 10.148 -4.879 1 98.62 228 ILE B N 1
ATOM 4203 C CA . ILE B 1 228 ? -15.883 8.992 -4.582 1 98.62 228 ILE B CA 1
ATOM 4204 C C . ILE B 1 228 ? -16.609 7.711 -4.988 1 98.62 228 ILE B C 1
ATOM 4206 O O . ILE B 1 228 ? -16.047 6.855 -5.672 1 98.62 228 ILE B O 1
ATOM 4210 N N . LEU B 1 229 ? -17.875 7.59 -4.609 1 98.56 229 LEU B N 1
ATOM 4211 C CA . LEU B 1 229 ? -18.672 6.418 -4.961 1 98.56 229 LEU B CA 1
ATOM 4212 C C . LEU B 1 229 ? -18.828 6.305 -6.473 1 98.56 229 LEU B C 1
ATOM 4214 O O . LEU B 1 229 ? -18.75 5.207 -7.031 1 98.56 229 LEU B O 1
ATOM 4218 N N . GLU B 1 230 ? -19.047 7.434 -7.102 1 98.5 230 GLU B N 1
ATOM 4219 C CA . GLU B 1 230 ? -19.188 7.449 -8.555 1 98.5 230 GLU B CA 1
ATOM 4220 C C . GLU B 1 230 ? -17.906 6.973 -9.242 1 98.5 230 GLU B C 1
ATOM 4222 O O . GLU B 1 230 ? -17.953 6.133 -10.141 1 98.5 230 GLU B O 1
ATOM 4227 N N . GLU B 1 231 ? -16.766 7.516 -8.797 1 98.06 231 GLU B N 1
ATOM 4228 C CA . GLU B 1 231 ? -15.484 7.176 -9.414 1 98.06 231 GLU B CA 1
ATOM 4229 C C . GLU B 1 231 ? -15.117 5.715 -9.164 1 98.06 231 GLU B C 1
ATOM 4231 O O . GLU B 1 231 ? -14.391 5.105 -9.945 1 98.06 231 GLU B O 1
ATOM 4236 N N . MET B 1 232 ? -15.656 5.125 -8.102 1 97.81 232 MET B N 1
ATOM 4237 C CA . MET B 1 232 ? -15.43 3.715 -7.801 1 97.81 232 MET B CA 1
ATOM 4238 C C . MET B 1 232 ? -16.422 2.83 -8.547 1 97.81 232 MET B C 1
ATOM 4240 O O . MET B 1 232 ? -16.438 1.613 -8.359 1 97.81 232 MET B O 1
ATOM 4244 N N . ASN B 1 233 ? -17.25 3.391 -9.398 1 97.56 233 ASN B N 1
ATOM 4245 C CA . ASN B 1 233 ? -18.312 2.721 -10.133 1 97.56 233 ASN B CA 1
ATOM 4246 C C . ASN B 1 233 ? -19.344 2.104 -9.188 1 97.56 233 ASN B C 1
ATOM 4248 O O . ASN B 1 233 ? -19.797 0.979 -9.406 1 97.56 233 ASN B O 1
ATOM 4252 N N . LEU B 1 234 ? -19.656 2.809 -8.125 1 98 234 LEU B N 1
ATOM 4253 C CA . LEU B 1 234 ? -20.609 2.344 -7.125 1 98 234 LEU B CA 1
ATOM 4254 C C . LEU B 1 234 ? -21.703 3.387 -6.887 1 98 234 LEU B C 1
ATOM 4256 O O . LEU B 1 234 ? -22.156 3.576 -5.754 1 98 234 LEU B O 1
ATOM 4260 N N . SER B 1 235 ? -22.062 4.094 -7.949 1 97.25 235 SER B N 1
ATOM 4261 C CA . SER B 1 235 ? -23.109 5.117 -7.879 1 97.25 235 SER B CA 1
ATOM 4262 C C . SER B 1 235 ? -24.406 4.555 -7.312 1 97.25 235 SER B C 1
ATOM 4264 O O . SER B 1 235 ? -25.156 5.266 -6.641 1 97.25 235 SER B O 1
ATOM 4266 N N . HIS B 1 236 ? -24.656 3.326 -7.57 1 95.44 236 HIS B N 1
ATOM 4267 C CA . HIS B 1 236 ? -25.891 2.686 -7.133 1 95.44 236 HIS B CA 1
ATOM 4268 C C . HIS B 1 236 ? -25.938 2.535 -5.617 1 95.44 236 HIS B C 1
ATOM 4270 O O . HIS B 1 236 ? -26.984 2.262 -5.039 1 95.44 236 HIS B O 1
ATOM 4276 N N . LYS B 1 237 ? -24.828 2.768 -4.875 1 96.19 237 LYS B N 1
ATOM 4277 C CA . LYS B 1 237 ? -24.734 2.604 -3.426 1 96.19 237 LYS B CA 1
ATOM 4278 C C . LYS B 1 237 ? -24.875 3.943 -2.711 1 96.19 237 LYS B C 1
ATOM 4280 O O . LYS B 1 237 ? -24.938 3.992 -1.48 1 96.19 237 LYS B O 1
ATOM 4285 N N . ILE B 1 238 ? -24.984 5.043 -3.402 1 97.44 238 ILE B N 1
ATOM 4286 C CA . ILE B 1 238 ? -24.938 6.387 -2.836 1 97.44 238 ILE B CA 1
ATOM 4287 C C . ILE B 1 238 ? -26.016 6.535 -1.771 1 97.44 238 ILE B C 1
ATOM 4289 O O . ILE B 1 238 ? -25.734 6.922 -0.636 1 97.44 238 ILE B O 1
ATOM 4293 N N . ASN B 1 239 ? -27.203 6.137 -2.066 1 96.38 239 ASN B N 1
ATOM 4294 C CA . ASN B 1 239 ? -28.328 6.348 -1.149 1 96.38 239 ASN B CA 1
ATOM 4295 C C . ASN B 1 239 ? -28.266 5.379 0.031 1 96.38 239 ASN B C 1
ATOM 4297 O O . ASN B 1 239 ? -28.859 5.645 1.083 1 96.38 239 ASN B O 1
ATOM 4301 N N . GLU B 1 240 ? -27.609 4.281 -0.158 1 95.12 240 GLU B N 1
ATOM 4302 C CA . GLU B 1 240 ? -27.453 3.287 0.9 1 95.12 240 GLU B CA 1
ATOM 4303 C C . GLU B 1 240 ? -26.375 3.711 1.896 1 95.12 240 GLU B C 1
ATOM 4305 O O . GLU B 1 240 ? -26.516 3.484 3.102 1 95.12 240 GLU B O 1
ATOM 4310 N N . ILE B 1 241 ? -25.406 4.383 1.425 1 96.62 241 ILE B N 1
ATOM 4311 C CA . ILE B 1 241 ? -24.188 4.609 2.213 1 96.62 241 ILE B CA 1
ATOM 4312 C C . ILE B 1 241 ? -24.203 6.039 2.756 1 96.62 241 ILE B C 1
ATOM 4314 O O . ILE B 1 241 ? -23.766 6.281 3.883 1 96.62 241 ILE B O 1
ATOM 4318 N N . LEU B 1 242 ? -24.672 6.992 1.999 1 98.31 242 LEU B N 1
ATOM 4319 C CA . LEU B 1 242 ? -24.531 8.398 2.371 1 98.31 242 LEU B CA 1
ATOM 4320 C C . LEU B 1 242 ? -25.859 8.969 2.84 1 98.31 242 LEU B C 1
ATOM 4322 O O . LEU B 1 242 ? -26.875 8.82 2.154 1 98.31 242 LEU B O 1
ATOM 4326 N N . ILE B 1 243 ? -25.828 9.555 3.99 1 98.31 243 ILE B N 1
ATOM 4327 C CA . ILE B 1 243 ? -26.938 10.359 4.496 1 98.31 243 ILE B CA 1
ATOM 4328 C C . ILE B 1 243 ? -26.547 11.836 4.512 1 98.31 243 ILE B C 1
ATOM 4330 O O . ILE B 1 243 ? -25.578 12.219 5.18 1 98.31 243 ILE B O 1
ATOM 4334 N N . ARG B 1 244 ? -27.25 12.562 3.742 1 97.75 244 ARG B N 1
ATOM 4335 C CA . ARG B 1 244 ? -26.984 14 3.668 1 97.75 244 ARG B CA 1
ATOM 4336 C C . ARG B 1 244 ? -27.328 14.688 4.984 1 97.75 244 ARG B C 1
ATOM 4338 O O . ARG B 1 244 ? -28.484 14.641 5.434 1 97.75 244 ARG B O 1
ATOM 4345 N N . ASP B 1 245 ? -26.375 15.312 5.633 1 98 245 ASP B N 1
ATOM 4346 C CA . ASP B 1 245 ? -26.562 16.047 6.883 1 98 245 ASP B CA 1
ATOM 4347 C C . ASP B 1 245 ? -26.672 17.547 6.633 1 98 245 ASP B C 1
ATOM 4349 O O . ASP B 1 245 ? -25.656 18.234 6.523 1 98 245 ASP B O 1
ATOM 4353 N N . GLU B 1 246 ? -27.812 18.031 6.656 1 97.06 246 GLU B N 1
ATOM 4354 C CA . GLU B 1 246 ? -28.047 19.453 6.402 1 97.06 246 GLU B CA 1
ATOM 4355 C C . GLU B 1 246 ? -28.109 20.25 7.703 1 97.06 246 GLU B C 1
ATOM 4357 O O . GLU B 1 246 ? -28.062 21.484 7.691 1 97.06 246 GLU B O 1
ATOM 4362 N N . GLU B 1 247 ? -28.219 19.516 8.781 1 97 247 GLU B N 1
ATOM 4363 C CA . GLU B 1 247 ? -28.359 20.156 10.086 1 97 247 GLU B CA 1
ATOM 4364 C C . GLU B 1 247 ? -27 20.609 10.625 1 97 247 GLU B C 1
ATOM 4366 O O . GLU B 1 247 ? -26.906 21.688 11.211 1 97 247 GLU B O 1
ATOM 4371 N N . ARG B 1 248 ? -26.047 19.734 10.406 1 95.44 248 ARG B N 1
ATOM 4372 C CA . ARG B 1 248 ? -24.719 20.125 10.852 1 95.44 248 ARG B CA 1
ATOM 4373 C C . ARG B 1 248 ? -24.219 21.359 10.094 1 95.44 248 ARG B C 1
ATOM 4375 O O . ARG B 1 248 ? -24.281 21.391 8.859 1 95.44 248 ARG B O 1
ATOM 4382 N N . PHE B 1 249 ? -23.781 22.375 10.82 1 95.69 249 PHE B N 1
ATOM 4383 C CA . PHE B 1 249 ? -23.266 23.625 10.281 1 95.69 249 PHE B CA 1
ATOM 4384 C C . PHE B 1 249 ? -24.344 24.359 9.492 1 95.69 249 PHE B C 1
ATOM 4386 O O . PHE B 1 249 ? -24.062 25.016 8.492 1 95.69 249 PHE B O 1
ATOM 4393 N N . LYS B 1 250 ? -25.609 24.156 9.859 1 94.88 250 LYS B N 1
ATOM 4394 C CA . LYS B 1 250 ? -26.75 24.766 9.18 1 94.88 250 LYS B CA 1
ATOM 4395 C C . LYS B 1 250 ? -26.766 26.281 9.375 1 94.88 250 LYS B C 1
ATOM 4397 O O . LYS B 1 250 ? -27.078 27.016 8.445 1 94.88 250 LYS B O 1
ATOM 4402 N N . GLU B 1 251 ? -26.469 26.75 10.594 1 94.06 251 GLU B N 1
ATOM 4403 C CA . GLU B 1 251 ? -26.531 28.172 10.906 1 94.06 251 GLU B CA 1
ATOM 4404 C C . GLU B 1 251 ? -25.375 28.922 10.258 1 94.06 251 GLU B C 1
ATOM 4406 O O . GLU B 1 251 ? -25.547 30.062 9.797 1 94.06 251 GLU B O 1
ATOM 4411 N N . ARG B 1 252 ? -24.234 28.234 10.344 1 93.25 252 ARG B N 1
ATOM 4412 C CA . ARG B 1 252 ? -23.031 28.781 9.711 1 93.25 252 ARG B CA 1
ATOM 4413 C C . ARG B 1 252 ? -22.219 27.672 9.055 1 93.25 252 ARG B C 1
ATOM 4415 O O . ARG B 1 252 ? -21.672 26.797 9.742 1 93.25 252 ARG B O 1
ATOM 4422 N N . LYS B 1 253 ? -22.094 27.891 7.773 1 94.69 253 LYS B N 1
ATOM 4423 C CA . LYS B 1 253 ? -21.297 26.906 7.043 1 94.69 253 LYS B CA 1
ATOM 4424 C C . LYS B 1 253 ? -19.875 26.812 7.598 1 94.69 253 LYS B C 1
ATOM 4426 O O . LYS B 1 253 ? -19.281 27.828 7.965 1 94.69 253 LYS B O 1
ATOM 4431 N N . ARG B 1 254 ? -19.422 25.594 7.781 1 95.88 254 ARG B N 1
ATOM 4432 C CA . ARG B 1 254 ? -18 25.406 8.086 1 95.88 254 ARG B CA 1
ATOM 4433 C C . ARG B 1 254 ? -17.156 25.5 6.824 1 95.88 254 ARG B C 1
ATOM 4435 O O . ARG B 1 254 ? -17.281 24.672 5.922 1 95.88 254 ARG B O 1
ATOM 4442 N N . ASP B 1 255 ? -16.406 26.547 6.711 1 96.94 255 ASP B N 1
ATOM 4443 C CA . ASP B 1 255 ? -15.594 26.797 5.523 1 96.94 255 ASP B CA 1
ATOM 4444 C C . ASP B 1 255 ? -14.109 26.891 5.875 1 96.94 255 ASP B C 1
ATOM 4446 O O . ASP B 1 255 ? -13.672 27.828 6.531 1 96.94 255 ASP B O 1
ATOM 4450 N N . LEU B 1 256 ? -13.359 25.812 5.488 1 96.94 256 LEU B N 1
ATOM 4451 C CA . LEU B 1 256 ? -11.93 25.75 5.746 1 96.94 256 LEU B CA 1
ATOM 4452 C C . LEU B 1 256 ? -11.141 25.812 4.441 1 96.94 256 LEU B C 1
ATOM 4454 O O . LEU B 1 256 ? -9.945 25.5 4.418 1 96.94 256 LEU B O 1
ATOM 4458 N N . ARG B 1 257 ? -11.789 26.281 3.35 1 97.62 257 ARG B N 1
ATOM 4459 C CA . ARG B 1 257 ? -11.133 26.328 2.047 1 97.62 257 ARG B CA 1
ATOM 4460 C C . ARG B 1 257 ? -9.953 27.297 2.064 1 97.62 257 ARG B C 1
ATOM 4462 O O . ARG B 1 257 ? -10.062 28.391 2.598 1 97.62 257 ARG B O 1
ATOM 4469 N N . ILE B 1 258 ? -8.906 26.734 1.458 1 98.25 258 ILE B N 1
ATOM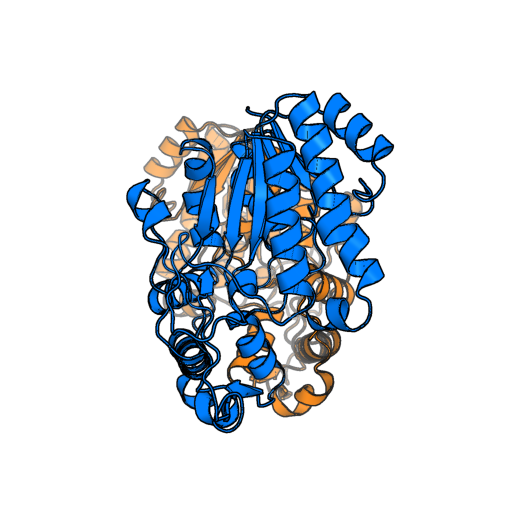 4470 C CA . ILE B 1 258 ? -7.723 27.562 1.364 1 98.25 258 ILE B CA 1
ATOM 4471 C C . ILE B 1 258 ? -7.371 27.797 -0.103 1 98.25 258 ILE B C 1
ATOM 4473 O O . ILE B 1 258 ? -7.594 26.938 -0.948 1 98.25 258 ILE B O 1
ATOM 4477 N N . SER B 1 259 ? -6.809 29.094 -0.376 1 97.88 259 SER B N 1
ATOM 4478 C CA . SER B 1 259 ? -6.242 29.391 -1.686 1 97.88 259 SER B CA 1
ATOM 4479 C C . SER B 1 259 ? -4.789 28.938 -1.777 1 97.88 259 SER B C 1
ATOM 4481 O O . SER B 1 259 ? -3.99 29.203 -0.875 1 97.88 259 SER B O 1
ATOM 4483 N N . ASN B 1 260 ? -4.512 28.219 -2.812 1 95.94 260 ASN B N 1
ATOM 4484 C CA . ASN B 1 260 ? -3.131 27.781 -2.988 1 95.94 260 ASN B CA 1
ATOM 4485 C C . ASN B 1 260 ? -2.408 28.609 -4.043 1 95.94 260 ASN B C 1
ATOM 4487 O O . ASN B 1 260 ? -1.428 28.156 -4.633 1 95.94 260 ASN B O 1
ATOM 4491 N N . LEU B 1 261 ? -2.871 29.781 -4.285 1 97.38 261 LEU B N 1
ATOM 4492 C CA . LEU B 1 261 ? -2.346 30.656 -5.328 1 97.38 261 LEU B CA 1
ATOM 4493 C C . LEU B 1 261 ? -0.876 30.969 -5.078 1 97.38 261 LEU B C 1
ATOM 4495 O O . LEU B 1 261 ? -0.09 31.078 -6.02 1 97.38 261 LEU B O 1
ATOM 4499 N N . LYS B 1 262 ? -0.517 31.172 -3.861 1 98.06 262 LYS B N 1
ATOM 4500 C CA . LYS B 1 262 ? 0.871 31.5 -3.537 1 98.06 262 LYS B CA 1
ATOM 4501 C C . LYS B 1 262 ? 1.809 30.375 -3.982 1 98.06 262 LYS B C 1
ATOM 4503 O O . LYS B 1 262 ? 2.881 30.641 -4.531 1 98.06 262 LYS B O 1
ATOM 4508 N N . LEU B 1 263 ? 1.483 29.141 -3.771 1 97.62 263 LEU B N 1
ATOM 4509 C CA . LEU B 1 263 ? 2.273 28.016 -4.234 1 97.62 263 LEU B CA 1
ATOM 4510 C C . LEU B 1 263 ? 2.244 27.906 -5.754 1 97.62 263 LEU B C 1
ATOM 4512 O O . LEU B 1 263 ? 3.262 27.609 -6.383 1 97.62 263 LEU B O 1
ATOM 4516 N N . GLU B 1 264 ? 1.042 28.094 -6.277 1 97.31 264 GLU B N 1
ATOM 4517 C CA . GLU B 1 264 ? 0.891 28.031 -7.727 1 97.31 264 GLU B CA 1
ATOM 4518 C C . GLU B 1 264 ? 1.816 29.047 -8.414 1 97.31 264 GLU B C 1
ATOM 4520 O O . GLU B 1 264 ? 2.406 28.734 -9.453 1 97.31 264 GLU B O 1
ATOM 4525 N N . ASN B 1 265 ? 1.913 30.188 -7.816 1 97.38 265 ASN B N 1
ATOM 4526 C CA . ASN B 1 265 ? 2.773 31.234 -8.359 1 97.38 265 ASN B CA 1
ATOM 4527 C C . ASN B 1 265 ? 4.246 30.844 -8.273 1 97.38 265 ASN B C 1
ATOM 4529 O O . ASN B 1 265 ? 5.09 31.469 -8.93 1 97.38 265 ASN B O 1
ATOM 4533 N N . ASN B 1 266 ? 4.531 29.859 -7.508 1 96.81 266 ASN B N 1
ATOM 4534 C CA . ASN B 1 266 ? 5.895 29.344 -7.402 1 96.81 266 ASN B CA 1
ATOM 4535 C C . ASN B 1 266 ? 6.059 28.016 -8.148 1 96.81 266 ASN B C 1
ATOM 4537 O O . ASN B 1 266 ? 7.004 27.266 -7.891 1 96.81 266 ASN B O 1
ATOM 4541 N N . GLY B 1 267 ? 5.141 27.656 -8.938 1 96.38 267 GLY B N 1
ATOM 4542 C CA . GLY B 1 267 ? 5.277 26.5 -9.828 1 96.38 267 GLY B CA 1
ATOM 4543 C C . GLY B 1 267 ? 4.754 25.219 -9.219 1 96.38 267 GLY B C 1
ATOM 4544 O O . GLY B 1 267 ? 5.004 24.125 -9.758 1 96.38 267 GLY B O 1
ATOM 4545 N N . ILE B 1 268 ? 4.047 25.25 -8.125 1 97.5 268 ILE B N 1
ATOM 4546 C CA . ILE B 1 268 ? 3.477 24.062 -7.488 1 97.5 268 ILE B CA 1
ATOM 4547 C C . ILE B 1 268 ? 1.957 24.078 -7.648 1 97.5 268 ILE B C 1
ATOM 4549 O O . ILE B 1 268 ? 1.27 24.922 -7.07 1 97.5 268 ILE B O 1
ATOM 4553 N N . VAL B 1 269 ? 1.47 23.188 -8.422 1 96.25 269 VAL B N 1
ATOM 4554 C CA . VAL B 1 269 ? 0.052 23.156 -8.766 1 96.25 269 VAL B CA 1
ATOM 4555 C C . VAL B 1 269 ? -0.554 21.812 -8.359 1 96.25 269 VAL B C 1
ATOM 4557 O O . VAL B 1 269 ? 0.052 20.766 -8.57 1 96.25 269 VAL B O 1
ATOM 4560 N N . PHE B 1 270 ? -1.714 21.859 -7.746 1 97.12 270 PHE B N 1
ATOM 4561 C CA . PHE B 1 270 ? -2.428 20.656 -7.316 1 97.12 270 PHE B CA 1
ATOM 4562 C C . PHE B 1 270 ? -3.611 20.375 -8.234 1 97.12 270 PHE B C 1
ATOM 4564 O O . PHE B 1 270 ? -4.18 21.297 -8.82 1 97.12 270 PHE B O 1
ATOM 4571 N N . LEU B 1 271 ? -3.947 19.156 -8.344 1 97.38 271 LEU B N 1
ATOM 4572 C CA . LEU B 1 271 ? -5.137 18.75 -9.086 1 97.38 271 LEU B CA 1
ATOM 4573 C C . LEU B 1 271 ? -6.402 19.234 -8.391 1 97.38 271 LEU B C 1
ATOM 4575 O O . LEU B 1 271 ? -6.43 19.375 -7.168 1 97.38 271 LEU B O 1
ATOM 4579 N N . GLU B 1 272 ? -7.387 19.422 -9.25 1 97.12 272 GLU B N 1
ATOM 4580 C CA . GLU B 1 272 ? -8.719 19.609 -8.672 1 97.12 272 GLU B CA 1
ATOM 4581 C C . GLU B 1 272 ? -9.172 18.344 -7.941 1 97.12 272 GLU B C 1
ATOM 4583 O O . GLU B 1 272 ? -8.789 17.234 -8.305 1 97.12 272 GLU B O 1
ATOM 4588 N N . THR B 1 273 ? -10 18.562 -6.945 1 97.44 273 THR B N 1
ATOM 4589 C CA . THR B 1 273 ? -10.375 17.5 -6.035 1 97.44 273 THR B CA 1
ATOM 4590 C C . THR B 1 273 ? -10.977 16.312 -6.801 1 97.44 273 THR B C 1
ATOM 4592 O O . THR B 1 273 ? -10.609 15.164 -6.566 1 97.44 273 THR B O 1
ATOM 4595 N N . GLU B 1 274 ? -11.914 16.578 -7.719 1 97.69 274 GLU B N 1
ATOM 4596 C CA . GLU B 1 274 ? -12.555 15.508 -8.484 1 97.69 274 GLU B CA 1
ATOM 4597 C C . GLU B 1 274 ? -11.531 14.727 -9.305 1 97.69 274 GLU B C 1
ATOM 4599 O O . GLU B 1 274 ? -11.562 13.492 -9.336 1 97.69 274 GLU B O 1
ATOM 4604 N N . GLU B 1 275 ? -10.648 15.438 -9.961 1 98.12 275 GLU B N 1
ATOM 4605 C CA . GLU B 1 275 ? -9.594 14.805 -10.742 1 98.12 275 GLU B CA 1
ATOM 4606 C C . GLU B 1 275 ? -8.656 13.984 -9.844 1 98.12 275 GLU B C 1
ATOM 4608 O O . GLU B 1 275 ? -8.195 12.914 -10.242 1 98.12 275 GLU B O 1
ATOM 4613 N N . ALA B 1 276 ? -8.359 14.547 -8.688 1 98.44 276 ALA B N 1
ATOM 4614 C CA . ALA B 1 276 ? -7.48 13.859 -7.738 1 98.44 276 ALA B CA 1
ATOM 4615 C C . ALA B 1 276 ? -8.109 12.555 -7.258 1 98.44 276 ALA B C 1
ATOM 4617 O O . ALA B 1 276 ? -7.422 11.539 -7.105 1 98.44 276 ALA B O 1
ATOM 4618 N N . ILE B 1 277 ? -9.406 12.609 -7.008 1 98.38 277 ILE B N 1
ATOM 4619 C CA . ILE B 1 277 ? -10.125 11.406 -6.594 1 98.38 277 ILE B CA 1
ATOM 4620 C C . ILE B 1 277 ? -10.086 10.367 -7.707 1 98.38 277 ILE B C 1
ATOM 4622 O O . ILE B 1 277 ? -9.812 9.195 -7.461 1 98.38 277 ILE B O 1
ATOM 4626 N N . ARG B 1 278 ? -10.383 10.75 -8.938 1 97.88 278 ARG B N 1
ATOM 4627 C CA . ARG B 1 278 ? -10.328 9.859 -10.094 1 97.88 278 ARG B CA 1
ATOM 4628 C C . ARG B 1 278 ? -8.953 9.219 -10.227 1 97.88 278 ARG B C 1
ATOM 4630 O O . ARG B 1 278 ? -8.844 8.008 -10.438 1 97.88 278 ARG B O 1
ATOM 4637 N N . LYS B 1 279 ? -7.93 10.055 -10.125 1 97.56 279 LYS B N 1
ATOM 4638 C CA . LYS B 1 279 ? -6.555 9.57 -10.211 1 97.56 279 LYS B CA 1
ATOM 4639 C C . LYS B 1 279 ? -6.258 8.562 -9.109 1 97.56 279 LYS B C 1
ATOM 4641 O O . LYS B 1 279 ? -5.617 7.535 -9.352 1 97.56 279 LYS B O 1
ATOM 4646 N N . CYS B 1 280 ? -6.66 8.852 -7.879 1 97.44 280 CYS B N 1
ATOM 4647 C CA . CYS B 1 280 ? -6.426 7.961 -6.746 1 97.44 280 CYS B CA 1
ATOM 4648 C C . CYS B 1 280 ? -7.094 6.605 -6.969 1 97.44 280 CYS B C 1
ATOM 4650 O O . CYS B 1 280 ? -6.465 5.562 -6.777 1 97.44 280 CYS B O 1
ATOM 4652 N N . VAL B 1 281 ? -8.344 6.633 -7.387 1 97.25 281 VAL B N 1
ATOM 4653 C CA . VAL B 1 281 ? -9.109 5.418 -7.637 1 97.25 281 VAL B CA 1
ATOM 4654 C C . VAL B 1 281 ? -8.43 4.59 -8.727 1 97.25 281 VAL B C 1
ATOM 4656 O O . VAL B 1 281 ? -8.32 3.369 -8.609 1 97.25 281 VAL B O 1
ATOM 4659 N N . LYS B 1 282 ? -7.957 5.219 -9.719 1 95 282 LYS B N 1
ATOM 4660 C CA . LYS B 1 282 ? -7.266 4.555 -10.82 1 95 282 LYS B CA 1
ATOM 4661 C C . LYS B 1 282 ? -5.918 3.998 -10.359 1 95 282 LYS B C 1
ATOM 4663 O O . LYS B 1 282 ? -5.578 2.854 -10.672 1 95 282 LYS B O 1
ATOM 4668 N N . ASP B 1 283 ? -5.141 4.852 -9.656 1 94.81 283 ASP B N 1
ATOM 4669 C CA . ASP B 1 283 ? -3.809 4.465 -9.195 1 94.81 283 ASP B CA 1
ATOM 4670 C C . ASP B 1 283 ? -3.857 3.156 -8.414 1 94.81 283 ASP B C 1
ATOM 4672 O O . ASP B 1 283 ? -2.928 2.35 -8.484 1 94.81 283 ASP B O 1
ATOM 4676 N N . PHE B 1 284 ? -4.914 2.922 -7.688 1 93.69 284 PHE B N 1
ATOM 4677 C CA . PHE B 1 284 ? -4.945 1.794 -6.762 1 93.69 284 PHE B CA 1
ATOM 4678 C C . PHE B 1 284 ? -5.871 0.698 -7.277 1 93.69 284 PHE B C 1
ATOM 4680 O O . PHE B 1 284 ? -6.023 -0.343 -6.633 1 93.69 284 PHE B O 1
ATOM 4687 N N . GLY B 1 285 ? -6.473 0.928 -8.438 1 91.69 285 GLY B N 1
ATOM 4688 C CA . GLY B 1 285 ? -7.32 -0.087 -9.039 1 91.69 285 GLY B CA 1
ATOM 4689 C C . GLY B 1 285 ? -8.617 -0.304 -8.289 1 91.69 285 GLY B C 1
ATOM 4690 O O . GLY B 1 285 ? -9.078 -1.439 -8.148 1 91.69 285 GLY B O 1
ATOM 4691 N N . PHE B 1 286 ? -9.211 0.741 -7.754 1 93.81 286 PHE B N 1
ATOM 4692 C CA . PHE B 1 286 ? -10.445 0.642 -6.984 1 93.81 286 PHE B CA 1
ATOM 4693 C C . PHE B 1 286 ? -11.656 0.94 -7.863 1 93.81 286 PHE B C 1
ATOM 4695 O O . PHE B 1 286 ? -12.734 1.258 -7.355 1 93.81 286 PHE B O 1
ATOM 4702 N N . GLU B 1 287 ? -11.461 0.966 -9.172 1 90.81 287 GLU B N 1
ATOM 4703 C CA . GLU B 1 287 ? -12.609 0.934 -10.078 1 90.81 287 GLU B CA 1
ATOM 4704 C C . GLU B 1 287 ? -13.32 -0.412 -10.008 1 90.81 287 GLU B C 1
ATOM 4706 O O . GLU B 1 287 ? -12.977 -1.342 -10.742 1 90.81 287 GLU B O 1
ATOM 4711 N N . ILE B 1 288 ? -14.336 -0.453 -9.211 1 89.56 288 ILE B N 1
ATOM 4712 C CA . ILE B 1 288 ? -14.969 -1.702 -8.797 1 89.56 288 ILE B CA 1
ATOM 4713 C C . ILE B 1 288 ? -15.898 -2.193 -9.906 1 89.56 288 ILE B C 1
ATOM 4715 O O . ILE B 1 288 ? -16.719 -1.431 -10.414 1 89.56 288 ILE B O 1
#

Sequence (576 aa):
MDKILITGGKGFFASRFNEYYKDKYDIISLSKEELNITHEKEVISKIKEVNPKFIVHTAAIAYTQVCEKNPEYSFEINVTGSKNIAKASDLVKAKLIHISSEQVYNGNLEEGPYNEDTIPIPDTVYGKQKLLAEQEVSKITENVWILRFNWLFGFPEKCGKVNANIIWNVTRALLKGENMRVPSNEYRGMTYVYDLLENFYKIFEIPFGIYNTGSENNLSTYNVAKIILEEMNLSHKINEILIRDEERFKERKRDLRISNLKLENNGIVFLETEEAIRKCVKDFGFEIMDKILITGGKGFFASRFNEYYKDKYDIISLSKEELNITHEKEVISKIKEVNPKFIVHTAAIAYTQVCEKNPEYSFEINVTGSKNIAKASDLVKAKLIHISSEQVYNGNLEEGPYNEDTIPIPDTVYGKQKLLAEQEVSKITENVWILRFNWLFGFPEKCGKVNANIIWNVTRALLKGENMRVPSNEYRGMTYVYDLLENFYKIFEIPFGIYNTGSENNLSTYNVAKIILEEMNLSHKINEILIRDEERFKERKRDLRISNLKLENNGIVFLETEEAIRKCVKDFGFEI

Secondary structure (DSSP, 8-state):
--EEEEESTTSHHHHHHHHHHTTTSEEEEE-TTT--TT-HHHHHHHHHHH--SEEEE------HHHHHH-HHHHHIIIIIHHHHHHHHHHHHT-EEEEEEEGGGGTT--S-S-B-TTSPP---SHHHHHHHHHHHHHHHH-SSEEEEEE-EEE---BTTB-----HHHHHHHHHHHT--EEEESSEE--EEEHHHHHHHHHHHTTSPSEEEEES----SBHHHHHHHHHHHTT-GGGHHHHEEEE-STT-SS-EE--B--HHHHTTT-----HHHHHHHHHHHHT---/--EEEEESTTSHHHHHHHHHHTTTSEEEEE-TTT--TT-HHHHHHHHHHH--SEEEE------HHHHHH-HHHHHIIIIIHHHHHHHHHHHHT-EEEEEEEGGGGTT--S-S-B-TTSPP---SHHHHHHHHHHHHHHHH-SSEEEEEE-EEE---BTTB-----HHHHHHHHHHHT--EEEESSEE--EEEHHHHHHHHGGGGGSPSEEEEES----SBHHHHHHHHHHHTT-GGGHHHHEEEE-STT-SS-EE--B--HHHHTTT-----HHHHHHHHHHHHT---

pLDDT: mean 96.7, std 3.08, range [71.38, 98.88]

Solvent-accessible surface area (backbone atoms only — not comparable to full-atom values): 29035 Å² total; per-residue (Å²): 108,64,34,33,35,28,37,28,24,59,36,50,66,39,22,52,48,50,66,74,38,52,89,66,33,42,72,48,65,30,33,64,89,75,46,54,46,66,37,49,66,58,38,33,51,52,47,59,72,67,59,35,54,32,33,43,44,59,53,59,71,78,52,52,68,56,20,63,76,35,46,67,65,36,38,40,43,38,26,51,12,42,40,27,50,28,50,33,30,47,73,68,66,21,39,34,37,40,62,43,43,36,45,24,32,60,43,44,84,69,78,53,58,39,48,83,82,54,80,65,34,40,73,47,58,44,16,43,37,41,46,49,24,51,52,52,28,53,72,61,29,79,54,32,34,37,35,22,33,46,48,53,29,64,75,53,36,69,78,32,50,66,68,93,23,70,63,40,50,54,50,50,29,37,57,68,71,36,63,43,79,30,37,56,32,32,30,42,17,44,24,41,49,63,57,50,58,75,44,47,75,58,60,81,70,53,82,64,43,76,38,43,40,50,18,34,44,91,48,26,52,32,54,49,54,49,49,52,33,42,58,27,60,37,55,90,43,43,78,68,32,50,39,82,27,62,68,52,43,55,93,53,63,44,46,38,18,30,36,30,59,73,38,39,76,69,74,44,76,65,57,54,40,69,58,32,50,45,48,51,32,57,45,34,63,48,61,93,110,62,35,34,35,28,37,29,24,60,35,52,67,40,24,51,48,49,66,73,37,53,90,68,32,41,72,48,65,30,34,66,88,76,46,55,47,66,37,48,67,57,37,35,52,51,47,59,72,65,59,37,55,32,33,41,44,58,52,60,70,78,54,52,68,57,20,61,76,36,48,68,65,36,39,40,43,37,27,50,12,40,39,28,49,28,50,33,31,45,74,68,66,22,38,34,36,41,63,43,44,37,44,23,33,58,44,45,84,68,78,53,58,39,47,80,82,54,79,65,33,41,74,46,56,43,17,43,38,41,46,49,23,52,54,51,27,53,73,61,28,79,52,32,34,36,35,25,33,45,48,53,29,65,75,54,37,70,78,33,51,66,66,93,23,68,63,41,50,53,49,50,28,37,57,68,71,37,63,44,80,30,37,57,32,31,29,41,16,43,23,40,48,64,56,50,59,75,43,46,75,57,61,80,72,52,82,64,43,74,38,42,39,47,19,34,42,92,49,25,52,32,55,49,52,48,48,52,33,43,58,26,61,37,56,90,43,43,78,67,33,50,38,84,25,61,68,52,43,56,93,53,63,43,46,39,19,32,36,30,58,74,37,39,74,69,75,44,75,64,59,54,39,71,58,31,50,45,48,50,32,58,44,34,64,48,62,93

=== Feature glossary ===
Feature key, reading from the visual/contextual features back to the raw sequence:

Rendered structure images. Six rendered views show the 3D structure from the faces of a cube — i.e. along ±x, ±y, ±z. Rendering representation is drawn randomly per protein from cartoon (secondary-structure ribbons), sticks (backbone bonds), or molecular surface; coloring is either N→C rainbow (blue at the N-terminus through red at the C-terminus) or one color per chain.

Contact-map, Ramachandran, and PAE plots. The contact map is a binary N×N matrix image: pixel (i, j) is dark where Cα_i and Cα_j are within 8 Å and |i−j|>4. Because the |i−j|>4 filter removes local helical contacts, off-diagonal stripes parallel to the main diagonal indicate parallel β-sheets; stripes perpendicular to it indicate antiparallel β-sheets. The Ramachandran plot scatters every residue's (φ, ψ) pair against the sterically allowed regions. The PAE heatmap renders the predicted-aligned-error matrix.

InterPro / GO / CATH / organism. Database cross-references. InterPro integrates a dozen domain/family signature databases into unified entries with residue-range hits. GO terms attach function/process/location labels with evidence codes. CATH codes position the fold in a four-level structural taxonomy. Organism is the NCBI-taxonomy species name.

Nearest PDB structures. The Foldseek neighbor list gives the closest experimentally determined structures in the PDB, ranked by structural alignment. TM-score near 1 means near-identical fold; near 0.3 means only rough topology match. This is how one finds what a novel AlphaFold prediction most resembles in the solved-structure universe.

Predicted aligned error. PAE(i, j) answers: if I align the predicted and true structures on residue i, how far off (in Å) do I expect residue j to be? A block-diagonal PAE matrix with low values on the blocks and high values off-diagonal is the signature of a multi-domain protein with confidently predicted domains but uncertain inter-domain orientation.

Solvent-accessible surface area. Accessible surface area quantifies burial. A residue with SASA near zero is packed into the hydrophobic core; one with SASA >100 Å² sits on the surface. Computed here via the Shrake–Rupley numerical algorithm with a 1.4 Å probe.

B-factor. B-factor (Debye–Waller factor) reflects atomic displacement in the crystal lattice. It is an experimental observable (units Å²), not a prediction; low values mean the atom is pinned down, high values mean it moves or is heterogeneous across the crystal.

pLDDT. For AlphaFold models, the B-factor field carries pLDDT — the model's own estimate of local accuracy on a 0–100 scale. Regions with pLDDT<50 should be treated as essentially unmodeled; they often correspond to intrinsically disordered segments.

Backbone torsions (φ/ψ). φ (phi) and ψ (psi) are the two rotatable backbone dihedrals per residue: φ is the C(i-1)–N–Cα–C torsion, ψ is the N–Cα–C–N(i+1) torsion, both in degrees on (−180°, 180°]. α-helical residues cluster near (−60°, −45°); β-strand residues near (−120°, +130°). A Ramachandran plot is simply a scatter of (φ, ψ) for every residue.

Radius of gyration, Cα contacts, bounding box. Radius of gyration (Rg) is the root-mean-square distance of Cα atoms from their centroid — a single number for overall size and compactness. A globular domain of N residues has Rg ≈ 2.2·N^0.38 Å; an extended or disordered chain has a much larger Rg. The Cα contact count is the number of residue pairs whose Cα atoms are within 8 Å and are more than four positions apart in sequence — a standard proxy for tertiary packing density. The bounding box is the smallest axis-aligned box enclosing all Cα atoms.

Secondary structure (3-state, P-SEA). Three-state secondary structure (P-SEA) collapses the eight DSSP classes into helix (a), strand (b), and coil (c). P-SEA assigns these from Cα geometry alone — distances and angles — without requiring backbone oxygens, so it works on any Cα trace.

Secondary structure (8-state, DSSP). DSSP 8-state secondary structure assigns each residue one of H (α-helix), G (3₁₀-helix), I (π-helix), E (extended β-strand), B (isolated β-bridge), T (hydrogen-bonded turn), S (bend), or '-' (coil). The assignment is computed from backbone hydrogen-bond geometry via the Kabsch–Sander algorithm.

Foldseek 3Di. A 3Di character summarizes, for each residue, the relative orientation of the Cα frame of its nearest spatial neighbor. Because it encodes fold topology rather than chemistry, 3Di alignments detect remote structural similarity that sequence alignment misses.

mmCIF coordinates. The mmCIF block holds the 3D Cartesian coordinates of each backbone atom (N, Cα, C, O) in ångströms. mmCIF is the PDB's canonical archive format — a tagged-loop text representation of the atomic model.

Sequence. Sequence gives the chain of amino acids in standard one-letter code (A=alanine, C=cysteine, …, Y=tyrosine), read N→C. It is the only feature that is directly encoded by the gene; all structural features are derived from the folded form of this sequence.